Protein AF-0000000087153985 (afdb_homodimer)

Organism: NCBI:txid2511166

Structure (mmCIF, N/CA/C/O backbone):
data_AF-0000000087153985-model_v1
#
loop_
_entity.id
_entity.type
_entity.pdbx_description
1 polymer 'Dihydrodipicolinate synthase family protein'
#
loop_
_atom_site.group_PDB
_atom_site.id
_atom_site.type_symbol
_atom_site.label_atom_id
_atom_site.label_alt_id
_atom_site.label_comp_id
_atom_site.label_asym_id
_atom_site.label_entity_id
_atom_site.label_seq_id
_atom_site.pdbx_PDB_ins_code
_atom_site.Cartn_x
_atom_site.Cartn_y
_atom_site.Cartn_z
_atom_site.occupancy
_atom_site.B_iso_or_equiv
_atom_site.auth_seq_id
_atom_site.auth_comp_id
_atom_site.auth_asym_id
_atom_site.auth_atom_id
_atom_site.pdbx_PDB_model_num
ATOM 1 N N . MET A 1 1 ? -14.539 -29.312 -16.125 1 95.75 1 MET A N 1
ATOM 2 C CA . MET A 1 1 ? -14.141 -29.75 -14.789 1 95.75 1 MET A CA 1
ATOM 3 C C . MET A 1 1 ? -14.695 -28.797 -13.727 1 95.75 1 MET A C 1
ATOM 5 O O . MET A 1 1 ? -14.57 -27.578 -13.852 1 95.75 1 MET A O 1
ATOM 9 N N . HIS A 1 2 ? -15.383 -29.297 -12.797 1 97.12 2 HIS A N 1
ATOM 10 C CA . HIS A 1 2 ? -15.922 -28.562 -11.664 1 97.12 2 HIS A CA 1
ATOM 11 C C . HIS A 1 2 ? -15 -28.656 -10.453 1 97.12 2 HIS A C 1
ATOM 13 O O . HIS A 1 2 ? -14.234 -29.625 -10.328 1 97.12 2 HIS A O 1
ATOM 19 N N . HIS A 1 3 ? -15.062 -27.656 -9.602 1 96.94 3 HIS A N 1
ATOM 20 C CA . HIS A 1 3 ? -14.164 -27.672 -8.445 1 96.94 3 HIS A CA 1
ATOM 21 C C . HIS A 1 3 ? -14.406 -28.891 -7.566 1 96.94 3 HIS A C 1
ATOM 23 O O . HIS A 1 3 ? -13.5 -29.344 -6.871 1 96.94 3 HIS A O 1
ATOM 29 N N . SER A 1 4 ? -15.57 -29.453 -7.559 1 96.31 4 SER A N 1
ATOM 30 C CA . SER A 1 4 ? -15.883 -30.656 -6.797 1 96.31 4 SER A CA 1
ATOM 31 C C . SER A 1 4 ? -15.102 -31.859 -7.324 1 96.31 4 SER A C 1
ATOM 33 O O . SER A 1 4 ? -15.039 -32.906 -6.664 1 96.31 4 SER A O 1
ATOM 35 N N . ASP A 1 5 ? -14.531 -31.703 -8.516 1 96.75 5 ASP A N 1
ATOM 36 C CA . ASP A 1 5 ? -13.766 -32.781 -9.117 1 96.75 5 ASP A CA 1
ATOM 37 C C . ASP A 1 5 ? -12.328 -32.781 -8.617 1 96.75 5 ASP A C 1
ATOM 39 O O . ASP A 1 5 ? -11.594 -33.75 -8.805 1 96.75 5 ASP A O 1
ATOM 43 N N . ILE A 1 6 ? -11.883 -31.719 -8.016 1 97.38 6 ILE A N 1
ATOM 44 C CA . ILE A 1 6 ? -10.539 -31.641 -7.461 1 97.38 6 ILE A CA 1
ATOM 45 C C . ILE A 1 6 ? -10.406 -32.594 -6.285 1 97.38 6 ILE A C 1
ATOM 47 O O . ILE A 1 6 ? -11.297 -32.688 -5.434 1 97.38 6 ILE A O 1
ATOM 51 N N . LYS A 1 7 ? -9.281 -33.375 -6.273 1 97.25 7 LYS A N 1
ATOM 52 C CA . LYS A 1 7 ? -9.047 -34.219 -5.121 1 97.25 7 LYS A CA 1
ATOM 53 C C . LYS A 1 7 ? -9.141 -33.438 -3.814 1 97.25 7 LYS A C 1
ATOM 55 O O . LYS A 1 7 ? -8.633 -32.312 -3.719 1 97.25 7 LYS A O 1
ATOM 60 N N . PRO A 1 8 ? -9.812 -34 -2.809 1 97.19 8 PRO A N 1
ATOM 61 C CA . PRO A 1 8 ? -10.055 -33.281 -1.553 1 97.19 8 PRO A CA 1
ATOM 62 C C . PRO A 1 8 ? -8.773 -32.75 -0.92 1 97.19 8 PRO A C 1
ATOM 64 O O . PRO A 1 8 ? -8.773 -31.641 -0.373 1 97.19 8 PRO A O 1
ATOM 67 N N . GLU A 1 9 ? -7.711 -33.469 -0.989 1 97.5 9 GLU A N 1
ATOM 68 C CA . GLU A 1 9 ? -6.461 -33.062 -0.376 1 97.5 9 GLU A CA 1
ATOM 69 C C . GLU A 1 9 ? -5.902 -31.812 -1.07 1 97.5 9 GLU A C 1
ATOM 71 O O . GLU A 1 9 ? -5.32 -30.938 -0.422 1 97.5 9 GLU A O 1
ATOM 76 N N . VAL A 1 10 ? -6.07 -31.719 -2.365 1 98.19 10 VAL A N 1
ATOM 77 C CA . VAL A 1 10 ? -5.598 -30.578 -3.125 1 98.19 10 VAL A CA 1
ATOM 78 C C . VAL A 1 10 ? -6.52 -29.375 -2.881 1 98.19 10 VAL A C 1
ATOM 80 O O . VAL A 1 10 ? -6.051 -28.25 -2.715 1 98.19 10 VAL A O 1
ATOM 83 N N . ARG A 1 11 ? -7.801 -29.641 -2.875 1 97.19 11 ARG A N 1
ATOM 84 C CA . ARG A 1 11 ? -8.766 -28.578 -2.588 1 97.19 11 ARG A CA 1
ATOM 85 C C . ARG A 1 11 ? -8.516 -27.984 -1.21 1 97.19 11 ARG A C 1
ATOM 87 O O . ARG A 1 11 ? -8.578 -26.766 -1.04 1 97.19 11 ARG A O 1
ATOM 94 N N . LYS A 1 12 ? -8.219 -28.844 -0.282 1 97.31 12 LYS A N 1
ATOM 95 C CA . LYS A 1 12 ? -7.934 -28.391 1.078 1 97.31 12 LYS A CA 1
ATOM 96 C C . LYS A 1 12 ? -6.66 -27.547 1.125 1 97.31 12 LYS A C 1
ATOM 98 O O . LYS A 1 12 ? -6.594 -26.547 1.846 1 97.31 12 LYS A O 1
ATOM 103 N N . LEU A 1 13 ? -5.691 -27.953 0.377 1 97.69 13 LEU A N 1
ATOM 104 C CA . LEU A 1 13 ? -4.434 -27.219 0.294 1 97.69 13 LEU A CA 1
ATOM 105 C C . LEU A 1 13 ? -4.672 -25.797 -0.182 1 97.69 13 LEU A C 1
ATOM 107 O O . LEU A 1 13 ? -4.121 -24.844 0.384 1 97.69 13 LEU A O 1
ATOM 111 N N . ILE A 1 14 ? -5.504 -25.641 -1.175 1 98.31 14 ILE A N 1
ATOM 112 C CA . ILE A 1 14 ? -5.816 -24.344 -1.739 1 98.31 14 ILE A CA 1
ATOM 113 C C . ILE A 1 14 ? -6.66 -23.531 -0.75 1 98.31 14 ILE A C 1
ATOM 115 O O . ILE A 1 14 ? -6.367 -22.359 -0.481 1 98.31 14 ILE A O 1
ATOM 119 N N . ALA A 1 15 ? -7.633 -24.156 -0.139 1 98 15 ALA A N 1
ATOM 120 C CA . ALA A 1 15 ? -8.578 -23.5 0.758 1 98 15 ALA A CA 1
ATOM 121 C C . ALA A 1 15 ? -7.887 -23.031 2.039 1 98 15 ALA A C 1
ATOM 123 O O . ALA A 1 15 ? -8.188 -21.953 2.559 1 98 15 ALA A O 1
ATOM 124 N N . ASP A 1 16 ? -6.941 -23.828 2.51 1 97.19 16 ASP A N 1
ATOM 125 C CA . ASP A 1 16 ? -6.25 -23.516 3.758 1 97.19 16 ASP A CA 1
ATOM 126 C C . ASP A 1 16 ? -5.113 -22.531 3.523 1 97.19 16 ASP A C 1
ATOM 128 O O . ASP A 1 16 ? -4.605 -21.922 4.469 1 97.19 16 ASP A O 1
ATOM 132 N N . GLY A 1 17 ? -4.777 -22.375 2.266 1 98.12 17 GLY A N 1
ATOM 133 C CA . GLY A 1 17 ? -3.699 -21.453 1.929 1 98.12 17 GLY A CA 1
ATOM 134 C C . GLY A 1 17 ? -2.342 -22.141 1.858 1 98.12 17 GLY A C 1
ATOM 135 O O . GLY A 1 17 ? -2.016 -22.969 2.703 1 98.12 17 GLY A O 1
ATOM 136 N N . THR A 1 18 ? -1.587 -21.859 0.859 1 98.56 18 THR A N 1
ATOM 137 C CA . THR A 1 18 ? -0.254 -22.422 0.65 1 98.56 18 THR A CA 1
ATOM 138 C C . THR A 1 18 ? 0.613 -21.453 -0.156 1 98.56 18 THR A C 1
ATOM 140 O O . THR A 1 18 ? 0.177 -20.344 -0.492 1 98.56 18 THR A O 1
ATOM 143 N N . VAL A 1 19 ? 1.851 -21.828 -0.327 1 98.81 19 VAL A N 1
ATOM 144 C CA . VAL A 1 19 ? 2.824 -21.062 -1.102 1 98.81 19 VAL A CA 1
ATOM 145 C C . VAL A 1 19 ? 2.826 -21.547 -2.551 1 98.81 19 VAL A C 1
ATOM 147 O O . VAL A 1 19 ? 3.088 -22.719 -2.818 1 98.81 19 VAL A O 1
ATOM 150 N N . LEU A 1 20 ? 2.475 -20.672 -3.455 1 98.94 20 LEU A N 1
ATOM 151 C CA . LEU A 1 20 ? 2.508 -20.984 -4.879 1 98.94 20 LEU A CA 1
ATOM 152 C C . LEU A 1 20 ? 3.477 -20.062 -5.613 1 98.94 20 LEU A C 1
ATOM 154 O O . LEU A 1 20 ? 3.102 -18.953 -6.023 1 98.94 20 LEU A O 1
ATOM 158 N N . PRO A 1 21 ? 4.727 -20.516 -5.801 1 98.88 21 PRO A N 1
ATOM 159 C CA . PRO A 1 21 ? 5.625 -19.703 -6.625 1 98.88 21 PRO A CA 1
ATOM 160 C C . PRO A 1 21 ? 5.164 -19.594 -8.078 1 98.88 21 PRO A C 1
ATOM 162 O O . PRO A 1 21 ? 4.691 -20.594 -8.648 1 98.88 21 PRO A O 1
ATOM 165 N N . ALA A 1 22 ? 5.164 -18.406 -8.594 1 98.81 22 ALA A N 1
ATOM 166 C CA . ALA A 1 22 ? 5.02 -18.25 -10.039 1 98.81 22 ALA A CA 1
ATOM 167 C C . ALA A 1 22 ? 6.242 -18.797 -10.773 1 98.81 22 ALA A C 1
ATOM 169 O O . ALA A 1 22 ? 7.355 -18.297 -10.594 1 98.81 22 ALA A O 1
ATOM 170 N N . HIS A 1 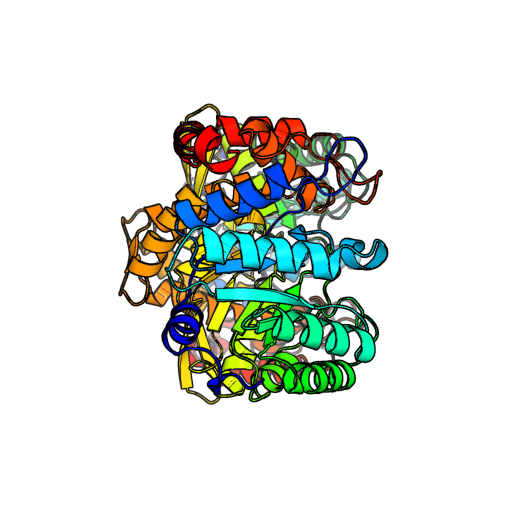23 ? 6.059 -19.734 -11.57 1 98.81 23 HIS A N 1
ATOM 171 C CA . HIS A 1 23 ? 7.113 -20.562 -12.156 1 98.81 23 HIS A CA 1
ATOM 172 C C . HIS A 1 23 ? 7.793 -19.844 -13.32 1 98.81 23 HIS A C 1
ATOM 174 O O . HIS A 1 23 ? 7.191 -19.656 -14.375 1 98.81 23 HIS A O 1
ATOM 180 N N . PRO A 1 24 ? 9.086 -19.453 -13.203 1 98.75 24 PRO A N 1
ATOM 181 C CA . PRO A 1 24 ? 9.758 -18.75 -14.289 1 98.75 24 PRO A CA 1
ATOM 182 C C . PRO A 1 24 ? 10.062 -19.641 -15.484 1 98.75 24 PRO A C 1
ATOM 184 O O . PRO A 1 24 ? 9.93 -20.875 -15.391 1 98.75 24 PRO A O 1
ATOM 187 N N . LEU A 1 25 ? 10.375 -19.047 -16.531 1 98.88 25 LEU A N 1
ATOM 188 C CA . LEU A 1 25 ? 10.773 -19.75 -17.75 1 98.88 25 LEU A CA 1
ATOM 189 C C . LEU A 1 25 ? 12.289 -19.766 -17.891 1 98.88 25 LEU A C 1
ATOM 191 O O . LEU A 1 25 ? 12.922 -18.703 -18 1 98.88 25 LEU A O 1
ATOM 195 N N . ALA A 1 26 ? 12.867 -20.922 -17.875 1 98.81 26 ALA A N 1
ATOM 196 C CA . ALA A 1 26 ? 14.297 -21.062 -18.094 1 98.81 26 ALA A CA 1
ATOM 197 C C . ALA A 1 26 ? 14.617 -21.234 -19.578 1 98.81 26 ALA A C 1
ATOM 199 O O . ALA A 1 26 ? 14.133 -22.156 -20.219 1 98.81 26 ALA A O 1
ATOM 200 N N . LEU A 1 27 ? 15.352 -20.344 -20.062 1 98.69 27 LEU A N 1
ATOM 201 C CA . LEU A 1 27 ? 15.781 -20.391 -21.453 1 98.69 27 LEU A CA 1
ATOM 202 C C . LEU A 1 27 ? 17.297 -20.547 -21.562 1 98.69 27 LEU A C 1
ATOM 204 O O . LEU A 1 27 ? 18.031 -20.156 -20.641 1 98.69 27 LEU A O 1
ATOM 208 N N . ASP A 1 28 ? 17.766 -21.156 -22.641 1 97.88 28 ASP A N 1
ATOM 209 C CA . ASP A 1 28 ? 19.188 -21.172 -22.922 1 97.88 28 ASP A CA 1
ATOM 210 C C . ASP A 1 28 ? 19.609 -19.938 -23.719 1 97.88 28 ASP A C 1
ATOM 212 O O . ASP A 1 28 ? 18.812 -19.016 -23.906 1 97.88 28 ASP A O 1
ATOM 216 N N . ALA A 1 29 ? 20.859 -19.859 -24.109 1 97 29 ALA A N 1
ATOM 217 C CA . ALA A 1 29 ? 21.422 -18.672 -24.734 1 97 29 ALA A CA 1
ATOM 218 C C . ALA A 1 29 ? 20.766 -18.406 -26.094 1 97 29 ALA A C 1
ATOM 220 O O . ALA A 1 29 ? 20.797 -17.281 -26.594 1 97 29 ALA A O 1
ATOM 221 N N . ASP A 1 30 ? 20.188 -19.453 -26.719 1 97.38 30 ASP A N 1
ATOM 222 C CA . ASP A 1 30 ? 19.484 -19.312 -28 1 97.38 30 ASP A CA 1
ATOM 223 C C . ASP A 1 30 ? 18 -19.031 -27.766 1 97.38 30 ASP A C 1
ATOM 225 O O . ASP A 1 30 ? 17.203 -19.062 -28.719 1 97.38 30 ASP A O 1
ATOM 229 N N . ARG A 1 31 ? 17.562 -18.812 -26.469 1 97.19 31 ARG A N 1
ATOM 230 C CA . ARG A 1 31 ? 16.203 -18.5 -26.062 1 97.19 31 ARG A CA 1
ATOM 231 C C . ARG A 1 31 ? 15.25 -19.641 -26.391 1 97.19 31 ARG A C 1
ATOM 233 O O . ARG A 1 31 ? 14.109 -19.406 -26.797 1 97.19 31 ARG A O 1
ATOM 240 N N . LYS A 1 32 ? 15.875 -20.797 -26.359 1 97.75 32 LYS A N 1
ATOM 241 C CA . LYS A 1 32 ? 15.07 -22.016 -26.375 1 97.75 32 LYS A CA 1
ATOM 242 C C . LYS A 1 32 ? 14.836 -22.547 -24.969 1 97.75 32 LYS A C 1
ATOM 244 O O . LYS A 1 32 ? 15.625 -22.266 -24.062 1 97.75 32 LYS A O 1
ATOM 249 N N . LEU A 1 33 ? 13.719 -23.266 -24.859 1 98.5 33 LEU A N 1
ATOM 250 C CA . LEU A 1 33 ? 13.391 -23.828 -23.547 1 98.5 33 LEU A CA 1
ATOM 251 C C . LEU A 1 33 ? 14.531 -24.688 -23.031 1 98.5 33 LEU A C 1
ATOM 253 O O . LEU A 1 33 ? 14.953 -25.641 -23.688 1 98.5 33 LEU A O 1
ATOM 257 N N . ASP A 1 34 ? 15.07 -24.328 -21.891 1 98.62 34 ASP A N 1
ATOM 258 C CA . ASP A 1 34 ? 16.094 -25.109 -21.203 1 98.62 34 ASP A CA 1
ATOM 259 C C . ASP A 1 34 ? 15.477 -26.188 -20.312 1 98.62 34 ASP A C 1
ATOM 261 O O . ASP A 1 34 ? 15.242 -25.953 -19.125 1 98.62 34 ASP A O 1
ATOM 265 N N . LEU A 1 35 ? 15.297 -27.375 -20.844 1 98.56 35 LEU A N 1
ATOM 266 C CA . LEU A 1 35 ? 14.562 -28.453 -20.188 1 98.56 35 LEU A CA 1
ATOM 267 C C . LEU A 1 35 ? 15.211 -28.812 -18.844 1 98.56 35 LEU A C 1
ATOM 269 O O . LEU A 1 35 ? 14.508 -29.031 -17.859 1 98.56 35 LEU A O 1
ATOM 273 N N . ARG A 1 36 ? 16.484 -28.875 -18.828 1 98.5 36 ARG A N 1
ATOM 274 C CA . ARG A 1 36 ? 17.219 -29.281 -17.641 1 98.5 36 ARG A CA 1
ATOM 275 C C . ARG A 1 36 ? 16.969 -28.312 -16.484 1 98.5 36 ARG A C 1
ATOM 277 O O . ARG A 1 36 ? 16.594 -28.734 -15.391 1 98.5 36 ARG A O 1
ATOM 284 N N . HIS A 1 37 ? 17.141 -27.078 -16.734 1 98.81 37 HIS A N 1
ATOM 285 C CA . HIS A 1 37 ? 16.984 -26.078 -15.68 1 98.81 37 HIS A CA 1
ATOM 286 C C . HIS A 1 37 ? 15.516 -25.828 -15.359 1 98.81 37 HIS A C 1
ATOM 288 O O . HIS A 1 37 ? 15.164 -25.531 -14.211 1 98.81 37 HIS A O 1
ATOM 294 N N . GLN A 1 38 ? 14.672 -25.953 -16.375 1 98.88 38 GLN A N 1
ATOM 295 C CA . GLN A 1 38 ? 13.242 -25.828 -16.109 1 98.88 38 GLN A CA 1
ATOM 296 C C . GLN A 1 38 ? 12.773 -26.891 -15.117 1 98.88 38 GLN A C 1
ATOM 298 O O . GLN A 1 38 ? 12.016 -26.594 -14.195 1 98.88 38 GLN A O 1
ATOM 303 N N . ARG A 1 39 ? 13.227 -28.125 -15.289 1 98.81 39 ARG A N 1
ATOM 304 C CA . ARG A 1 39 ? 12.914 -29.203 -14.359 1 98.81 39 ARG A CA 1
ATOM 305 C C . ARG A 1 39 ? 13.5 -28.938 -12.984 1 98.81 39 ARG A C 1
ATOM 307 O O . ARG A 1 39 ? 12.859 -29.188 -11.961 1 98.81 39 ARG A O 1
ATOM 314 N N . ALA A 1 40 ? 14.703 -28.406 -13 1 98.88 40 ALA A N 1
ATOM 315 C CA . ALA A 1 40 ? 15.375 -28.125 -11.734 1 98.88 40 ALA A CA 1
ATOM 316 C C . ALA A 1 40 ? 14.586 -27.094 -10.922 1 98.88 40 ALA A C 1
ATOM 318 O O . ALA A 1 40 ? 14.5 -27.219 -9.695 1 98.88 40 ALA A O 1
ATOM 319 N N . LEU A 1 41 ? 14.031 -26.062 -11.57 1 98.94 41 LEU A N 1
ATOM 320 C CA . LEU A 1 41 ? 13.211 -25.078 -10.883 1 98.94 41 LEU A CA 1
ATOM 321 C C . LEU A 1 41 ? 12 -25.734 -10.219 1 98.94 41 LEU A C 1
ATOM 323 O O . LEU A 1 41 ? 11.68 -25.453 -9.07 1 98.94 41 LEU A O 1
ATOM 327 N N . THR A 1 42 ? 11.344 -26.609 -10.93 1 98.94 42 THR A N 1
ATOM 328 C CA . THR A 1 42 ? 10.211 -27.344 -10.375 1 98.94 42 THR A CA 1
ATOM 329 C C . THR A 1 42 ? 10.625 -28.125 -9.133 1 98.94 42 THR A C 1
ATOM 331 O O . THR A 1 42 ? 9.969 -28.047 -8.094 1 98.94 42 THR A O 1
ATOM 334 N N . ARG A 1 43 ? 11.703 -28.891 -9.258 1 98.94 43 ARG A N 1
ATOM 335 C CA . ARG A 1 43 ? 12.195 -29.719 -8.156 1 98.94 43 ARG A CA 1
ATOM 336 C C . ARG A 1 43 ? 12.594 -28.859 -6.961 1 98.94 43 ARG A C 1
ATOM 338 O O . ARG A 1 43 ? 12.297 -29.203 -5.812 1 98.94 43 ARG A O 1
ATOM 345 N N . TYR A 1 44 ? 13.234 -27.719 -7.23 1 98.94 44 TYR A N 1
ATOM 346 C CA . TYR A 1 44 ? 13.617 -26.766 -6.203 1 98.94 44 TYR A CA 1
ATOM 347 C C . TYR A 1 44 ? 12.406 -26.312 -5.402 1 98.94 44 TYR A C 1
ATOM 349 O O . TYR A 1 44 ? 12.398 -26.391 -4.172 1 98.94 44 TYR A O 1
ATOM 357 N N . TYR A 1 45 ? 11.344 -25.859 -6.051 1 98.94 45 TYR A N 1
ATOM 358 C CA . TYR A 1 45 ? 10.172 -25.344 -5.367 1 98.94 45 TYR A CA 1
ATOM 359 C C . TYR A 1 45 ? 9.492 -26.438 -4.543 1 98.94 45 TYR A C 1
ATOM 361 O O . TYR A 1 45 ? 9.062 -26.188 -3.416 1 98.94 45 TYR A O 1
ATOM 369 N N . ILE A 1 46 ? 9.438 -27.625 -5.066 1 98.88 46 ILE A N 1
ATOM 370 C CA . ILE A 1 46 ? 8.82 -28.75 -4.371 1 98.88 46 ILE A CA 1
ATOM 371 C C . ILE A 1 46 ? 9.633 -29.094 -3.119 1 98.88 46 ILE A C 1
ATOM 373 O O . ILE A 1 46 ? 9.07 -29.219 -2.027 1 98.88 46 ILE A O 1
ATOM 377 N N . ASP A 1 47 ? 10.945 -29.188 -3.277 1 98.88 47 ASP A N 1
ATOM 378 C CA . ASP A 1 47 ? 11.797 -29.547 -2.148 1 98.88 47 ASP A CA 1
ATOM 379 C C . ASP A 1 47 ? 11.812 -28.438 -1.096 1 98.88 47 ASP A C 1
ATOM 381 O O . ASP A 1 47 ? 11.977 -28.719 0.096 1 98.88 47 ASP A O 1
ATOM 385 N N . ALA A 1 48 ? 11.672 -27.188 -1.542 1 98.88 48 ALA A N 1
ATOM 386 C CA . ALA A 1 48 ? 11.602 -26.078 -0.599 1 98.88 48 ALA A CA 1
ATOM 387 C C . ALA A 1 48 ? 10.336 -26.156 0.256 1 98.88 48 ALA A C 1
ATOM 389 O O . ALA A 1 48 ? 10.266 -25.562 1.331 1 98.88 48 ALA A O 1
ATOM 390 N N . GLY A 1 49 ? 9.312 -26.844 -0.264 1 98.69 49 GLY A N 1
ATOM 391 C CA . GLY A 1 49 ? 8.102 -27.062 0.52 1 98.69 49 GLY A CA 1
ATOM 392 C C . GLY A 1 49 ? 6.883 -26.375 -0.065 1 98.69 49 GLY A C 1
ATOM 393 O O . GLY A 1 49 ? 5.848 -26.266 0.597 1 98.69 49 GLY A O 1
ATOM 394 N N . ALA A 1 50 ? 6.98 -25.938 -1.297 1 98.81 50 ALA A N 1
ATOM 395 C CA . ALA A 1 50 ? 5.84 -25.266 -1.921 1 98.81 50 ALA A CA 1
ATOM 396 C C . ALA A 1 50 ? 4.637 -26.203 -2.002 1 98.81 50 ALA A C 1
ATOM 398 O O . ALA A 1 50 ? 4.789 -27.406 -2.252 1 98.81 50 ALA A O 1
ATOM 399 N N . GLY A 1 51 ? 3.451 -25.656 -1.775 1 98.75 51 GLY A N 1
ATOM 400 C CA . GLY A 1 51 ? 2.23 -26.453 -1.84 1 98.75 51 GLY A CA 1
ATOM 401 C C . GLY A 1 51 ? 1.742 -26.672 -3.258 1 98.75 51 GLY A C 1
ATOM 402 O O . GLY A 1 51 ? 0.8 -27.438 -3.48 1 98.75 51 GLY A O 1
ATOM 403 N N . GLY A 1 52 ? 2.387 -26.078 -4.18 1 98.69 52 GLY A N 1
ATOM 404 C CA . GLY A 1 52 ? 2.061 -26.188 -5.594 1 98.69 52 GLY A CA 1
ATOM 405 C C . GLY A 1 52 ? 2.854 -25.219 -6.457 1 98.69 52 GLY A C 1
ATOM 406 O O . GLY A 1 52 ? 3.898 -24.719 -6.039 1 98.69 52 GLY A O 1
ATOM 407 N N . LEU A 1 53 ? 2.4 -25.094 -7.707 1 98.81 53 LEU A N 1
ATOM 408 C CA . LEU A 1 53 ? 3.057 -24.219 -8.672 1 98.81 53 LEU A CA 1
ATOM 409 C C . LEU A 1 53 ? 2.027 -23.469 -9.523 1 98.81 53 LEU A C 1
ATOM 411 O O . LEU A 1 53 ? 0.964 -24.016 -9.828 1 98.81 53 LEU A O 1
ATOM 415 N N . ALA A 1 54 ? 2.297 -22.297 -9.828 1 98.94 54 ALA A N 1
ATOM 416 C CA . ALA A 1 54 ? 1.581 -21.578 -10.875 1 98.94 54 ALA A CA 1
ATOM 417 C C . ALA A 1 54 ? 2.422 -21.469 -12.141 1 98.94 54 ALA A C 1
ATOM 419 O O . ALA A 1 54 ? 3.484 -20.844 -12.141 1 98.94 54 ALA A O 1
ATOM 420 N N . VAL A 1 55 ? 1.966 -22.047 -13.203 1 98.94 55 VAL A N 1
ATOM 421 C CA . VAL A 1 55 ? 2.752 -22.188 -14.43 1 98.94 55 VAL A CA 1
ATOM 422 C C . VAL A 1 55 ? 2.029 -21.5 -15.586 1 98.94 55 VAL A C 1
ATOM 424 O O . VAL A 1 55 ? 0.798 -21.531 -15.664 1 98.94 55 VAL A O 1
ATOM 427 N N . GLY A 1 56 ? 2.805 -20.953 -16.438 1 98.5 56 GLY A N 1
ATOM 428 C CA . GLY A 1 56 ? 2.219 -20.234 -17.578 1 98.5 56 GLY A CA 1
ATOM 429 C C . GLY A 1 56 ? 1.638 -18.891 -17.203 1 98.5 56 GLY A C 1
ATOM 430 O O . GLY A 1 56 ? 0.673 -18.438 -17.812 1 98.5 56 GLY A O 1
ATOM 431 N N . VAL A 1 57 ? 2.152 -18.297 -16.188 1 97.88 57 VAL A N 1
ATOM 432 C CA . VAL A 1 57 ? 1.686 -17.031 -15.648 1 97.88 57 VAL A CA 1
ATOM 433 C C . VAL A 1 57 ? 2.641 -15.914 -16.062 1 97.88 57 VAL A C 1
ATOM 435 O O . VAL A 1 57 ? 3.471 -16.094 -16.953 1 97.88 57 VAL A O 1
ATOM 438 N N . HIS A 1 58 ? 2.471 -14.773 -15.5 1 95.06 58 HIS A N 1
ATOM 439 C CA . HIS A 1 58 ? 3.273 -13.617 -15.891 1 95.06 58 HIS A CA 1
ATOM 440 C C . HIS A 1 58 ? 4.762 -13.922 -15.773 1 95.06 58 HIS A C 1
ATOM 442 O O . HIS A 1 58 ? 5.527 -13.648 -16.703 1 95.06 58 HIS A O 1
ATOM 448 N N . THR A 1 59 ? 5.195 -14.484 -14.68 1 96.88 59 THR A N 1
ATOM 449 C CA . THR A 1 59 ? 6.598 -14.781 -14.406 1 96.88 59 THR A CA 1
ATOM 450 C C . THR A 1 59 ? 7.133 -15.812 -15.398 1 96.88 59 THR A C 1
ATOM 452 O O . THR A 1 59 ? 8.328 -15.844 -15.688 1 96.88 59 THR A O 1
ATOM 455 N N . THR A 1 60 ? 6.238 -16.641 -15.922 1 98.38 60 THR A N 1
ATOM 456 C CA . THR A 1 60 ? 6.602 -17.609 -16.953 1 98.38 60 THR A CA 1
ATOM 457 C C . THR A 1 60 ? 6.758 -16.906 -18.312 1 98.38 60 THR A C 1
ATOM 459 O O . THR A 1 60 ? 7.23 -17.516 -19.266 1 98.38 60 THR A O 1
ATOM 462 N N . GLN A 1 61 ? 6.355 -15.633 -18.359 1 96.44 61 GLN A N 1
ATOM 463 C CA . GLN A 1 61 ? 6.328 -14.836 -19.578 1 96.44 61 GLN A CA 1
ATOM 464 C C . GLN A 1 61 ? 5.145 -15.211 -20.453 1 96.44 61 GLN A C 1
ATOM 466 O O . GLN A 1 61 ? 5.164 -16.25 -21.125 1 96.44 61 GLN A O 1
ATOM 471 N N . PHE A 1 62 ? 4.195 -14.352 -20.594 1 92.31 62 PHE A N 1
ATOM 472 C CA . PHE A 1 62 ? 2.965 -14.609 -21.328 1 92.31 62 PHE A CA 1
ATOM 473 C C . PHE A 1 62 ? 3.268 -14.922 -22.781 1 92.31 62 PHE A C 1
ATOM 475 O O . PHE A 1 62 ? 2.512 -15.641 -23.438 1 92.31 62 PHE A O 1
ATOM 482 N N . ALA A 1 63 ? 4.41 -14.5 -23.234 1 95.25 63 ALA A N 1
ATOM 483 C CA . ALA A 1 63 ? 4.805 -14.625 -24.625 1 95.25 63 ALA A CA 1
ATOM 484 C C . ALA A 1 63 ? 5.035 -16.078 -25.016 1 95.25 63 ALA A C 1
ATOM 486 O O . ALA A 1 63 ? 5.137 -16.422 -26.188 1 95.25 63 ALA A O 1
ATOM 487 N N . ILE A 1 64 ? 5.023 -16.969 -24.031 1 97.75 64 ILE A N 1
ATOM 488 C CA . ILE A 1 64 ? 5.145 -18.391 -24.344 1 97.75 64 ILE A CA 1
ATOM 489 C C . ILE A 1 64 ? 4.027 -18.812 -25.297 1 97.75 64 ILE A C 1
ATOM 491 O O . ILE A 1 64 ? 4.195 -19.734 -26.109 1 97.75 64 ILE A O 1
ATOM 495 N N . ARG A 1 65 ? 2.924 -18.141 -25.203 1 97.06 65 ARG A N 1
ATOM 496 C CA . ARG A 1 65 ? 1.768 -18.438 -26.047 1 97.06 65 ARG A CA 1
ATOM 497 C C . ARG A 1 65 ? 2.057 -18.094 -27.516 1 97.06 65 ARG A C 1
ATOM 499 O O . ARG A 1 65 ? 1.508 -18.719 -28.422 1 97.06 65 ARG A O 1
ATOM 506 N N . ASP A 1 66 ? 2.936 -17.172 -27.766 1 95.69 66 ASP A N 1
ATOM 507 C CA . ASP A 1 66 ? 3.232 -16.672 -29.109 1 95.69 66 ASP A CA 1
ATOM 508 C C . ASP A 1 66 ? 4.273 -17.562 -29.797 1 95.69 66 ASP A C 1
ATOM 510 O O . ASP A 1 66 ? 4.438 -17.5 -31.016 1 95.69 66 ASP A O 1
ATOM 514 N N . VAL A 1 67 ? 4.945 -18.391 -29.031 1 97.12 67 VAL A N 1
ATOM 515 C CA . VAL A 1 67 ? 6.043 -19.156 -29.609 1 97.12 67 VAL A CA 1
ATOM 516 C C . VAL A 1 67 ? 5.785 -20.641 -29.438 1 97.12 67 VAL A C 1
ATOM 518 O O . VAL A 1 67 ? 6.719 -21.453 -29.469 1 97.12 67 VAL A O 1
ATOM 521 N N . GLY A 1 68 ? 4.527 -21.031 -29.078 1 97.31 68 GLY A N 1
ATOM 522 C CA . GLY A 1 68 ? 4.113 -22.422 -29.031 1 97.31 68 GLY A CA 1
ATOM 523 C C . GLY A 1 68 ? 4.605 -23.141 -27.797 1 97.31 68 GLY A C 1
ATOM 524 O O . GLY A 1 68 ? 4.715 -24.375 -27.797 1 97.31 68 GLY A O 1
ATOM 525 N N . LEU A 1 69 ? 4.922 -22.453 -26.75 1 98.5 69 LEU A N 1
ATOM 526 C CA . LEU A 1 69 ? 5.539 -23.062 -25.578 1 98.5 69 LEU A CA 1
ATOM 527 C C . LEU A 1 69 ? 4.52 -23.234 -24.453 1 98.5 69 LEU A C 1
ATOM 529 O O . LEU A 1 69 ? 4.832 -23.797 -23.406 1 98.5 69 LEU A O 1
ATOM 533 N N . TYR A 1 70 ? 3.305 -22.844 -24.672 1 98.69 70 TYR A N 1
ATOM 534 C CA . TYR A 1 70 ? 2.336 -22.906 -23.578 1 98.69 70 TYR A CA 1
ATOM 535 C C . TYR A 1 70 ? 2.152 -24.359 -23.109 1 98.69 70 TYR A C 1
ATOM 537 O O . TYR A 1 70 ? 2.439 -24.672 -21.953 1 98.69 70 TYR A O 1
ATOM 545 N N . ARG A 1 71 ? 1.725 -25.25 -24 1 98.69 71 ARG A N 1
ATOM 546 C CA . ARG A 1 71 ? 1.481 -26.641 -23.625 1 98.69 71 ARG A CA 1
ATOM 547 C C . ARG A 1 71 ? 2.768 -27.312 -23.156 1 98.69 71 ARG A C 1
ATOM 549 O O . ARG A 1 71 ? 2.797 -27.938 -22.094 1 98.69 71 ARG A O 1
ATOM 556 N N . PRO A 1 72 ? 3.938 -27.094 -23.859 1 98.75 72 PRO A N 1
ATOM 557 C CA . PRO A 1 72 ? 5.172 -27.781 -23.438 1 98.75 72 PRO A CA 1
ATOM 558 C C . PRO A 1 72 ? 5.613 -27.375 -22.031 1 98.75 72 PRO A C 1
ATOM 560 O O . PRO A 1 72 ? 6.066 -28.234 -21.266 1 98.75 72 PRO A O 1
ATOM 563 N N . VAL A 1 73 ? 5.484 -26.141 -21.719 1 98.88 73 VAL A N 1
ATOM 564 C CA . VAL A 1 73 ? 5.938 -25.656 -20.406 1 98.88 73 VAL A CA 1
ATOM 565 C C . VAL A 1 73 ? 5.031 -26.203 -19.312 1 98.88 73 VAL A C 1
ATOM 567 O O . VAL A 1 73 ? 5.512 -26.641 -18.266 1 98.88 73 VAL A O 1
ATOM 570 N N . LEU A 1 74 ? 3.719 -26.188 -19.531 1 98.94 74 LEU A N 1
ATOM 571 C CA . LEU A 1 74 ? 2.777 -26.75 -18.562 1 98.94 74 LEU A CA 1
ATOM 572 C C . LEU A 1 74 ? 3.02 -28.234 -18.359 1 98.94 74 LEU A C 1
ATOM 574 O O . LEU A 1 74 ? 3.043 -28.719 -17.219 1 98.94 74 LEU A O 1
ATOM 578 N N . GLU A 1 75 ? 3.191 -28.969 -19.422 1 98.88 75 GLU A N 1
ATOM 579 C CA . GLU A 1 75 ? 3.42 -30.406 -19.359 1 98.88 75 GLU A CA 1
ATOM 580 C C . GLU A 1 75 ? 4.707 -30.719 -18.594 1 98.88 75 GLU A C 1
ATOM 582 O O . GLU A 1 75 ? 4.73 -31.625 -17.766 1 98.88 75 GLU A O 1
ATOM 587 N N . LEU A 1 76 ? 5.711 -29.969 -18.938 1 98.81 76 LEU A N 1
ATOM 588 C CA . LEU A 1 76 ? 7.012 -30.219 -18.312 1 98.81 76 LEU A CA 1
ATOM 589 C C . LEU A 1 76 ? 6.934 -30.062 -16.797 1 98.81 76 LEU A C 1
ATOM 591 O O . LEU A 1 76 ? 7.477 -30.891 -16.062 1 98.81 76 LEU A O 1
ATOM 595 N N . ALA A 1 77 ? 6.305 -29.016 -16.328 1 98.88 77 ALA A N 1
ATOM 596 C CA . ALA A 1 77 ? 6.168 -28.797 -14.891 1 98.88 77 ALA A CA 1
ATOM 597 C C . ALA A 1 77 ? 5.352 -29.906 -14.234 1 98.88 77 ALA A C 1
ATOM 599 O O . ALA A 1 77 ? 5.738 -30.438 -13.188 1 98.88 77 ALA A O 1
ATOM 600 N N . ALA A 1 78 ? 4.238 -30.281 -14.859 1 98.81 78 ALA A N 1
ATOM 601 C CA . ALA A 1 78 ? 3.363 -31.312 -14.312 1 98.81 78 ALA A CA 1
ATOM 602 C C . ALA A 1 78 ? 4.078 -32.656 -14.258 1 98.81 78 ALA A C 1
ATOM 604 O O . ALA A 1 78 ? 4.008 -33.375 -13.25 1 98.81 78 ALA A O 1
ATOM 605 N N . GLU A 1 79 ? 4.742 -33 -15.312 1 98.62 79 GLU A N 1
ATOM 606 C CA . GLU A 1 79 ? 5.461 -34.281 -15.383 1 98.62 79 GLU A CA 1
ATOM 607 C C . GLU A 1 79 ? 6.59 -34.344 -14.359 1 98.62 79 GLU A C 1
ATOM 609 O O . GLU A 1 79 ? 6.777 -35.344 -13.688 1 98.62 79 GLU A O 1
ATOM 614 N N . THR A 1 80 ? 7.324 -33.25 -14.312 1 98.88 80 THR A N 1
ATOM 615 C CA . THR A 1 80 ? 8.438 -33.188 -13.367 1 98.88 80 THR A CA 1
ATOM 616 C C . THR A 1 80 ? 7.934 -33.312 -11.93 1 98.88 80 THR A C 1
ATOM 618 O O . THR A 1 80 ? 8.516 -34.031 -11.133 1 98.88 80 THR A O 1
ATOM 621 N N . ALA A 1 81 ? 6.879 -32.625 -11.617 1 98.81 81 ALA A N 1
ATOM 622 C CA . ALA A 1 81 ? 6.309 -32.688 -10.273 1 98.81 81 ALA A CA 1
ATOM 623 C C . ALA A 1 81 ? 5.852 -34.125 -9.938 1 98.81 81 ALA A C 1
ATOM 625 O O . ALA A 1 81 ? 6.16 -34.625 -8.867 1 98.81 81 ALA A O 1
ATOM 626 N N . ALA A 1 82 ? 5.156 -34.75 -10.883 1 98.25 82 ALA A N 1
ATOM 627 C CA . ALA A 1 82 ? 4.613 -36.094 -10.672 1 98.25 82 ALA A CA 1
ATOM 628 C C . ALA A 1 82 ? 5.734 -37.094 -10.461 1 98.25 82 ALA A C 1
ATOM 630 O O . ALA A 1 82 ? 5.582 -38.062 -9.695 1 98.25 82 ALA A O 1
ATOM 631 N N . ALA A 1 83 ? 6.805 -36.875 -11.117 1 98.44 83 ALA A N 1
ATOM 632 C CA . ALA A 1 83 ? 7.934 -37.812 -11.023 1 98.44 83 ALA A CA 1
ATOM 633 C C . ALA A 1 83 ? 8.742 -37.562 -9.758 1 98.44 83 ALA A C 1
ATOM 635 O O . ALA A 1 83 ? 9.453 -38.469 -9.289 1 98.44 83 ALA A O 1
ATOM 636 N N . TRP A 1 84 ? 8.641 -36.438 -9.148 1 98.62 84 TRP A N 1
ATOM 637 C CA . TRP A 1 84 ? 9.57 -36 -8.109 1 98.62 84 TRP A CA 1
ATOM 638 C C . TRP A 1 84 ? 8.977 -36.25 -6.723 1 98.62 84 TRP A C 1
ATOM 640 O O . TRP A 1 84 ? 9.711 -36.469 -5.758 1 98.62 84 TRP A O 1
ATOM 650 N N . THR A 1 85 ? 7.633 -36.219 -6.637 1 98.44 85 THR A N 1
ATOM 651 C CA . THR A 1 85 ? 7.031 -36.344 -5.312 1 98.44 85 THR A CA 1
ATOM 652 C C . THR A 1 85 ? 5.648 -36.969 -5.41 1 98.44 85 THR A C 1
ATOM 654 O O . THR A 1 85 ? 5.027 -36.969 -6.477 1 98.44 85 THR A O 1
ATOM 657 N N . THR A 1 86 ? 5.18 -37.5 -4.258 1 97.62 86 THR A N 1
ATOM 658 C CA . THR A 1 86 ? 3.822 -38.031 -4.16 1 97.62 86 THR A CA 1
ATOM 659 C C . THR A 1 86 ? 2.945 -37.094 -3.326 1 97.62 86 THR A C 1
ATOM 661 O O . THR A 1 86 ? 1.74 -37.344 -3.197 1 97.62 86 THR A O 1
ATOM 664 N N . ARG A 1 87 ? 3.584 -36.031 -2.805 1 97.5 87 ARG A N 1
ATOM 665 C CA . ARG A 1 87 ? 2.82 -35.031 -2.059 1 97.5 87 ARG A CA 1
ATOM 666 C C . ARG A 1 87 ? 1.789 -34.344 -2.951 1 97.5 87 ARG A C 1
ATOM 668 O O . ARG A 1 87 ? 2.076 -34.031 -4.105 1 97.5 87 ARG A O 1
ATOM 675 N N . PRO A 1 88 ? 0.565 -34.219 -2.402 1 97.81 88 PRO A N 1
ATOM 676 C CA . PRO A 1 88 ? -0.383 -33.406 -3.182 1 97.81 88 PRO A CA 1
ATOM 677 C C . PRO A 1 88 ? 0.124 -32 -3.457 1 97.81 88 PRO A C 1
ATOM 679 O O . PRO A 1 88 ? 0.677 -31.344 -2.564 1 97.81 88 PRO A O 1
ATOM 682 N N . LEU A 1 89 ? 0.014 -31.562 -4.668 1 98.75 89 LEU A N 1
ATOM 683 C CA . LEU A 1 89 ? 0.406 -30.219 -5.098 1 98.75 89 LEU A CA 1
ATOM 684 C C . LEU A 1 89 ? -0.751 -29.516 -5.789 1 98.75 89 LEU A C 1
ATOM 686 O O . LEU A 1 89 ? -1.491 -30.125 -6.562 1 98.75 89 LEU A O 1
ATOM 690 N N . ALA A 1 90 ? -1.002 -28.297 -5.453 1 98.81 90 ALA A N 1
ATOM 691 C CA . ALA A 1 90 ? -1.937 -27.469 -6.199 1 98.81 90 ALA A CA 1
ATOM 692 C C . ALA A 1 90 ? -1.293 -26.922 -7.477 1 98.81 90 ALA A C 1
ATOM 694 O O . ALA A 1 90 ? -0.502 -25.984 -7.43 1 98.81 90 ALA A O 1
ATOM 695 N N . MET A 1 91 ? -1.644 -27.531 -8.547 1 98.88 91 MET A N 1
ATOM 696 C CA . MET A 1 91 ? -1.116 -27.094 -9.836 1 98.88 91 MET A CA 1
ATOM 697 C C . MET A 1 91 ? -2.076 -26.109 -10.508 1 98.88 91 MET A C 1
ATOM 699 O O . MET A 1 91 ? -3.203 -26.484 -10.844 1 98.88 91 MET A O 1
ATOM 703 N N . VAL A 1 92 ? -1.638 -24.844 -10.727 1 98.94 92 VAL A N 1
ATOM 704 C CA . VAL A 1 92 ? -2.449 -23.781 -11.297 1 98.94 92 VAL A CA 1
ATOM 705 C C . VAL A 1 92 ? -1.851 -23.328 -12.625 1 98.94 92 VAL A C 1
ATOM 707 O O . VAL A 1 92 ? -0.662 -23 -12.703 1 98.94 92 VAL A O 1
ATOM 710 N N . ALA A 1 93 ? -2.637 -23.328 -13.664 1 98.94 93 ALA A N 1
ATOM 711 C CA . ALA A 1 93 ? -2.176 -22.906 -14.984 1 98.94 93 ALA A CA 1
ATOM 712 C C . ALA A 1 93 ? -2.607 -21.469 -15.281 1 98.94 93 ALA A C 1
ATOM 714 O O . ALA A 1 93 ? -3.75 -21.094 -15.016 1 98.94 93 ALA A O 1
ATOM 715 N N . GLY A 1 94 ? -1.672 -20.688 -15.82 1 98.81 94 GLY A N 1
ATOM 716 C CA . GLY A 1 94 ? -2.072 -19.375 -16.328 1 98.81 94 GLY A CA 1
ATOM 717 C C . GLY A 1 94 ? -2.92 -19.453 -17.578 1 98.81 94 GLY A C 1
ATOM 718 O O . GLY A 1 94 ? -2.66 -20.281 -18.469 1 98.81 94 GLY A O 1
ATOM 719 N N . LEU A 1 95 ? -3.971 -18.688 -17.578 1 98.81 95 LEU A N 1
ATOM 720 C CA . LEU A 1 95 ? -4.832 -18.547 -18.75 1 98.81 95 LEU A CA 1
ATOM 721 C C . LEU A 1 95 ? -4.875 -17.094 -19.203 1 98.81 95 LEU A C 1
ATOM 723 O O . LEU A 1 95 ? -4.836 -16.172 -18.391 1 98.81 95 LEU A O 1
ATOM 727 N N . ALA A 1 96 ? -4.957 -16.891 -20.531 1 97.56 96 ALA A N 1
ATOM 728 C CA . ALA A 1 96 ? -4.957 -15.531 -21.062 1 97.56 96 ALA A CA 1
ATOM 729 C C . ALA A 1 96 ? -5.645 -15.461 -22.422 1 97.56 96 ALA A C 1
ATOM 731 O O . ALA A 1 96 ? -6.008 -16.5 -22.984 1 97.56 96 ALA A O 1
ATOM 732 N N . GLY A 1 97 ? -5.895 -14.242 -22.844 1 96.62 97 GLY A N 1
ATOM 733 C CA . GLY A 1 97 ? -6.441 -14.016 -24.172 1 96.62 97 GLY A CA 1
ATOM 734 C C . GLY A 1 97 ? -7.949 -13.852 -24.172 1 96.62 97 GLY A C 1
ATOM 735 O O . GLY A 1 97 ? -8.578 -13.82 -23.109 1 96.62 97 GLY A O 1
ATOM 736 N N . ALA A 1 98 ? -8.461 -13.703 -25.391 1 96.94 98 ALA A N 1
ATOM 737 C CA . ALA A 1 98 ? -9.906 -13.625 -25.562 1 96.94 98 ALA A CA 1
ATOM 738 C C . ALA A 1 98 ? -10.578 -14.93 -25.156 1 96.94 98 ALA A C 1
ATOM 740 O O . ALA A 1 98 ? -9.906 -15.93 -24.891 1 96.94 98 ALA A O 1
ATOM 741 N N . THR A 1 99 ? -11.875 -14.891 -25.109 1 98.31 99 THR A N 1
ATOM 742 C CA . THR A 1 99 ? -12.641 -16 -24.547 1 98.31 99 THR A CA 1
ATOM 743 C C . THR A 1 99 ? -12.289 -17.312 -25.25 1 98.31 99 THR A C 1
ATOM 745 O O . THR A 1 99 ? -12.07 -18.328 -24.594 1 98.31 99 THR A O 1
ATOM 748 N N . SER A 1 100 ? -12.203 -17.281 -26.547 1 98.25 100 SER A N 1
ATOM 749 C CA . SER A 1 100 ? -11.914 -18.5 -27.297 1 98.25 100 SER A CA 1
ATOM 750 C C . SER A 1 100 ? -10.539 -19.062 -26.938 1 98.25 100 SER A C 1
ATOM 752 O O . SER A 1 100 ? -10.383 -20.266 -26.734 1 98.25 100 SER A O 1
ATOM 754 N N . GLN A 1 101 ? -9.594 -18.219 -26.859 1 98.06 101 GLN A N 1
ATOM 755 C CA . GLN A 1 101 ? -8.242 -18.656 -26.516 1 98.06 101 GLN A CA 1
ATOM 756 C C . GLN A 1 101 ? -8.172 -19.141 -25.078 1 98.06 101 GLN A C 1
ATOM 758 O O . GLN A 1 101 ? -7.574 -20.188 -24.797 1 98.06 101 GLN A O 1
ATOM 763 N N . ALA A 1 102 ? -8.703 -18.359 -24.188 1 98.62 102 ALA A N 1
ATOM 764 C CA . ALA A 1 102 ? -8.672 -18.719 -22.766 1 98.62 102 ALA A CA 1
ATOM 765 C C . ALA A 1 102 ? -9.352 -20.062 -22.531 1 98.62 102 ALA A C 1
ATOM 767 O O . ALA A 1 102 ? -8.867 -20.875 -21.75 1 98.62 102 ALA A O 1
ATOM 768 N N . THR A 1 103 ? -10.461 -20.297 -23.203 1 98.69 103 THR A N 1
ATOM 769 C CA . THR A 1 103 ? -11.156 -21.578 -23.062 1 98.69 103 THR A CA 1
ATOM 770 C C . THR A 1 103 ? -10.32 -22.719 -23.625 1 98.69 103 THR A C 1
ATOM 772 O O . THR A 1 103 ? -10.281 -23.797 -23.062 1 98.69 103 THR A O 1
ATOM 775 N N . ALA A 1 104 ? -9.688 -22.484 -24.734 1 98.62 104 ALA A N 1
ATOM 776 C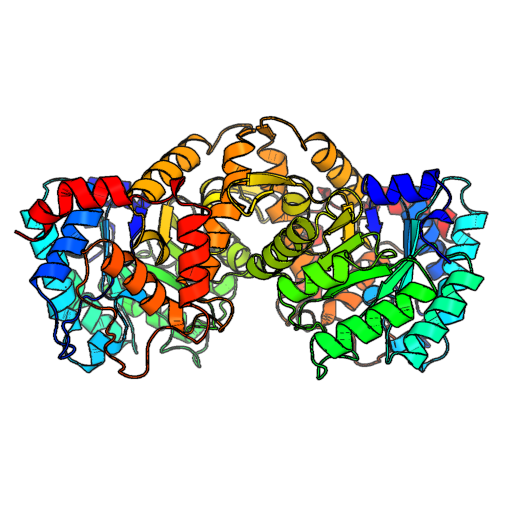 CA . ALA A 1 104 ? -8.812 -23.5 -25.312 1 98.62 104 ALA A CA 1
ATOM 777 C C . ALA A 1 104 ? -7.652 -23.828 -24.375 1 98.62 104 ALA A C 1
ATOM 779 O O . ALA A 1 104 ? -7.289 -24.984 -24.203 1 98.62 104 ALA A O 1
ATOM 780 N N . GLU A 1 105 ? -7.07 -22.781 -23.797 1 98.81 105 GLU A N 1
ATOM 781 C CA . GLU A 1 105 ? -5.98 -22.984 -22.859 1 98.81 105 GLU A CA 1
ATOM 782 C C . GLU A 1 105 ? -6.457 -23.75 -21.609 1 98.81 105 GLU A C 1
ATOM 784 O O . GLU A 1 105 ? -5.738 -24.594 -21.078 1 98.81 105 GLU A O 1
ATOM 789 N N . ALA A 1 106 ? -7.641 -23.422 -21.188 1 98.88 106 ALA A N 1
ATOM 790 C CA . ALA A 1 106 ? -8.219 -24.125 -20.047 1 98.88 106 ALA A CA 1
ATOM 791 C C . ALA A 1 106 ? -8.367 -25.625 -20.344 1 98.88 106 ALA A C 1
ATOM 793 O O . ALA A 1 106 ? -8.094 -26.453 -19.484 1 98.88 106 ALA A O 1
ATOM 794 N N . LYS A 1 107 ? -8.789 -25.938 -21.531 1 98.69 107 LYS A N 1
ATOM 795 C CA . LYS A 1 107 ? -8.93 -27.328 -21.922 1 98.69 107 LYS A CA 1
ATOM 796 C C . LYS A 1 107 ? -7.574 -28.031 -21.938 1 98.69 107 LYS A C 1
ATOM 798 O O . LYS A 1 107 ? -7.461 -29.188 -21.516 1 98.69 107 LYS A O 1
ATOM 803 N N . VAL A 1 108 ? -6.594 -27.344 -22.422 1 98.69 108 VAL A N 1
ATOM 804 C CA . VAL A 1 108 ? -5.238 -27.875 -22.438 1 98.69 108 VAL A CA 1
ATOM 805 C C . VAL A 1 108 ? -4.785 -28.156 -21 1 98.69 108 VAL A C 1
ATOM 807 O O . VAL A 1 108 ? -4.316 -29.25 -20.688 1 98.69 108 VAL A O 1
ATOM 810 N N . ALA A 1 109 ? -4.949 -27.172 -20.141 1 98.81 109 ALA A N 1
ATOM 811 C CA . ALA A 1 109 ? -4.523 -27.281 -18.75 1 98.81 109 ALA A CA 1
ATOM 812 C C . ALA A 1 109 ? -5.223 -28.453 -18.047 1 98.81 109 ALA A C 1
ATOM 814 O O . ALA A 1 109 ? -4.574 -29.25 -17.375 1 98.81 109 ALA A O 1
ATOM 815 N N . ARG A 1 110 ? -6.531 -28.516 -18.266 1 98.06 110 ARG A N 1
ATOM 816 C CA . ARG A 1 110 ? -7.309 -29.594 -17.672 1 98.06 110 ARG A CA 1
ATOM 817 C C . ARG A 1 110 ? -6.832 -30.953 -18.188 1 98.06 110 ARG A C 1
ATOM 819 O O . ARG A 1 110 ? -6.691 -31.906 -17.406 1 98.06 110 ARG A O 1
ATOM 826 N N . GLY A 1 111 ? -6.59 -31.031 -19.438 1 98.31 111 GLY A N 1
ATOM 827 C CA . GLY A 1 111 ? -6.125 -32.281 -20.031 1 98.31 111 GLY A CA 1
ATOM 828 C C . GLY A 1 111 ? -4.789 -32.75 -19.484 1 98.31 111 GLY A C 1
ATOM 829 O O . GLY A 1 111 ? -4.535 -33.938 -19.391 1 98.31 111 GLY A O 1
ATOM 830 N N . ILE A 1 112 ? -3.93 -31.797 -19.094 1 98.62 112 ILE A N 1
ATOM 831 C CA . ILE A 1 112 ? -2.607 -32.094 -18.562 1 98.62 112 ILE A CA 1
ATOM 832 C C . ILE A 1 112 ? -2.723 -32.531 -17.094 1 98.62 112 ILE A C 1
ATOM 834 O O . ILE A 1 112 ? -1.878 -33.25 -16.594 1 98.62 112 ILE A O 1
ATOM 838 N N . GLY A 1 113 ? -3.738 -32 -16.391 1 97.88 113 GLY A N 1
ATOM 839 C CA . GLY A 1 113 ? -3.941 -32.375 -15 1 97.88 113 GLY A CA 1
ATOM 840 C C . GLY A 1 113 ? -3.859 -31.203 -14.039 1 97.88 113 GLY A C 1
ATOM 841 O O . GLY A 1 113 ? -3.742 -31.406 -12.828 1 97.88 113 GLY A O 1
ATOM 842 N N . TYR A 1 114 ? -3.887 -30 -14.555 1 98.81 114 TYR A N 1
ATOM 843 C CA . TYR A 1 114 ? -3.916 -28.844 -13.672 1 98.81 114 TYR A CA 1
ATOM 844 C C . TYR A 1 114 ? -5.262 -28.734 -12.969 1 98.81 114 TYR A C 1
ATOM 846 O O . TYR A 1 114 ? -6.289 -29.156 -13.5 1 98.81 114 TYR A O 1
ATOM 854 N N . HIS A 1 115 ? -5.258 -28.188 -11.789 1 98.75 115 HIS A N 1
ATOM 855 C CA . HIS A 1 115 ? -6.43 -28.188 -10.922 1 98.75 115 HIS A CA 1
ATOM 856 C C . HIS A 1 115 ? -7.27 -26.938 -11.109 1 98.75 115 HIS A C 1
ATOM 858 O O . HIS A 1 115 ? -8.477 -26.953 -10.867 1 98.75 115 HIS A O 1
ATOM 864 N N . ALA A 1 116 ? -6.609 -25.828 -11.492 1 98.88 116 ALA A N 1
ATOM 865 C CA . ALA A 1 116 ? -7.289 -24.547 -11.648 1 98.88 116 ALA A CA 1
ATOM 866 C C . ALA A 1 116 ? -6.57 -23.672 -12.68 1 98.88 116 ALA A C 1
ATOM 868 O O . ALA A 1 116 ? -5.438 -23.969 -13.062 1 98.88 116 ALA A O 1
ATOM 869 N N . GLY A 1 117 ? -7.324 -22.719 -13.172 1 98.88 117 GLY A N 1
ATOM 870 C CA . GLY A 1 117 ? -6.766 -21.734 -14.078 1 98.88 117 GLY A CA 1
ATOM 871 C C . GLY A 1 117 ? -6.73 -20.328 -13.492 1 98.88 117 GLY A C 1
ATOM 872 O O . GLY A 1 117 ? -7.75 -19.828 -13.031 1 98.88 117 GLY A O 1
ATOM 873 N N . LEU A 1 118 ? -5.531 -19.766 -13.422 1 98.88 118 LEU A N 1
ATOM 874 C CA . LEU A 1 118 ? -5.371 -18.359 -13.102 1 98.88 118 LEU A CA 1
ATOM 875 C C . LEU A 1 118 ? -5.617 -17.484 -14.328 1 98.88 118 LEU A C 1
ATOM 877 O O . LEU A 1 118 ? -4.797 -17.453 -15.25 1 98.88 118 LEU A O 1
ATOM 881 N N . LEU A 1 119 ? -6.641 -16.656 -14.305 1 98.56 119 LEU A N 1
ATOM 882 C CA . LEU A 1 119 ? -7.125 -16.031 -15.531 1 98.56 119 LEU A CA 1
ATOM 883 C C . LEU A 1 119 ? -6.688 -14.562 -15.602 1 98.56 119 LEU A C 1
ATOM 885 O O . LEU A 1 119 ? -7.164 -13.734 -14.836 1 98.56 119 LEU A O 1
ATOM 889 N N . SER A 1 120 ? -5.793 -14.367 -16.531 1 97.31 120 SER A N 1
ATOM 890 C CA . SER A 1 120 ? -5.402 -12.992 -16.812 1 97.31 120 SER A CA 1
ATOM 891 C C . SER A 1 120 ? -6.492 -12.25 -17.578 1 97.31 120 SER A C 1
ATOM 893 O O . SER A 1 120 ? -7.098 -12.797 -18.5 1 97.31 120 SER A O 1
ATOM 895 N N . LEU A 1 121 ? -6.719 -10.992 -17.219 1 97 121 LEU A N 1
ATOM 896 C CA . LEU A 1 121 ? -7.75 -10.188 -17.859 1 97 121 LEU A CA 1
ATOM 897 C C . LEU A 1 121 ? -7.121 -9.117 -18.75 1 97 121 LEU A C 1
ATOM 899 O O . LEU A 1 121 ? -7.801 -8.18 -19.172 1 97 121 LEU A O 1
ATOM 903 N N . ALA A 1 122 ? -5.844 -9.289 -18.984 1 91.88 122 ALA A N 1
ATOM 904 C CA . ALA A 1 122 ? -5.105 -8.289 -19.75 1 91.88 122 ALA A CA 1
ATOM 905 C C . ALA A 1 122 ? -5.73 -8.086 -21.125 1 91.88 122 ALA A C 1
ATOM 907 O O . ALA A 1 122 ? -5.742 -6.965 -21.641 1 91.88 122 ALA A O 1
ATOM 908 N N . ALA A 1 123 ? -6.254 -9.109 -21.719 1 92.31 123 ALA A N 1
ATOM 909 C CA . ALA A 1 123 ? -6.832 -9.047 -23.062 1 92.31 123 ALA A CA 1
ATOM 910 C C . ALA A 1 123 ? -8.188 -8.344 -23.047 1 92.31 123 ALA A C 1
ATOM 912 O O . ALA A 1 123 ? -8.719 -7.984 -24.094 1 92.31 123 ALA A O 1
ATOM 913 N N . MET A 1 124 ? -8.688 -8.141 -21.828 1 93.56 124 MET A N 1
ATOM 914 C CA . MET A 1 124 ? -10.016 -7.559 -21.672 1 93.56 124 MET A CA 1
ATOM 915 C C . MET A 1 124 ? -9.922 -6.113 -21.203 1 93.56 124 MET A C 1
ATOM 917 O O . MET A 1 124 ? -10.859 -5.602 -20.578 1 93.56 124 MET A O 1
ATOM 921 N N . LYS A 1 125 ? -8.812 -5.453 -21.438 1 91.19 125 LYS A N 1
ATOM 922 C CA . LYS A 1 125 ? -8.516 -4.148 -20.859 1 91.19 125 LYS A CA 1
ATOM 923 C C . LYS A 1 125 ? -9.547 -3.105 -21.297 1 91.19 125 LYS A C 1
ATOM 925 O O . LYS A 1 125 ? -9.812 -2.148 -20.562 1 91.19 125 LYS A O 1
ATOM 930 N N . SER A 1 126 ? -10.172 -3.256 -22.438 1 93.69 126 SER A N 1
ATOM 931 C CA . SER A 1 126 ? -11.109 -2.266 -22.953 1 93.69 126 SER A CA 1
ATOM 932 C C . SER A 1 126 ? -12.555 -2.725 -22.766 1 93.69 126 SER A C 1
ATOM 934 O O . SER A 1 126 ? -13.492 -2.012 -23.125 1 93.69 126 SER A O 1
ATOM 936 N N . ALA A 1 127 ? -12.719 -3.859 -22.172 1 96.25 127 ALA A N 1
ATOM 937 C CA . ALA A 1 127 ? -14.055 -4.426 -22.031 1 96.25 127 ALA A CA 1
ATOM 938 C C . ALA A 1 127 ? -14.75 -3.883 -20.781 1 96.25 127 ALA A C 1
ATOM 940 O O . ALA A 1 127 ? -14.086 -3.428 -19.844 1 96.25 127 ALA A O 1
ATOM 941 N N . SER A 1 128 ? -16.062 -3.807 -20.797 1 97.06 128 SER A N 1
ATOM 942 C CA . SER A 1 128 ? -16.844 -3.492 -19.609 1 97.06 128 SER A CA 1
ATOM 943 C C . SER A 1 128 ? -16.766 -4.617 -18.578 1 97.06 128 SER A C 1
ATOM 945 O O . SER A 1 128 ? -16.422 -5.75 -18.922 1 97.06 128 SER A O 1
ATOM 947 N N . GLU A 1 129 ? -17.109 -4.348 -17.359 1 97.56 129 GLU A N 1
ATOM 948 C CA . GLU A 1 129 ? -17.109 -5.379 -16.328 1 97.56 129 GLU A CA 1
ATOM 949 C C . GLU A 1 129 ? -18.094 -6.496 -16.672 1 97.56 129 GLU A C 1
ATOM 951 O O . GLU A 1 129 ? -17.859 -7.66 -16.344 1 97.56 129 GLU A O 1
ATOM 956 N N . ASP A 1 130 ? -19.219 -6.117 -17.359 1 98.31 130 ASP A N 1
ATOM 957 C CA . ASP A 1 130 ? -20.172 -7.133 -17.797 1 98.31 130 ASP A CA 1
ATOM 958 C C . ASP A 1 130 ? -19.531 -8.109 -18.781 1 98.31 130 ASP A C 1
ATOM 960 O O . ASP A 1 130 ? -19.719 -9.32 -18.656 1 98.31 130 ASP A O 1
ATOM 964 N N . GLU A 1 131 ? -18.844 -7.566 -19.641 1 98.44 131 GLU A N 1
ATOM 965 C CA . GLU A 1 131 ? -18.172 -8.398 -20.641 1 98.44 131 GLU A CA 1
ATOM 966 C C . GLU A 1 131 ? -17.094 -9.266 -19.984 1 98.44 131 GLU A C 1
ATOM 968 O O . GLU A 1 131 ? -16.922 -10.43 -20.359 1 98.44 131 GLU A O 1
ATOM 973 N N . ILE A 1 132 ? -16.406 -8.758 -19.047 1 98.56 132 ILE A N 1
ATOM 974 C CA . ILE A 1 132 ? -15.359 -9.5 -18.359 1 98.56 132 ILE A CA 1
ATOM 975 C C . ILE A 1 132 ? -15.977 -10.648 -17.562 1 98.56 132 ILE A C 1
ATOM 977 O O . ILE A 1 132 ? -15.438 -11.758 -17.547 1 98.56 132 ILE A O 1
ATOM 981 N N . ILE A 1 133 ? -17.094 -10.352 -16.922 1 98.81 133 ILE A N 1
ATOM 982 C CA . ILE A 1 133 ? -17.766 -11.398 -16.156 1 98.81 133 ILE A CA 1
ATOM 983 C C . ILE A 1 133 ? -18.203 -12.523 -17.078 1 98.81 133 ILE A C 1
ATOM 985 O O . ILE A 1 133 ? -18.016 -13.703 -16.781 1 98.81 133 ILE A O 1
ATOM 989 N N . THR A 1 134 ? -18.75 -12.141 -18.234 1 98.75 134 THR A N 1
ATOM 990 C CA . THR A 1 134 ? -19.172 -13.141 -19.219 1 98.75 134 THR A CA 1
ATOM 991 C C . THR A 1 134 ? -17.969 -13.984 -19.656 1 98.75 134 THR A C 1
ATOM 993 O O . THR A 1 134 ? -18.078 -15.203 -19.797 1 98.75 134 THR A O 1
ATOM 996 N N . HIS A 1 135 ? -16.875 -13.336 -19.875 1 98.75 135 HIS A N 1
ATOM 997 C CA . HIS A 1 135 ? -15.617 -13.992 -20.219 1 98.75 135 HIS A CA 1
ATOM 998 C C . HIS A 1 135 ? -15.211 -14.984 -19.125 1 98.75 135 HIS A C 1
ATOM 1000 O O . HIS A 1 135 ? -14.922 -16.141 -19.422 1 98.75 135 HIS A O 1
ATOM 1006 N N . CYS A 1 136 ? -15.266 -14.602 -17.891 1 98.88 136 CYS A N 1
ATOM 1007 C CA . CYS A 1 136 ? -14.891 -15.445 -16.766 1 98.88 136 CYS A CA 1
ATOM 1008 C C . CYS A 1 136 ? -15.82 -16.641 -16.641 1 98.88 136 CYS A C 1
ATOM 1010 O O . CYS A 1 136 ? -15.367 -17.766 -16.391 1 98.88 136 CYS A O 1
ATOM 1012 N N . GLU A 1 137 ? -17.109 -16.391 -16.797 1 98.81 137 GLU A N 1
ATOM 1013 C CA . GLU A 1 137 ? -18.094 -17.469 -16.719 1 98.81 137 GLU A CA 1
ATOM 1014 C C . GLU A 1 137 ? -17.844 -18.531 -17.781 1 98.81 137 GLU A C 1
ATOM 1016 O O . GLU A 1 137 ? -17.969 -19.719 -17.516 1 98.81 137 GLU A O 1
ATOM 1021 N N . ALA A 1 138 ? -17.484 -18.062 -18.922 1 98.75 138 ALA A N 1
ATOM 1022 C CA . ALA A 1 138 ? -17.219 -18.984 -20.016 1 98.75 138 ALA A CA 1
ATOM 1023 C C . ALA A 1 138 ? -16.016 -19.875 -19.703 1 98.75 138 ALA A C 1
ATOM 1025 O O . ALA A 1 138 ? -16.047 -21.094 -19.906 1 98.75 138 ALA A O 1
ATOM 1026 N N . VAL A 1 139 ? -14.977 -19.297 -19.172 1 98.88 139 VAL A N 1
ATOM 1027 C CA . VAL A 1 139 ? -13.766 -20.047 -18.859 1 98.88 139 VAL A CA 1
ATOM 1028 C C . VAL A 1 139 ? -14.008 -20.969 -17.672 1 98.88 139 VAL A C 1
ATOM 1030 O O . VAL A 1 139 ? -13.492 -22.078 -17.625 1 98.88 139 VAL A O 1
ATOM 1033 N N . ALA A 1 140 ? -14.844 -20.531 -16.781 1 98.81 140 ALA A N 1
ATOM 1034 C CA . ALA A 1 140 ? -15.125 -21.266 -15.547 1 98.81 140 ALA A CA 1
ATOM 1035 C C . ALA A 1 140 ? -15.867 -22.562 -15.852 1 98.81 140 ALA A C 1
ATOM 1037 O O . ALA A 1 140 ? -15.883 -23.484 -15.031 1 98.81 140 ALA A O 1
ATOM 1038 N N . LYS A 1 141 ? -16.5 -22.656 -16.984 1 98.44 141 LYS A N 1
ATOM 1039 C CA . LYS A 1 141 ? -17.188 -23.891 -17.391 1 98.44 141 LYS A CA 1
ATOM 1040 C C . LYS A 1 141 ? -16.172 -24.984 -17.688 1 98.44 141 LYS A C 1
ATOM 1042 O O . LYS A 1 141 ? -16.5 -26.172 -17.609 1 98.44 141 LYS A O 1
ATOM 1047 N N . GLU A 1 142 ? -14.953 -24.594 -18 1 98.56 142 GLU A N 1
ATOM 1048 C CA . GLU A 1 142 ? -13.953 -25.562 -18.422 1 98.56 142 GLU A CA 1
ATOM 1049 C C . GLU A 1 142 ? -13.094 -26.031 -17.25 1 98.56 142 GLU A C 1
ATOM 1051 O O . GLU A 1 142 ? -12.695 -27.203 -17.203 1 98.56 142 GLU A O 1
ATOM 1056 N N . ILE A 1 143 ? -12.789 -25.172 -16.297 1 98.81 143 ILE A N 1
ATOM 1057 C CA . ILE A 1 143 ? -11.852 -25.453 -15.219 1 98.81 143 ILE A CA 1
ATOM 1058 C C . ILE A 1 143 ? -12.133 -24.516 -14.039 1 98.81 143 ILE A C 1
ATOM 1060 O O . ILE A 1 143 ? -12.602 -23.391 -14.227 1 98.81 143 ILE A O 1
ATOM 1064 N N . PRO A 1 144 ? -11.945 -25 -12.766 1 98.88 144 PRO A N 1
ATOM 1065 C CA . PRO A 1 144 ? -12.023 -24.047 -11.648 1 98.88 144 PRO A CA 1
ATOM 1066 C C . PRO A 1 144 ? -11.133 -22.828 -11.859 1 98.88 144 PRO A C 1
ATOM 1068 O O . PRO A 1 144 ? -10.031 -22.938 -12.398 1 98.88 144 PRO A O 1
ATOM 1071 N N . LEU A 1 145 ? -11.594 -21.656 -11.32 1 98.81 145 LEU A N 1
ATOM 1072 C CA . LEU A 1 145 ? -10.914 -20.422 -11.656 1 98.81 145 LEU A CA 1
ATOM 1073 C C . LEU A 1 145 ? -10.289 -19.781 -10.414 1 98.81 145 LEU A C 1
ATOM 1075 O O . LEU A 1 145 ? -10.891 -19.797 -9.336 1 98.81 145 LEU A O 1
ATOM 1079 N N . VAL A 1 146 ? -9.117 -19.344 -10.609 1 98.88 146 VAL A N 1
ATOM 1080 C CA . VAL A 1 146 ? -8.477 -18.375 -9.719 1 98.88 146 VAL A CA 1
ATOM 1081 C C . VAL A 1 146 ? -8.477 -17 -10.359 1 98.88 146 VAL A C 1
ATOM 1083 O O . VAL A 1 146 ? -7.934 -16.812 -11.453 1 98.88 146 VAL A O 1
ATOM 1086 N N . GLY A 1 147 ? -9.148 -16.062 -9.695 1 98.69 147 GLY A N 1
ATOM 1087 C CA . GLY A 1 147 ? -9.086 -14.695 -10.18 1 98.69 147 GLY A CA 1
ATOM 1088 C C . GLY A 1 147 ? -7.691 -14.102 -10.102 1 98.69 147 GLY A C 1
ATOM 1089 O O . GLY A 1 147 ? -6.879 -14.523 -9.273 1 98.69 147 GLY A O 1
ATOM 1090 N N . PHE A 1 148 ? -7.473 -13.148 -10.961 1 97.75 148 PHE A N 1
ATOM 1091 C CA . PHE A 1 148 ? -6.168 -12.5 -11.008 1 97.75 148 PHE A CA 1
ATOM 1092 C C . PHE A 1 148 ? -6.32 -10.984 -11.07 1 97.75 148 PHE A C 1
ATOM 1094 O O . PHE A 1 148 ? -6.66 -10.43 -12.117 1 97.75 148 PHE A O 1
ATOM 1101 N N . TYR A 1 149 ? -6.113 -10.328 -9.961 1 97.69 149 TYR A N 1
ATOM 1102 C CA . TYR A 1 149 ? -6.133 -8.875 -9.938 1 97.69 149 TYR A CA 1
ATOM 1103 C C . TYR A 1 149 ? -4.727 -8.305 -10.07 1 97.69 149 TYR A C 1
ATOM 1105 O O . TYR A 1 149 ? -4.102 -7.922 -9.078 1 97.69 149 TYR A O 1
ATOM 1113 N N . LEU A 1 150 ? -4.348 -8.125 -11.312 1 92.62 150 LEU A N 1
ATOM 1114 C CA . LEU A 1 150 ? -3.004 -7.68 -11.656 1 92.62 150 LEU A CA 1
ATOM 1115 C C . LEU A 1 150 ? -2.934 -6.156 -11.727 1 92.62 150 LEU A C 1
ATOM 1117 O O . LEU A 1 150 ? -3.855 -5.512 -12.234 1 92.62 150 LEU A O 1
ATOM 1121 N N . GLN A 1 151 ? -1.851 -5.594 -11.203 1 91.81 151 GLN A N 1
ATOM 1122 C CA . GLN A 1 151 ? -1.697 -4.145 -11.211 1 91.81 151 GLN A CA 1
ATOM 1123 C C . GLN A 1 151 ? -1.546 -3.619 -12.633 1 91.81 151 GLN A C 1
ATOM 1125 O O . GLN A 1 151 ? -0.95 -4.281 -13.484 1 91.81 151 GLN A O 1
ATOM 1130 N N . PRO A 1 152 ? -1.926 -2.383 -12.883 1 87.5 152 PRO A N 1
ATOM 1131 C CA . PRO A 1 152 ? -1.956 -1.842 -14.242 1 87.5 152 PRO A CA 1
ATOM 1132 C C . PRO A 1 152 ? -0.562 -1.685 -14.844 1 87.5 152 PRO A C 1
ATOM 1134 O O . PRO A 1 152 ? -0.389 -1.833 -16.062 1 87.5 152 PRO A O 1
ATOM 1137 N N . ALA A 1 153 ? 0.43 -1.389 -14.055 1 84.25 153 ALA A N 1
ATOM 1138 C CA . ALA A 1 153 ? 1.776 -1.126 -14.555 1 84.25 153 ALA A CA 1
ATOM 1139 C C . ALA A 1 153 ? 2.305 -2.316 -15.352 1 84.25 153 ALA A C 1
ATOM 1141 O O . ALA A 1 153 ? 3.188 -2.16 -16.203 1 84.25 153 ALA A O 1
ATOM 1142 N N . VAL A 1 154 ? 1.702 -3.494 -15.109 1 84.19 154 VAL A N 1
ATOM 1143 C CA . VAL A 1 154 ? 2.18 -4.684 -15.805 1 84.19 154 VAL A CA 1
ATOM 1144 C C . VAL A 1 154 ? 1.014 -5.367 -16.516 1 84.19 154 VAL A C 1
ATOM 1146 O O . VAL A 1 154 ? 0.987 -6.594 -16.641 1 84.19 154 VAL A O 1
ATOM 1149 N N . GLY A 1 155 ? -0.003 -4.633 -16.797 1 83.88 155 GLY A N 1
ATOM 1150 C CA . GLY A 1 155 ? -1.013 -5.129 -17.719 1 83.88 155 GLY A CA 1
ATOM 1151 C C . GLY A 1 155 ? -2.352 -5.387 -17.047 1 83.88 155 GLY A C 1
ATOM 1152 O O . GLY A 1 155 ? -3.287 -5.871 -17.703 1 83.88 155 GLY A O 1
ATOM 1153 N N . GLY A 1 156 ? -2.479 -5.016 -15.836 1 90.19 156 GLY A N 1
ATOM 1154 C CA . GLY A 1 156 ? -3.721 -5.258 -15.125 1 90.19 156 GLY A CA 1
ATOM 1155 C C . GLY A 1 156 ? -4.809 -4.254 -15.453 1 90.19 156 GLY A C 1
ATOM 1156 O O . GLY A 1 156 ? -4.543 -3.234 -16.094 1 90.19 156 GLY A O 1
ATOM 1157 N N . VAL A 1 157 ? -6 -4.637 -15.078 1 93.06 157 VAL A N 1
ATOM 1158 C CA . VAL A 1 157 ? -7.195 -3.814 -15.25 1 93.06 157 VAL A CA 1
ATOM 1159 C C . VAL A 1 157 ? -7.742 -3.414 -13.883 1 93.06 157 VAL A C 1
ATOM 1161 O O . VAL A 1 157 ? -7.719 -4.211 -12.938 1 93.06 157 VAL A O 1
ATOM 1164 N N . ILE A 1 158 ? -8.18 -2.168 -13.773 1 94.31 158 ILE A N 1
ATOM 1165 C CA . ILE A 1 158 ? -8.797 -1.745 -12.523 1 94.31 158 ILE A CA 1
ATOM 1166 C C . ILE A 1 158 ? -10.227 -2.275 -12.445 1 94.31 158 ILE A C 1
ATOM 1168 O O . ILE A 1 158 ? -11.031 -2.041 -13.352 1 94.31 158 ILE A O 1
ATOM 1172 N N . LEU A 1 159 ? -10.547 -2.994 -11.398 1 96.88 159 LEU A N 1
ATOM 1173 C CA . LEU A 1 159 ? -11.828 -3.654 -11.219 1 96.88 159 LEU A CA 1
ATOM 1174 C C . LEU A 1 159 ? -12.484 -3.215 -9.914 1 96.88 159 LEU A C 1
ATOM 1176 O O . LEU A 1 159 ? -11.812 -3.055 -8.898 1 96.88 159 LEU A O 1
ATOM 1180 N N . SER A 1 160 ? -13.797 -3.043 -9.93 1 95.81 160 SER A N 1
ATOM 1181 C CA . SER A 1 160 ? -14.547 -2.525 -8.781 1 95.81 160 SER A CA 1
ATOM 1182 C C . SER A 1 160 ? -14.867 -3.633 -7.785 1 95.81 160 SER A C 1
ATOM 1184 O O . SER A 1 160 ? -14.695 -4.816 -8.086 1 95.81 160 SER A O 1
ATOM 1186 N N . ALA A 1 161 ? -15.344 -3.217 -6.617 1 96.56 161 ALA A N 1
ATOM 1187 C CA . ALA A 1 161 ? -15.844 -4.172 -5.629 1 96.56 161 ALA A CA 1
ATOM 1188 C C . ALA A 1 161 ? -17.016 -4.969 -6.176 1 96.56 161 ALA A C 1
ATOM 1190 O O . ALA A 1 161 ? -17.172 -6.152 -5.871 1 96.56 161 ALA A O 1
ATOM 1191 N N . ASN A 1 162 ? -17.844 -4.285 -6.965 1 97.19 162 ASN A N 1
ATOM 1192 C CA . ASN A 1 162 ? -18.984 -4.965 -7.566 1 97.19 162 ASN A CA 1
ATOM 1193 C C . ASN A 1 162 ? -18.547 -6.055 -8.539 1 97.19 162 ASN A C 1
ATOM 1195 O O . ASN A 1 162 ? -19.156 -7.117 -8.609 1 97.19 162 ASN A O 1
ATOM 1199 N N . PHE A 1 163 ? -17.562 -5.801 -9.312 1 98.38 163 PHE A N 1
ATOM 1200 C CA . PHE A 1 163 ? -17 -6.84 -10.164 1 98.38 163 PHE A CA 1
ATOM 1201 C C . PHE A 1 163 ? -16.609 -8.062 -9.344 1 98.38 163 PHE A C 1
ATOM 1203 O O . PHE A 1 163 ? -16.969 -9.188 -9.695 1 98.38 163 PHE A O 1
ATOM 1210 N N . TRP A 1 164 ? -15.875 -7.844 -8.305 1 98.69 164 TRP A N 1
ATOM 12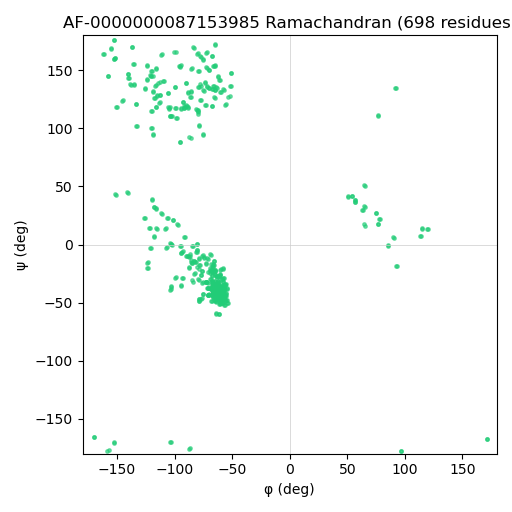11 C CA . TRP A 1 164 ? -15.352 -8.953 -7.512 1 98.69 164 TRP A CA 1
ATOM 1212 C C . TRP A 1 164 ? -16.484 -9.703 -6.812 1 98.69 164 TRP A C 1
ATOM 1214 O O . TRP A 1 164 ? -16.406 -10.922 -6.625 1 98.69 164 TRP A O 1
ATOM 1224 N N . ARG A 1 165 ? -17.531 -8.945 -6.363 1 98.5 165 ARG A N 1
ATOM 1225 C CA . ARG A 1 165 ? -18.719 -9.617 -5.836 1 98.5 165 ARG A CA 1
ATOM 1226 C C . ARG A 1 165 ? -19.297 -10.586 -6.863 1 98.5 165 ARG A C 1
ATOM 1228 O O . ARG A 1 165 ? -19.578 -11.75 -6.543 1 98.5 165 ARG A O 1
ATOM 1235 N N . ARG A 1 166 ? -19.453 -10.117 -8.094 1 98.81 166 ARG A N 1
ATOM 1236 C CA . ARG A 1 166 ? -20 -10.945 -9.164 1 98.81 166 ARG A CA 1
ATOM 1237 C C . ARG A 1 166 ? -19.062 -12.094 -9.508 1 98.81 166 ARG A C 1
ATOM 1239 O O . ARG A 1 166 ? -19.5 -13.227 -9.703 1 98.81 166 ARG A O 1
ATOM 1246 N N . PHE A 1 167 ? -17.781 -11.812 -9.609 1 98.88 167 PHE A N 1
ATOM 1247 C CA . PHE A 1 167 ? -16.781 -12.828 -9.914 1 98.88 167 PHE A CA 1
ATOM 1248 C C . PHE A 1 167 ? -16.797 -13.938 -8.867 1 98.88 167 PHE A C 1
ATOM 1250 O O . PHE A 1 167 ? -16.797 -15.117 -9.219 1 98.88 167 PHE A O 1
ATOM 1257 N N . ALA A 1 168 ? -16.812 -13.523 -7.59 1 98.81 168 ALA A N 1
ATOM 1258 C CA . ALA A 1 168 ? -16.812 -14.484 -6.496 1 98.81 168 ALA A CA 1
ATOM 1259 C C . ALA A 1 168 ? -18.125 -15.281 -6.465 1 98.81 168 ALA A C 1
ATOM 1261 O O . ALA A 1 168 ? -18.188 -16.344 -5.844 1 98.81 168 ALA A O 1
ATOM 1262 N N . GLY A 1 169 ? -19.109 -14.766 -7.141 1 98.62 169 GLY A N 1
ATOM 1263 C CA . GLY A 1 169 ? -20.391 -15.453 -7.227 1 98.62 169 GLY A CA 1
ATOM 1264 C C . GLY A 1 169 ? -20.391 -16.594 -8.219 1 98.62 169 GLY A C 1
ATOM 1265 O O . GLY A 1 169 ? -21.297 -17.422 -8.211 1 98.62 169 GLY A O 1
ATOM 1266 N N . ILE A 1 170 ? -19.438 -16.609 -9.094 1 98.75 170 ILE A N 1
ATOM 1267 C CA . ILE A 1 170 ? -19.312 -17.719 -10.047 1 98.75 170 ILE A CA 1
ATOM 1268 C C . ILE A 1 170 ? -18.984 -19 -9.297 1 98.75 170 ILE A C 1
ATOM 1270 O O . ILE A 1 170 ? -18 -19.078 -8.562 1 98.75 170 ILE A O 1
ATOM 1274 N N . ASP A 1 171 ? -19.703 -20 -9.492 1 97.81 171 ASP A N 1
ATOM 1275 C CA . ASP A 1 171 ? -19.688 -21.234 -8.719 1 97.81 171 ASP A CA 1
ATOM 1276 C C . ASP A 1 171 ? -18.297 -21.875 -8.758 1 97.81 171 ASP A C 1
ATOM 1278 O O . ASP A 1 171 ? -17.828 -22.391 -7.746 1 97.81 171 ASP A O 1
ATOM 1282 N N . ASN A 1 172 ? -17.641 -21.797 -9.867 1 98.69 172 ASN A N 1
ATOM 1283 C CA . ASN A 1 172 ? -16.406 -22.547 -10.078 1 98.69 172 ASN A CA 1
ATOM 1284 C C . ASN A 1 172 ? -15.18 -21.688 -9.828 1 98.69 172 ASN A C 1
ATOM 1286 O O . ASN A 1 172 ? -14.07 -22.047 -10.234 1 98.69 172 ASN A O 1
ATOM 1290 N N . VAL A 1 173 ? -15.344 -20.531 -9.117 1 98.88 173 VAL A N 1
ATOM 1291 C CA . VAL A 1 173 ? -14.227 -19.734 -8.617 1 98.88 173 VAL A CA 1
ATOM 1292 C C . VAL A 1 173 ? -13.781 -20.266 -7.258 1 98.88 173 VAL A C 1
ATOM 1294 O O . VAL A 1 173 ? -14.602 -20.422 -6.348 1 98.88 173 VAL A O 1
ATOM 1297 N N . ILE A 1 174 ? -12.438 -20.484 -7.082 1 98.81 174 ILE A N 1
ATOM 1298 C CA . ILE A 1 174 ? -12.023 -21.156 -5.855 1 98.81 174 ILE A CA 1
ATOM 1299 C C . ILE A 1 174 ? -11.016 -20.281 -5.105 1 98.81 174 ILE A C 1
ATOM 1301 O O . ILE A 1 174 ? -10.734 -20.516 -3.932 1 98.81 174 ILE A O 1
ATOM 1305 N N . ALA A 1 175 ? -10.469 -19.297 -5.766 1 98.94 175 ALA A N 1
ATOM 1306 C CA . ALA A 1 175 ? -9.492 -18.406 -5.141 1 98.94 175 ALA A CA 1
ATOM 1307 C C . ALA A 1 175 ? -9.336 -17.125 -5.945 1 98.94 175 ALA A C 1
ATOM 1309 O O . ALA A 1 175 ? -9.828 -17.031 -7.074 1 98.94 175 ALA A O 1
ATOM 1310 N N . ILE A 1 176 ? -8.773 -16.125 -5.395 1 98.94 176 ILE A N 1
ATOM 1311 C CA . ILE A 1 176 ? -8.398 -14.891 -6.066 1 98.94 176 ILE A CA 1
ATOM 1312 C C . ILE A 1 176 ? -6.977 -14.5 -5.68 1 98.94 176 ILE A C 1
ATOM 1314 O O . ILE A 1 176 ? -6.664 -14.375 -4.492 1 98.94 176 ILE A O 1
ATOM 1318 N N . LYS A 1 177 ? -6.109 -14.398 -6.668 1 98.81 177 LYS A N 1
ATOM 1319 C CA . LYS A 1 177 ? -4.809 -13.758 -6.484 1 98.81 177 LYS A CA 1
ATOM 1320 C C . LYS A 1 177 ? -4.934 -12.242 -6.535 1 98.81 177 LYS A C 1
ATOM 1322 O O . LYS A 1 177 ? -5.27 -11.672 -7.578 1 98.81 177 LYS A O 1
ATOM 1327 N N . ILE A 1 178 ? -4.641 -11.617 -5.453 1 98.75 178 ILE A N 1
ATOM 1328 C CA . ILE A 1 178 ? -4.801 -10.172 -5.32 1 98.75 178 ILE A CA 1
ATOM 1329 C C . ILE A 1 178 ? -3.438 -9.492 -5.426 1 98.75 178 ILE A C 1
ATOM 1331 O O . ILE A 1 178 ? -2.605 -9.602 -4.523 1 98.75 178 ILE A O 1
ATOM 1335 N N . ALA A 1 179 ? -3.25 -8.758 -6.547 1 98.06 179 ALA A N 1
ATOM 1336 C CA . ALA A 1 179 ? -1.933 -8.188 -6.809 1 98.06 179 ALA A CA 1
ATOM 1337 C C . ALA A 1 179 ? -2.049 -6.789 -7.402 1 98.06 179 ALA A C 1
ATOM 1339 O O . ALA A 1 179 ? -1.361 -6.457 -8.375 1 98.06 179 ALA A O 1
ATOM 1340 N N . PRO A 1 180 ? -2.9 -5.941 -6.863 1 97 180 PRO A N 1
ATOM 1341 C CA . PRO A 1 180 ? -2.998 -4.598 -7.438 1 97 180 PRO A CA 1
ATOM 1342 C C . PRO A 1 180 ? -1.903 -3.662 -6.93 1 97 180 PRO A C 1
ATOM 1344 O O . PRO A 1 180 ? -1.733 -2.561 -7.457 1 97 180 PRO A O 1
ATOM 1347 N N . PHE A 1 181 ? -1.173 -3.977 -5.848 1 96.38 181 PHE A N 1
ATOM 1348 C CA . PHE A 1 181 ? -0.203 -3.105 -5.195 1 96.38 181 PHE A CA 1
ATOM 1349 C C . PHE A 1 181 ? -0.854 -1.795 -4.766 1 96.38 181 PHE A C 1
ATOM 1351 O O . PHE A 1 181 ? -0.298 -0.718 -4.988 1 96.38 181 PHE A O 1
ATOM 1358 N N . ASN A 1 182 ? -2.031 -1.852 -4.324 1 96.25 182 ASN A N 1
ATOM 1359 C CA . ASN A 1 182 ? -2.922 -0.775 -3.908 1 96.25 182 ASN A CA 1
ATOM 1360 C C . ASN A 1 182 ? -3.885 -1.234 -2.816 1 96.25 182 ASN A C 1
ATOM 1362 O O . ASN A 1 182 ? -4.703 -2.129 -3.039 1 96.25 182 ASN A O 1
ATOM 1366 N N . ARG A 1 183 ? -3.77 -0.598 -1.714 1 97.44 183 ARG A N 1
ATOM 1367 C CA . ARG A 1 183 ? -4.504 -1.086 -0.552 1 97.44 183 ARG A CA 1
ATOM 1368 C C . ARG A 1 183 ? -6.008 -0.912 -0.741 1 97.44 183 ARG A C 1
ATOM 1370 O O . ARG A 1 183 ? -6.793 -1.771 -0.335 1 97.44 183 ARG A O 1
ATOM 1377 N N . TYR A 1 184 ? -6.453 0.199 -1.351 1 97.88 184 TYR A N 1
ATOM 1378 C CA . TYR A 1 184 ? -7.875 0.407 -1.602 1 97.88 184 TYR A CA 1
ATOM 1379 C C . TYR A 1 184 ? -8.438 -0.689 -2.498 1 97.88 184 TYR A C 1
ATOM 1381 O O . TYR A 1 184 ? -9.508 -1.238 -2.225 1 97.88 184 TYR A O 1
ATOM 1389 N N . ARG A 1 185 ? -7.691 -1.018 -3.492 1 97.88 185 ARG A N 1
ATOM 1390 C CA . ARG A 1 185 ? -8.133 -2.029 -4.445 1 97.88 185 ARG A CA 1
ATOM 1391 C C . ARG A 1 185 ? -8.117 -3.418 -3.816 1 97.88 185 ARG A C 1
ATOM 1393 O O . ARG A 1 185 ? -8.977 -4.25 -4.117 1 97.88 185 ARG A O 1
ATOM 1400 N N . THR A 1 186 ? -7.133 -3.662 -3.006 1 98.5 186 THR A N 1
ATOM 1401 C CA . THR A 1 186 ? -7.125 -4.906 -2.244 1 98.5 186 THR A CA 1
ATOM 1402 C C . THR A 1 186 ? -8.391 -5.031 -1.404 1 98.5 186 THR A C 1
ATOM 1404 O O . THR A 1 186 ? -9.047 -6.078 -1.407 1 98.5 186 THR A O 1
ATOM 1407 N N . LEU A 1 187 ? -8.758 -3.969 -0.748 1 98.19 187 LEU A N 1
ATOM 1408 C CA . LEU A 1 187 ? -9.945 -3.98 0.103 1 98.19 187 LEU A CA 1
ATOM 1409 C C . LEU A 1 187 ? -11.211 -4.156 -0.729 1 98.19 187 LEU A C 1
ATOM 1411 O O . LEU A 1 187 ? -12.172 -4.781 -0.276 1 98.19 187 LEU A O 1
ATOM 1415 N N . ASP A 1 188 ? -11.219 -3.617 -1.961 1 97.75 188 ASP A N 1
ATOM 1416 C CA . ASP A 1 188 ? -12.352 -3.809 -2.854 1 97.75 188 ASP A CA 1
ATOM 1417 C C . ASP A 1 188 ? -12.602 -5.293 -3.115 1 97.75 188 ASP A C 1
ATOM 1419 O O . ASP A 1 188 ? -13.75 -5.734 -3.158 1 97.75 188 ASP A O 1
ATOM 1423 N N . VAL A 1 189 ? -11.523 -6.035 -3.295 1 98.75 189 VAL A N 1
ATOM 1424 C CA . VAL A 1 189 ? -11.664 -7.469 -3.521 1 98.75 189 VAL A CA 1
ATOM 1425 C C . VAL A 1 189 ? -12.273 -8.133 -2.287 1 98.75 189 VAL A C 1
ATOM 1427 O O . VAL A 1 189 ? -13.242 -8.891 -2.393 1 98.75 189 VAL A O 1
ATOM 1430 N N . LEU A 1 190 ? -11.711 -7.824 -1.104 1 98.69 190 LEU A N 1
ATOM 1431 C CA . LEU A 1 190 ? -12.18 -8.445 0.132 1 98.69 190 LEU A CA 1
ATOM 1432 C C . LEU A 1 190 ? -13.656 -8.117 0.374 1 98.69 190 LEU A C 1
ATOM 1434 O O . LEU A 1 190 ? -14.445 -9.008 0.711 1 98.69 190 LEU A O 1
ATOM 1438 N N . ARG A 1 191 ? -13.984 -6.875 0.169 1 97.62 191 ARG A N 1
ATOM 1439 C CA . ARG A 1 191 ? -15.367 -6.449 0.363 1 97.62 191 ARG A CA 1
ATOM 1440 C C . ARG A 1 191 ? -16.297 -7.133 -0.637 1 97.62 191 ARG A C 1
ATOM 1442 O O . ARG A 1 191 ? -17.406 -7.543 -0.285 1 97.62 191 ARG A O 1
ATOM 1449 N N . GLY A 1 192 ? -15.836 -7.23 -1.917 1 97.88 192 GLY A N 1
ATOM 1450 C CA . GLY A 1 192 ? -16.625 -7.91 -2.93 1 97.88 192 GLY A CA 1
ATOM 1451 C C . GLY A 1 192 ? -16.891 -9.367 -2.607 1 97.88 192 GLY A C 1
ATOM 1452 O O . GLY A 1 192 ? -18.031 -9.836 -2.689 1 97.88 192 GLY A O 1
ATOM 1453 N N . VAL A 1 193 ? -15.859 -10.078 -2.219 1 98.56 193 VAL A N 1
ATOM 1454 C CA . VAL A 1 193 ? -15.977 -11.492 -1.901 1 98.56 193 VAL A CA 1
ATOM 1455 C C . VAL A 1 193 ? -16.906 -11.672 -0.697 1 98.56 193 VAL A C 1
ATOM 1457 O O . VAL A 1 193 ? -17.734 -12.586 -0.677 1 98.56 193 VAL A O 1
ATOM 1460 N N . ALA A 1 194 ? -16.719 -10.82 0.323 1 97.75 194 ALA A N 1
ATOM 1461 C CA . ALA A 1 194 ? -17.594 -10.859 1.495 1 97.75 194 ALA A CA 1
ATOM 1462 C C . ALA A 1 194 ? -19.047 -10.625 1.104 1 97.75 194 ALA A C 1
ATOM 1464 O O . ALA A 1 194 ? -19.938 -11.336 1.572 1 97.75 194 ALA A O 1
ATOM 1465 N N . ALA A 1 195 ? -19.297 -9.633 0.262 1 96.12 195 ALA A N 1
ATOM 1466 C CA . ALA A 1 195 ? -20.641 -9.281 -0.169 1 96.12 195 ALA A CA 1
ATOM 1467 C C . ALA A 1 195 ? -21.281 -10.422 -0.946 1 96.12 195 ALA A C 1
ATOM 1469 O O . ALA A 1 195 ? -22.516 -10.586 -0.929 1 96.12 195 ALA A O 1
ATOM 1470 N N . ALA A 1 196 ? -20.484 -11.242 -1.583 1 97.56 196 ALA A N 1
ATOM 1471 C CA . ALA A 1 196 ? -20.969 -12.391 -2.332 1 97.56 196 ALA A CA 1
ATOM 1472 C C . ALA A 1 196 ? -21.25 -13.57 -1.404 1 97.56 196 ALA A C 1
ATOM 1474 O O . ALA A 1 196 ? -21.797 -14.594 -1.835 1 97.56 196 ALA A O 1
ATOM 1475 N N . GLY A 1 197 ? -20.906 -13.453 -0.109 1 96.62 197 GLY A N 1
ATOM 1476 C CA . GLY A 1 197 ? -21 -14.578 0.812 1 96.62 197 GLY A CA 1
ATOM 1477 C C . GLY A 1 197 ? -20.062 -15.719 0.464 1 96.62 197 GLY A C 1
ATOM 1478 O O . GLY A 1 197 ? -20.406 -16.891 0.656 1 96.62 197 GLY A O 1
ATOM 1479 N N . ALA A 1 198 ? -18.875 -15.383 -0.104 1 97.94 198 ALA A N 1
ATOM 1480 C CA . ALA A 1 198 ? -18.047 -16.422 -0.694 1 97.94 198 ALA A CA 1
ATOM 1481 C C . ALA A 1 198 ? -16.719 -16.578 0.059 1 97.94 198 ALA A C 1
ATOM 1483 O O . ALA A 1 198 ? -15.805 -17.25 -0.411 1 97.94 198 ALA A O 1
ATOM 1484 N N . LEU A 1 199 ? -16.531 -16 1.281 1 97.12 199 LEU A N 1
ATOM 1485 C CA . LEU A 1 199 ? -15.273 -16.016 2.018 1 97.12 199 LEU A CA 1
ATOM 1486 C C . LEU A 1 199 ? -14.898 -17.438 2.43 1 97.12 199 LEU A C 1
ATOM 1488 O O . LEU A 1 199 ? -13.719 -17.734 2.625 1 97.12 199 LEU A O 1
ATOM 1492 N N . ASP A 1 200 ? -15.867 -18.344 2.504 1 96 200 ASP A N 1
ATOM 1493 C CA . ASP A 1 200 ? -15.594 -19.719 2.9 1 96 200 ASP A CA 1
ATOM 1494 C C . ASP A 1 200 ? -15.219 -20.578 1.693 1 96 200 ASP A C 1
ATOM 1496 O O . ASP A 1 200 ? -14.625 -21.641 1.845 1 96 200 ASP A O 1
ATOM 1500 N N . ARG A 1 201 ? -15.586 -20.094 0.557 1 96.44 201 ARG A N 1
ATOM 1501 C CA . ARG A 1 201 ? -15.367 -20.891 -0.647 1 96.44 201 ARG A CA 1
ATOM 1502 C C . ARG A 1 201 ? -14.18 -20.375 -1.445 1 96.44 201 ARG A C 1
ATOM 1504 O O . ARG A 1 201 ? -13.414 -21.156 -2.008 1 96.44 201 ARG A O 1
ATOM 1511 N N . VAL A 1 202 ? -14.047 -19.062 -1.508 1 98.69 202 VAL A N 1
ATOM 1512 C CA . VAL A 1 202 ? -13.016 -18.422 -2.326 1 98.69 202 VAL A CA 1
ATOM 1513 C C . VAL A 1 202 ? -11.82 -18.047 -1.454 1 98.69 202 VAL A C 1
ATOM 1515 O O . VAL A 1 202 ? -11.906 -17.125 -0.643 1 98.69 202 VAL A O 1
ATOM 1518 N N . ALA A 1 203 ? -10.703 -18.766 -1.63 1 98.81 203 ALA A N 1
ATOM 1519 C CA . ALA A 1 203 ? -9.5 -18.484 -0.865 1 98.81 203 ALA A CA 1
ATOM 1520 C C . ALA A 1 203 ? -8.812 -17.219 -1.384 1 98.81 203 ALA A C 1
ATOM 1522 O O . ALA A 1 203 ? -8.672 -17.031 -2.596 1 98.81 203 ALA A O 1
ATOM 1523 N N . LEU A 1 204 ? -8.445 -16.344 -0.49 1 98.88 204 LEU A N 1
ATOM 1524 C CA . LEU A 1 204 ? -7.746 -15.109 -0.846 1 98.88 204 LEU A CA 1
ATOM 1525 C C . LEU A 1 204 ? -6.234 -15.305 -0.792 1 98.88 204 LEU A C 1
ATOM 1527 O O . LEU A 1 204 ? -5.684 -15.633 0.261 1 98.88 204 LEU A O 1
ATOM 1531 N N . TYR A 1 205 ? -5.586 -15.125 -1.91 1 98.94 20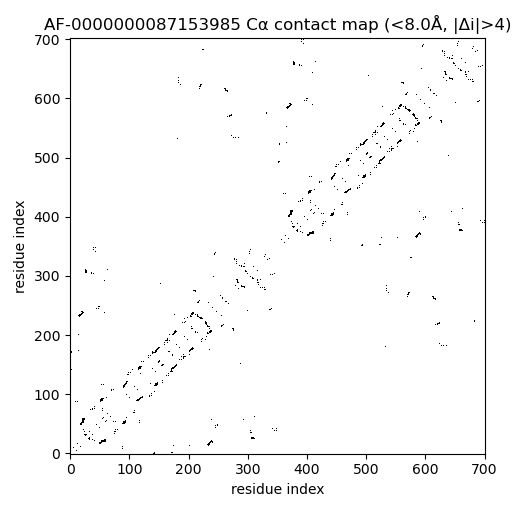5 TYR A N 1
ATOM 1532 C CA . TYR A 1 205 ? -4.141 -15.25 -2.043 1 98.94 205 TYR A CA 1
ATOM 1533 C C . TYR A 1 205 ? -3.502 -13.898 -2.342 1 98.94 205 TYR A C 1
ATOM 1535 O O . TYR A 1 205 ? -3.939 -13.188 -3.246 1 98.94 205 TYR A O 1
ATOM 1543 N N . THR A 1 206 ? -2.496 -13.57 -1.564 1 98.81 206 THR A N 1
ATOM 1544 C CA . THR A 1 206 ? -1.813 -12.32 -1.862 1 98.81 206 THR A CA 1
ATOM 1545 C C . THR A 1 206 ? -0.836 -12.5 -3.021 1 98.81 206 THR A C 1
ATOM 1547 O O . THR A 1 206 ? -0.178 -13.531 -3.131 1 98.81 206 THR A O 1
ATOM 1550 N N . GLY A 1 207 ? -0.843 -11.609 -3.885 1 98.38 207 GLY A N 1
ATOM 1551 C CA . GLY A 1 207 ? 0.176 -11.359 -4.891 1 98.38 207 GLY A CA 1
ATOM 1552 C C . GLY A 1 207 ? 0.828 -10 -4.754 1 98.38 207 GLY A C 1
ATOM 1553 O O . GLY A 1 207 ? 1.561 -9.562 -5.645 1 98.38 207 GLY A O 1
ATOM 1554 N N . ASN A 1 208 ? 0.483 -9.289 -3.637 1 98.12 208 ASN A N 1
ATOM 1555 C CA . ASN A 1 208 ? 1.045 -7.973 -3.354 1 98.12 208 ASN A CA 1
ATOM 1556 C C . ASN A 1 208 ? 2.48 -8.07 -2.846 1 98.12 208 ASN A C 1
ATOM 1558 O O . ASN A 1 208 ? 2.713 -8.125 -1.637 1 98.12 208 ASN A O 1
ATOM 1562 N N . ASP A 1 209 ? 3.408 -7.953 -3.758 1 97.25 209 ASP A N 1
ATOM 1563 C CA . ASP A 1 209 ? 4.812 -8.078 -3.385 1 97.25 209 ASP A CA 1
ATOM 1564 C C . ASP A 1 209 ? 5.242 -6.934 -2.471 1 97.25 209 ASP A C 1
ATOM 1566 O O . ASP A 1 209 ? 6.254 -7.039 -1.771 1 97.25 209 ASP A O 1
ATOM 1570 N N . ASP A 1 210 ? 4.449 -5.84 -2.443 1 96.88 210 ASP A N 1
ATOM 1571 C CA . ASP A 1 210 ? 4.781 -4.695 -1.603 1 96.88 210 ASP A CA 1
ATOM 1572 C C . ASP A 1 210 ? 4.27 -4.895 -0.177 1 96.88 210 ASP A C 1
ATOM 1574 O O . ASP A 1 210 ? 4.52 -4.062 0.699 1 96.88 210 ASP A O 1
ATOM 1578 N N . HIS A 1 211 ? 3.576 -6.055 0.098 1 97.38 211 HIS A N 1
ATOM 1579 C CA . HIS A 1 211 ? 2.982 -6.293 1.409 1 97.38 211 HIS A CA 1
ATOM 1580 C C . HIS A 1 211 ? 2.908 -7.785 1.717 1 97.38 211 HIS A C 1
ATOM 1582 O O . HIS A 1 211 ? 1.909 -8.258 2.264 1 97.38 211 HIS A O 1
ATOM 1588 N N . ILE A 1 212 ? 3.885 -8.508 1.454 1 98.62 212 ILE A N 1
ATOM 1589 C CA . ILE A 1 212 ? 3.766 -9.961 1.475 1 98.62 212 ILE A CA 1
ATOM 1590 C C . ILE A 1 212 ? 3.457 -10.43 2.893 1 98.62 212 ILE A C 1
ATOM 1592 O O . ILE A 1 212 ? 2.371 -10.953 3.158 1 98.62 212 ILE A O 1
ATOM 1596 N N . LEU A 1 213 ? 4.312 -10.141 3.842 1 98.62 213 LEU A N 1
ATOM 1597 C CA . LEU A 1 213 ? 4.137 -10.695 5.18 1 98.62 213 LEU A CA 1
ATOM 1598 C C . LEU A 1 213 ? 2.947 -10.055 5.883 1 98.62 213 LEU A C 1
ATOM 1600 O O . LEU A 1 213 ? 2.203 -10.742 6.594 1 98.62 213 LEU A O 1
ATOM 1604 N N . LEU A 1 214 ? 2.754 -8.789 5.676 1 98.25 214 LEU A N 1
ATOM 1605 C CA . LEU A 1 214 ? 1.613 -8.117 6.289 1 98.25 214 LEU A CA 1
ATOM 1606 C C . LEU A 1 214 ? 0.302 -8.734 5.812 1 98.25 214 LEU A C 1
ATOM 1608 O O . LEU A 1 214 ? -0.567 -9.062 6.625 1 98.25 214 LEU A O 1
ATOM 1612 N N . ASP A 1 215 ? 0.187 -8.938 4.508 1 98.5 215 ASP A N 1
ATOM 1613 C CA . ASP A 1 215 ? -1.029 -9.57 4.004 1 98.5 215 ASP A CA 1
ATOM 1614 C C . ASP A 1 215 ? -1.263 -10.922 4.676 1 98.5 215 ASP A C 1
ATOM 1616 O O . ASP A 1 215 ? -2.396 -11.266 5.012 1 98.5 215 ASP A O 1
ATOM 1620 N N . LEU A 1 216 ? -0.188 -11.617 4.887 1 98.5 216 LEU A N 1
ATOM 1621 C CA . LEU A 1 216 ? -0.307 -13.008 5.309 1 98.5 216 LEU A CA 1
ATOM 1622 C C . LEU A 1 216 ? -0.62 -13.102 6.797 1 98.5 216 LEU A C 1
ATOM 1624 O O . LEU A 1 216 ? -1.018 -14.164 7.289 1 98.5 216 LEU A O 1
ATOM 1628 N N . MET A 1 217 ? -0.493 -12 7.531 1 97.31 217 MET A N 1
ATOM 1629 C CA . MET A 1 217 ? -0.686 -12.164 8.969 1 97.31 217 MET A CA 1
ATOM 1630 C C . MET A 1 217 ? -1.798 -11.25 9.477 1 97.31 217 MET A C 1
ATOM 1632 O O . MET A 1 217 ? -2.377 -11.5 10.539 1 97.31 217 MET A O 1
ATOM 1636 N N . LEU A 1 218 ? -2.133 -10.219 8.773 1 97.25 218 LEU A N 1
ATOM 1637 C CA . LEU A 1 218 ? -3.055 -9.203 9.273 1 97.25 218 LEU A CA 1
ATOM 1638 C C . LEU A 1 218 ? -4.496 -9.688 9.18 1 97.25 218 LEU A C 1
ATOM 1640 O O . LEU A 1 218 ? -4.887 -10.312 8.188 1 97.25 218 LEU A O 1
ATOM 1644 N N . PRO A 1 219 ? -5.27 -9.422 10.211 1 98.44 219 PRO A N 1
ATOM 1645 C CA . PRO A 1 219 ? -6.723 -9.547 10.086 1 98.44 219 PRO A CA 1
ATOM 1646 C C . PRO A 1 219 ? -7.359 -8.336 9.391 1 98.44 219 PRO A C 1
ATOM 1648 O O . PRO A 1 219 ? -6.852 -7.219 9.508 1 98.44 219 PRO A O 1
ATOM 1651 N N . PHE A 1 220 ? -8.445 -8.547 8.68 1 98.69 220 PHE A N 1
ATOM 1652 C CA . PHE A 1 220 ? -9.227 -7.5 8.047 1 98.69 220 PHE A CA 1
ATOM 1653 C C . PHE A 1 220 ? -10.656 -7.5 8.57 1 98.69 220 PHE A C 1
ATOM 1655 O O . PHE A 1 220 ? -11.383 -8.484 8.406 1 98.69 220 PHE A O 1
ATOM 1662 N N . ASP A 1 221 ? -11.016 -6.469 9.227 1 98.56 221 ASP A N 1
ATOM 1663 C CA . ASP A 1 221 ? -12.414 -6.305 9.609 1 98.56 221 ASP A CA 1
ATOM 1664 C C . ASP A 1 221 ? -13.195 -5.59 8.516 1 98.56 221 ASP A C 1
ATOM 1666 O O . ASP A 1 221 ? -12.859 -4.465 8.133 1 98.56 221 ASP A O 1
ATOM 1670 N N . LEU A 1 222 ? -14.141 -6.25 8.008 1 98.06 222 LEU A N 1
ATOM 1671 C CA . LEU A 1 222 ? -15.023 -5.723 6.973 1 98.06 222 LEU A CA 1
ATOM 1672 C C . LEU A 1 222 ? -16.422 -5.488 7.527 1 98.06 222 LEU A C 1
ATOM 1674 O O . LEU A 1 222 ? -16.922 -6.27 8.352 1 98.06 222 LEU A O 1
ATOM 1678 N N . ARG A 1 223 ? -17.016 -4.387 7.09 1 95.94 223 ARG A N 1
ATOM 1679 C CA . ARG A 1 223 ? -18.375 -4.078 7.531 1 95.94 223 ARG A CA 1
ATOM 1680 C C . ARG A 1 223 ? -19.344 -4.113 6.363 1 95.94 223 ARG A C 1
ATOM 1682 O O . ARG A 1 223 ? -19.078 -3.535 5.309 1 95.94 223 ARG A O 1
ATOM 1689 N N . ASP A 1 224 ? -20.375 -4.832 6.551 1 90.25 224 ASP A N 1
ATOM 1690 C CA . ASP A 1 224 ? -21.484 -4.883 5.594 1 90.25 224 ASP A CA 1
ATOM 1691 C C . ASP A 1 224 ? -22.828 -5.055 6.309 1 90.25 224 ASP A C 1
ATOM 1693 O O . ASP A 1 224 ? -23.016 -6.004 7.07 1 90.25 224 ASP A O 1
ATOM 1697 N N . GLN A 1 225 ? -23.766 -4.133 6.07 1 87.94 225 GLN A N 1
ATOM 1698 C CA . GLN A 1 225 ? -25.109 -4.16 6.645 1 87.94 225 GLN A CA 1
ATOM 1699 C C . GLN A 1 225 ? -25.047 -4.359 8.156 1 87.94 225 GLN A C 1
ATOM 1701 O O . GLN A 1 225 ? -25.75 -5.227 8.695 1 87.94 225 GLN A O 1
ATOM 1706 N N . GLY A 1 226 ? -24.141 -3.709 8.789 1 85.94 226 GLY A N 1
ATOM 1707 C CA . GLY A 1 226 ? -24.062 -3.684 10.234 1 85.94 226 GLY A CA 1
ATOM 1708 C C . GLY A 1 226 ? -23.297 -4.863 10.812 1 85.94 226 GLY A C 1
ATOM 1709 O O . GLY A 1 226 ? -23.125 -4.965 12.031 1 85.94 226 GLY A O 1
ATOM 1710 N N . VAL A 1 227 ? -22.844 -5.73 9.977 1 92 227 VAL A N 1
ATOM 1711 C CA . VAL A 1 227 ? -22.141 -6.93 10.43 1 92 227 VAL A CA 1
ATOM 1712 C C . VAL A 1 227 ? -20.641 -6.785 10.172 1 92 227 VAL A C 1
ATOM 1714 O O . VAL A 1 227 ? -20.234 -6.336 9.094 1 92 227 VAL A O 1
ATOM 1717 N N . THR A 1 228 ? -19.859 -7.074 11.227 1 95.38 228 THR A N 1
ATOM 1718 C CA . THR A 1 228 ? -18.422 -7.125 11.062 1 95.38 228 THR A CA 1
ATOM 1719 C C . THR A 1 228 ? -17.953 -8.547 10.758 1 95.38 228 THR A C 1
ATOM 1721 O O . THR A 1 228 ? -18.297 -9.484 11.477 1 95.38 228 THR A O 1
ATOM 1724 N N . THR A 1 229 ? -17.297 -8.688 9.68 1 97.12 229 THR A N 1
ATOM 1725 C CA . THR A 1 229 ? -16.688 -9.961 9.32 1 97.12 229 THR A CA 1
ATOM 1726 C C . THR A 1 229 ? -15.164 -9.828 9.258 1 97.12 229 THR A C 1
ATOM 1728 O O . THR A 1 229 ? -14.633 -8.969 8.555 1 97.12 229 THR A O 1
ATOM 1731 N N . ARG A 1 230 ? -14.523 -10.641 10.18 1 98.31 230 ARG A N 1
ATOM 1732 C CA . ARG A 1 230 ? -13.062 -10.68 10.133 1 98.31 230 ARG A CA 1
ATOM 1733 C C . ARG A 1 230 ? -12.578 -11.75 9.164 1 98.31 230 ARG A C 1
ATOM 1735 O O . ARG A 1 230 ? -13.086 -12.875 9.172 1 98.31 230 ARG A O 1
ATOM 1742 N N . THR A 1 231 ? -11.648 -11.398 8.258 1 98.31 231 THR A N 1
ATOM 1743 C CA . THR A 1 231 ? -11.117 -12.359 7.305 1 98.31 231 THR A CA 1
ATOM 1744 C C . THR A 1 231 ? -9.602 -12.219 7.18 1 98.31 231 THR A C 1
ATOM 1746 O O . THR A 1 231 ? -9 -11.344 7.801 1 98.31 231 THR A O 1
ATOM 1749 N N . TYR A 1 232 ? -8.938 -13.164 6.5 1 98.5 232 TYR A N 1
ATOM 1750 C CA . TYR A 1 232 ? -7.492 -13.266 6.332 1 98.5 232 TYR A CA 1
ATOM 1751 C C . TYR A 1 232 ? -7.137 -13.703 4.914 1 98.5 232 TYR A C 1
ATOM 1753 O O . TYR A 1 232 ? -7.906 -14.422 4.27 1 98.5 232 TYR A O 1
ATOM 1761 N N . PHE A 1 233 ? -6.051 -13.227 4.426 1 98.75 233 PHE A N 1
ATOM 1762 C CA . PHE A 1 233 ? -5.406 -13.961 3.346 1 98.75 233 PHE A CA 1
ATOM 1763 C C . PHE A 1 233 ? -4.98 -15.352 3.809 1 98.75 233 PHE A C 1
ATOM 1765 O O . PHE A 1 233 ? -4.527 -15.523 4.941 1 98.75 233 PHE A O 1
ATOM 1772 N N . LYS A 1 234 ? -5.082 -16.328 2.869 1 98.31 234 LYS A N 1
ATOM 1773 C CA . LYS A 1 234 ? -4.793 -17.703 3.256 1 98.31 234 LYS A CA 1
ATOM 1774 C C . LYS A 1 234 ? -3.416 -18.125 2.764 1 98.31 234 LYS A C 1
ATOM 1776 O O . LYS A 1 234 ? -2.727 -18.906 3.43 1 98.31 234 LYS A O 1
ATOM 1781 N N . GLY A 1 235 ? -3.055 -17.688 1.66 1 98.69 235 GLY A N 1
ATOM 1782 C CA . GLY A 1 235 ? -1.806 -18.062 1.021 1 98.69 235 GLY A CA 1
ATOM 1783 C C . GLY A 1 235 ? -1.259 -17 0.089 1 98.69 235 GLY A C 1
ATOM 1784 O O . GLY A 1 235 ? -1.676 -15.844 0.15 1 98.69 235 GLY A O 1
ATOM 1785 N N . GLY A 1 236 ? -0.246 -17.375 -0.66 1 98.81 236 GLY A N 1
ATOM 1786 C CA . GLY A 1 236 ? 0.354 -16.438 -1.602 1 98.81 236 GLY A CA 1
ATOM 1787 C C . GLY A 1 236 ? 0.694 -17.078 -2.936 1 98.81 236 GLY A C 1
ATOM 1788 O O . GLY A 1 236 ? 1.069 -18.25 -2.992 1 98.81 236 GLY A O 1
ATOM 1789 N N . LEU A 1 237 ? 0.441 -16.422 -3.967 1 98.81 237 LEU A N 1
ATOM 1790 C CA . LEU A 1 237 ? 0.907 -16.703 -5.32 1 98.81 237 LEU A CA 1
ATOM 1791 C C . LEU A 1 237 ? 1.719 -15.523 -5.863 1 98.81 237 LEU A C 1
ATOM 1793 O O . LEU A 1 237 ? 1.156 -14.492 -6.23 1 98.81 237 LEU A O 1
ATOM 1797 N N . LEU A 1 238 ? 3.018 -15.695 -5.805 1 98.5 238 LEU A N 1
ATOM 1798 C CA . LEU A 1 238 ? 3.883 -14.531 -5.965 1 98.5 238 LEU A CA 1
ATOM 1799 C C . LEU A 1 238 ? 5.043 -14.844 -6.906 1 98.5 238 LEU A C 1
ATOM 1801 O O . LEU A 1 238 ? 5.617 -15.93 -6.852 1 98.5 238 LEU A O 1
ATOM 1805 N N . GLY A 1 239 ? 5.332 -13.867 -7.789 1 97.88 239 GLY A N 1
ATOM 1806 C CA . GLY A 1 239 ? 6.586 -13.922 -8.523 1 97.88 239 GLY A CA 1
ATOM 1807 C C . GLY A 1 239 ? 7.805 -13.844 -7.625 1 97.88 239 GLY A C 1
ATOM 1808 O O . GLY A 1 239 ? 8.797 -14.531 -7.855 1 97.88 239 GLY A O 1
ATOM 1809 N N . HIS A 1 240 ? 7.703 -13.055 -6.578 1 98 240 HIS A N 1
ATOM 1810 C CA . HIS A 1 240 ? 8.773 -12.922 -5.594 1 98 240 HIS A CA 1
ATOM 1811 C C . HIS A 1 240 ? 9.172 -14.273 -5.02 1 98 240 HIS A C 1
ATOM 1813 O O . HIS A 1 240 ? 10.344 -14.508 -4.723 1 98 240 HIS A O 1
ATOM 1819 N N . TRP A 1 241 ? 8.258 -15.164 -4.871 1 98.75 241 TRP A N 1
ATOM 1820 C CA . TRP A 1 241 ? 8.516 -16.438 -4.223 1 98.75 241 TRP A CA 1
ATOM 1821 C C . TRP A 1 241 ? 9.18 -17.422 -5.184 1 98.75 241 TRP A C 1
ATOM 1823 O O . TRP A 1 241 ? 9.492 -18.547 -4.812 1 98.75 241 TRP A O 1
ATOM 1833 N N . SER A 1 242 ? 9.422 -16.969 -6.422 1 98.69 242 SER A N 1
ATOM 1834 C CA . SER A 1 242 ? 10.242 -17.797 -7.305 1 98.69 242 SER A CA 1
ATOM 1835 C C . SER A 1 242 ? 11.703 -17.766 -6.883 1 98.69 242 SER A C 1
ATOM 1837 O O . SER A 1 242 ? 12.5 -18.594 -7.34 1 98.69 242 SER A O 1
ATOM 1839 N N . VAL A 1 243 ? 12.062 -16.844 -6.082 1 98.75 243 VAL A N 1
ATOM 1840 C CA . VAL A 1 243 ? 13.414 -16.781 -5.527 1 98.75 243 VAL A CA 1
ATOM 1841 C C . VAL A 1 243 ? 13.352 -16.875 -4.004 1 98.75 243 VAL A C 1
ATOM 1843 O O . VAL A 1 243 ? 12.352 -16.5 -3.393 1 98.75 243 VAL A O 1
ATOM 1846 N N . TRP A 1 244 ? 14.375 -17.438 -3.418 1 98.81 244 TRP A N 1
ATOM 1847 C CA . TRP A 1 244 ? 14.484 -17.594 -1.972 1 98.81 244 TRP A CA 1
ATOM 1848 C C . TRP A 1 244 ? 13.25 -18.297 -1.41 1 98.81 244 TRP A C 1
ATOM 1850 O O . TRP A 1 244 ? 12.75 -17.922 -0.346 1 98.81 244 TRP A O 1
ATOM 1860 N N . THR A 1 245 ? 12.789 -19.328 -2.115 1 98.88 245 THR A N 1
ATOM 1861 C CA . THR A 1 245 ? 11.516 -20 -1.855 1 98.88 245 THR A CA 1
ATOM 1862 C C . THR A 1 245 ? 11.523 -20.672 -0.487 1 98.88 245 THR A C 1
ATOM 1864 O O . THR A 1 245 ? 10.539 -20.594 0.251 1 98.88 245 THR A O 1
ATOM 1867 N N . ALA A 1 246 ? 12.609 -21.297 -0.13 1 98.88 246 ALA A N 1
ATOM 1868 C CA . ALA A 1 246 ? 12.672 -21.984 1.158 1 98.88 246 ALA A CA 1
ATOM 1869 C C . ALA A 1 246 ? 12.508 -21 2.311 1 98.88 246 ALA A C 1
ATOM 1871 O O . ALA A 1 246 ? 11.805 -21.281 3.285 1 98.88 246 ALA A O 1
ATOM 1872 N N . SER A 1 247 ? 13.156 -19.906 2.195 1 98.69 247 SER A N 1
ATOM 1873 C CA . SER A 1 247 ? 13.016 -18.859 3.209 1 98.69 247 SER A CA 1
ATOM 1874 C C . SER A 1 247 ? 11.602 -18.297 3.23 1 98.69 247 SER A C 1
ATOM 1876 O O . SER A 1 247 ? 11.055 -18.016 4.301 1 98.69 247 SER A O 1
ATOM 1878 N N . ALA A 1 248 ? 11.039 -18.094 2.061 1 98.56 248 ALA A N 1
ATOM 1879 C CA . ALA A 1 248 ? 9.672 -17.609 1.954 1 98.56 248 ALA A CA 1
ATOM 1880 C C . ALA A 1 248 ? 8.695 -18.547 2.65 1 98.56 248 ALA A C 1
ATOM 1882 O O . ALA A 1 248 ? 7.75 -18.109 3.305 1 98.56 248 ALA A O 1
ATOM 1883 N N . ILE A 1 249 ? 8.93 -19.859 2.52 1 98.69 249 ILE A N 1
ATOM 1884 C CA . ILE A 1 249 ? 8.055 -20.844 3.127 1 98.69 249 ILE A CA 1
ATOM 1885 C C . ILE A 1 249 ? 8.156 -20.766 4.648 1 98.69 249 ILE A C 1
ATOM 1887 O O . ILE A 1 249 ? 7.145 -20.844 5.352 1 98.69 249 ILE A O 1
ATOM 1891 N N . LYS A 1 250 ? 9.344 -20.609 5.145 1 98.62 250 LYS A N 1
ATOM 1892 C CA . LYS A 1 250 ? 9.523 -20.422 6.582 1 98.62 250 LYS A CA 1
ATOM 1893 C C . LYS A 1 250 ? 8.766 -19.203 7.082 1 98.62 250 LYS A C 1
ATOM 1895 O O . LYS A 1 250 ? 8.086 -19.266 8.109 1 98.62 250 LYS A O 1
ATOM 1900 N N . GLN A 1 251 ? 8.898 -18.141 6.383 1 98.69 251 GLN A N 1
ATOM 1901 C CA . GLN A 1 251 ? 8.188 -16.922 6.734 1 98.69 251 GLN A CA 1
ATOM 1902 C C . GLN A 1 251 ? 6.676 -17.125 6.672 1 98.69 251 GLN A C 1
ATOM 1904 O O . GLN A 1 251 ? 5.945 -16.672 7.559 1 98.69 251 GLN A O 1
ATOM 1909 N N . PHE A 1 252 ? 6.238 -17.812 5.645 1 98.81 252 PHE A N 1
ATOM 1910 C CA . PHE A 1 252 ? 4.816 -18.109 5.488 1 98.81 252 PHE A CA 1
ATOM 1911 C C . PHE A 1 252 ? 4.285 -18.875 6.695 1 98.81 252 PHE A C 1
ATOM 1913 O O . PHE A 1 252 ? 3.229 -18.531 7.23 1 98.81 252 PHE A O 1
ATOM 1920 N N . GLU A 1 253 ? 5.016 -19.859 7.105 1 98.62 253 GLU A N 1
ATOM 1921 C CA . GLU A 1 253 ? 4.578 -20.672 8.234 1 98.62 253 GLU A CA 1
ATOM 1922 C C . GLU A 1 253 ? 4.516 -19.844 9.516 1 98.62 253 GLU A C 1
ATOM 1924 O O . GLU A 1 253 ? 3.619 -20.031 10.344 1 98.62 253 GLU A O 1
ATOM 1929 N N . MET A 1 254 ? 5.445 -18.953 9.664 1 98.5 254 MET A N 1
ATOM 1930 C CA . MET A 1 254 ? 5.418 -18.062 10.82 1 98.5 254 MET A CA 1
ATOM 1931 C C . MET A 1 254 ? 4.191 -17.156 10.781 1 98.5 254 MET A C 1
ATOM 1933 O O . MET A 1 254 ? 3.533 -16.953 11.805 1 98.5 254 MET A O 1
ATOM 1937 N N . CYS A 1 255 ? 3.916 -16.625 9.633 1 98.5 255 CYS A N 1
ATOM 1938 C CA . CYS A 1 255 ? 2.752 -15.75 9.484 1 98.5 255 CYS A CA 1
ATOM 1939 C C . CYS A 1 255 ? 1.462 -16.516 9.734 1 98.5 255 CYS A C 1
ATOM 1941 O O . CYS A 1 255 ? 0.567 -16.031 10.422 1 98.5 255 CYS A O 1
ATOM 1943 N N . LYS A 1 256 ? 1.391 -17.672 9.133 1 98.06 256 LYS A N 1
ATOM 1944 C CA . LYS A 1 256 ? 0.219 -18.531 9.32 1 98.06 256 LYS A CA 1
ATOM 1945 C C . LYS A 1 256 ? -0.019 -18.812 10.797 1 98.06 256 LYS A C 1
ATOM 1947 O O . LYS A 1 256 ? -1.157 -18.781 11.266 1 98.06 256 LYS A O 1
ATOM 1952 N N . ALA A 1 257 ? 1.021 -19.094 11.555 1 98.06 257 ALA A N 1
ATOM 1953 C CA . ALA A 1 257 ? 0.928 -19.391 12.984 1 98.06 257 ALA A CA 1
ATOM 1954 C C . ALA A 1 257 ? 0.452 -18.172 13.773 1 98.06 257 ALA A C 1
ATOM 1956 O O . ALA A 1 257 ? -0.13 -18.312 14.852 1 98.06 257 ALA A O 1
ATOM 1957 N N . ALA A 1 258 ? 0.662 -16.984 13.203 1 97.88 258 ALA A N 1
ATOM 1958 C CA . ALA A 1 258 ? 0.321 -15.742 13.898 1 97.88 258 ALA A CA 1
ATOM 1959 C C . ALA A 1 258 ? -1.133 -15.352 13.648 1 97.88 258 ALA A C 1
ATOM 1961 O O . ALA A 1 258 ? -1.688 -14.508 14.359 1 97.88 258 ALA A O 1
ATOM 1962 N N . ARG A 1 259 ? -1.757 -16.016 12.719 1 97.31 259 ARG A N 1
ATOM 1963 C CA . ARG A 1 259 ? -3.141 -15.695 12.391 1 97.31 259 ARG A CA 1
ATOM 1964 C C . ARG A 1 259 ? -4.09 -16.156 13.492 1 97.31 259 ARG A C 1
ATOM 1966 O O . ARG A 1 259 ? -3.783 -17.094 14.227 1 97.31 259 ARG A O 1
ATOM 1973 N N . HIS A 1 260 ? -5.168 -15.5 13.617 1 97.19 260 HIS A N 1
ATOM 1974 C CA . HIS A 1 260 ? -6.277 -15.852 14.492 1 97.19 260 HIS A CA 1
ATOM 1975 C C . HIS A 1 260 ? -5.863 -15.773 15.961 1 97.19 260 HIS A C 1
ATOM 1977 O O . HIS A 1 260 ? -6.5 -16.375 16.828 1 97.19 260 HIS A O 1
ATOM 1983 N N . LYS A 1 261 ? -4.746 -15.109 16.25 1 98 261 LYS A N 1
ATOM 1984 C CA . LYS A 1 261 ? -4.352 -14.836 17.625 1 98 261 LYS A CA 1
ATOM 1985 C C . LYS A 1 261 ? -4.746 -13.422 18.031 1 98 261 LYS A C 1
ATOM 1987 O O . LYS A 1 261 ? -5.109 -12.602 17.188 1 98 261 LYS A O 1
ATOM 1992 N N . GLU A 1 262 ? -4.695 -13.188 19.344 1 98.19 262 GLU A N 1
ATOM 1993 C CA . GLU A 1 262 ? -5.09 -11.891 19.875 1 98.19 262 GLU A CA 1
ATOM 1994 C C . GLU A 1 262 ? -4.008 -10.844 19.625 1 98.19 262 GLU A C 1
ATOM 1996 O O . GLU A 1 262 ? -4.266 -9.641 19.719 1 98.19 262 GLU A O 1
ATOM 2001 N N . THR A 1 263 ? -2.836 -11.336 19.453 1 98.38 263 THR A N 1
ATOM 2002 C CA . THR A 1 263 ? -1.694 -10.469 19.203 1 98.38 263 THR A CA 1
ATOM 2003 C C . THR A 1 263 ? -0.835 -11.023 18.062 1 98.38 263 THR A C 1
ATOM 2005 O O . THR A 1 263 ? -0.895 -12.219 17.766 1 98.38 263 THR A O 1
ATOM 2008 N N . VAL A 1 264 ? -0.132 -10.18 17.438 1 98.5 264 VAL A N 1
ATOM 2009 C CA . VAL A 1 264 ? 0.809 -10.523 16.375 1 98.5 264 VAL A CA 1
ATOM 2010 C C . VAL A 1 264 ? 2.221 -10.109 16.781 1 98.5 264 VAL A C 1
ATOM 2012 O O . VAL A 1 264 ? 2.434 -8.992 17.266 1 98.5 264 VAL A O 1
ATOM 2015 N N . PRO A 1 265 ? 3.246 -10.977 16.641 1 98.44 265 PRO A N 1
ATOM 2016 C CA . PRO A 1 265 ? 4.617 -10.641 17.031 1 98.44 265 PRO A CA 1
ATOM 2017 C C . PRO A 1 265 ? 5.172 -9.438 16.266 1 98.44 265 PRO A C 1
ATOM 2019 O O . PRO A 1 265 ? 5.117 -9.398 15.039 1 98.44 265 PRO A O 1
ATOM 2022 N N . ALA A 1 266 ? 5.762 -8.453 16.969 1 98.31 266 ALA A N 1
ATOM 2023 C CA . ALA A 1 266 ? 6.293 -7.227 16.375 1 98.31 266 ALA A CA 1
ATOM 2024 C C . ALA A 1 266 ? 7.449 -7.531 15.438 1 98.31 266 ALA A C 1
ATOM 2026 O O . ALA A 1 266 ? 7.613 -6.859 14.414 1 98.31 266 ALA A O 1
ATOM 2027 N N . ASP A 1 267 ? 8.219 -8.539 15.742 1 98.12 267 ASP A N 1
ATOM 2028 C CA . ASP A 1 267 ? 9.367 -8.883 14.914 1 98.12 267 ASP A CA 1
ATOM 2029 C C . ASP A 1 267 ? 8.93 -9.352 13.523 1 98.12 267 ASP A C 1
ATOM 2031 O O . ASP A 1 267 ? 9.594 -9.07 12.531 1 98.12 267 ASP A O 1
ATOM 2035 N N . LEU A 1 268 ? 7.867 -10.102 13.5 1 98.06 268 LEU A N 1
ATOM 2036 C CA . LEU A 1 268 ? 7.332 -10.555 12.219 1 98.06 268 LEU A CA 1
ATOM 2037 C C . LEU A 1 268 ? 6.801 -9.383 11.406 1 98.06 268 LEU A C 1
ATOM 2039 O O . LEU A 1 268 ? 7.023 -9.305 10.195 1 98.06 268 LEU A O 1
ATOM 2043 N N . LEU A 1 269 ? 6.156 -8.445 12.094 1 98.44 269 LEU A N 1
ATOM 2044 C CA . LEU A 1 269 ? 5.668 -7.227 11.445 1 98.44 269 LEU A CA 1
ATOM 2045 C C . LEU A 1 269 ? 6.824 -6.395 10.914 1 98.44 269 LEU A C 1
ATOM 2047 O O . LEU A 1 269 ? 6.766 -5.891 9.789 1 98.44 269 LEU A O 1
ATOM 2051 N N . ALA A 1 270 ? 7.898 -6.332 11.656 1 98.5 270 ALA A N 1
ATOM 2052 C CA . ALA A 1 270 ? 9.062 -5.523 11.305 1 98.5 270 ALA A CA 1
ATOM 2053 C C . ALA A 1 270 ? 9.773 -6.102 10.086 1 98.5 270 ALA A C 1
ATOM 2055 O O . ALA A 1 270 ? 10.344 -5.355 9.281 1 98.5 270 ALA A O 1
ATOM 2056 N N . LEU A 1 271 ? 9.68 -7.398 9.938 1 98.56 271 LEU A N 1
ATOM 2057 C CA . LEU A 1 271 ? 10.383 -8.125 8.883 1 98.56 271 LEU A CA 1
ATOM 2058 C C . LEU A 1 271 ? 9.82 -7.766 7.512 1 98.56 271 LEU A C 1
ATOM 2060 O O . LEU A 1 271 ? 10.531 -7.844 6.508 1 98.56 271 LEU A O 1
ATOM 2064 N N . ASP A 1 272 ? 8.594 -7.312 7.465 1 98.44 272 ASP A N 1
ATOM 2065 C CA . ASP A 1 272 ? 7.941 -6.996 6.195 1 98.44 272 ASP A CA 1
ATOM 2066 C C . ASP A 1 272 ? 8.727 -5.938 5.426 1 98.44 272 ASP A C 1
ATOM 2068 O O . ASP A 1 272 ? 8.844 -6.016 4.199 1 98.44 272 ASP A O 1
ATOM 2072 N N . ALA A 1 273 ? 9.273 -4.957 6.152 1 98.5 273 ALA A N 1
ATOM 2073 C CA . ALA A 1 273 ? 10.023 -3.885 5.504 1 98.5 273 ALA A CA 1
ATOM 2074 C C . ALA A 1 273 ? 11.266 -4.434 4.797 1 98.5 273 ALA A C 1
ATOM 2076 O O . ALA A 1 273 ? 11.625 -3.973 3.711 1 98.5 273 ALA A O 1
ATOM 2077 N N . ARG A 1 274 ? 11.883 -5.402 5.371 1 98.5 274 ARG A N 1
ATOM 2078 C CA . ARG A 1 274 ? 13.078 -6 4.789 1 98.5 274 ARG A CA 1
ATOM 2079 C C . ARG A 1 274 ? 12.734 -6.809 3.541 1 98.5 274 ARG A C 1
ATOM 2081 O O . ARG A 1 274 ? 13.422 -6.711 2.521 1 98.5 274 ARG A O 1
ATOM 2088 N N . VAL A 1 275 ? 11.664 -7.578 3.639 1 98.69 275 VAL A N 1
ATOM 2089 C CA . VAL A 1 275 ? 11.219 -8.375 2.502 1 98.69 275 VAL A CA 1
ATOM 2090 C C . VAL A 1 275 ? 10.82 -7.461 1.349 1 98.69 275 VAL A C 1
ATOM 2092 O O . VAL A 1 275 ? 11.156 -7.723 0.192 1 98.69 275 VAL A O 1
ATOM 2095 N N . THR A 1 276 ? 10.141 -6.383 1.67 1 98.62 276 THR A N 1
ATOM 2096 C CA . THR A 1 276 ? 9.695 -5.43 0.662 1 98.62 276 THR A CA 1
ATOM 2097 C C . THR A 1 276 ? 10.891 -4.719 0.021 1 98.62 276 THR A C 1
ATOM 2099 O O . THR A 1 276 ? 10.867 -4.422 -1.175 1 98.62 276 THR A O 1
ATOM 2102 N N . ASP A 1 277 ? 11.898 -4.434 0.818 1 98.44 277 ASP A N 1
ATOM 2103 C CA . ASP A 1 277 ? 13.125 -3.861 0.273 1 98.44 277 ASP A CA 1
ATOM 2104 C C . ASP A 1 277 ? 13.766 -4.801 -0.747 1 98.44 277 ASP A C 1
ATOM 2106 O O . ASP A 1 277 ? 14.188 -4.367 -1.82 1 98.44 277 ASP A O 1
ATOM 2110 N N . CYS A 1 278 ? 13.797 -6.066 -0.472 1 98.69 278 CYS A N 1
ATOM 2111 C CA . CYS A 1 278 ? 14.32 -7.043 -1.418 1 98.69 278 CYS A CA 1
ATOM 2112 C C . CYS A 1 278 ? 13.508 -7.047 -2.707 1 98.69 278 CYS A C 1
ATOM 2114 O O . CYS A 1 278 ? 14.078 -7.027 -3.803 1 98.69 278 CYS A O 1
ATOM 2116 N N . ASN A 1 279 ? 12.219 -7.035 -2.529 1 98.69 279 ASN A N 1
ATOM 2117 C CA . ASN A 1 279 ? 11.359 -7.043 -3.709 1 98.69 279 ASN A CA 1
ATOM 2118 C C . ASN A 1 279 ? 11.586 -5.809 -4.578 1 98.69 279 ASN A C 1
ATOM 2120 O O . ASN A 1 279 ? 11.5 -5.887 -5.805 1 98.69 279 ASN A O 1
ATOM 2124 N N . SER A 1 280 ? 11.836 -4.676 -3.918 1 98.44 280 SER A N 1
ATOM 2125 C CA . SER A 1 280 ? 12.047 -3.447 -4.68 1 98.44 280 SER A CA 1
ATOM 2126 C C . SER A 1 280 ? 13.188 -3.611 -5.684 1 98.44 280 SER A C 1
ATOM 2128 O O . SER A 1 280 ? 13.133 -3.066 -6.789 1 98.44 280 SER A O 1
ATOM 2130 N N . ALA A 1 281 ? 14.203 -4.367 -5.324 1 98.5 281 ALA A N 1
ATOM 2131 C CA . ALA A 1 281 ? 15.344 -4.617 -6.203 1 98.5 281 ALA A CA 1
ATOM 2132 C C . ALA A 1 281 ? 15.008 -5.68 -7.246 1 98.5 281 ALA A C 1
ATOM 2134 O O . ALA A 1 281 ? 15.227 -5.477 -8.445 1 98.5 281 ALA A O 1
ATOM 2135 N N . PHE A 1 282 ? 14.391 -6.797 -6.793 1 98.69 282 PHE A N 1
ATOM 2136 C CA . PHE A 1 282 ? 14.078 -7.91 -7.684 1 98.69 282 PHE A CA 1
ATOM 2137 C C . PHE A 1 282 ? 13.125 -7.465 -8.789 1 98.69 282 PHE A C 1
ATOM 2139 O O . PHE A 1 282 ? 13.336 -7.785 -9.961 1 98.69 282 PHE A O 1
ATOM 2146 N N . PHE A 1 283 ? 12.156 -6.703 -8.391 1 98.06 283 PHE A N 1
ATOM 2147 C CA . PHE A 1 283 ? 11.07 -6.379 -9.305 1 98.06 283 PHE A CA 1
ATOM 2148 C C . PHE A 1 283 ? 11.32 -5.047 -10 1 98.06 283 PHE A C 1
ATOM 2150 O O . PHE A 1 283 ? 10.508 -4.598 -10.805 1 98.06 283 PHE A O 1
ATOM 2157 N N . ASP A 1 284 ? 12.453 -4.383 -9.656 1 97.81 284 ASP A N 1
ATOM 2158 C CA . ASP A 1 284 ? 12.891 -3.203 -10.391 1 97.81 284 ASP A CA 1
ATOM 2159 C C . ASP A 1 284 ? 11.891 -2.057 -10.234 1 97.81 284 ASP A C 1
ATOM 2161 O O . ASP A 1 284 ? 11.453 -1.469 -11.227 1 97.81 284 ASP A O 1
ATOM 2165 N N . VAL A 1 285 ? 11.523 -1.735 -9.031 1 96.94 285 VAL A N 1
ATOM 2166 C CA . VAL A 1 285 ? 10.555 -0.688 -8.719 1 96.94 285 VAL A CA 1
ATOM 2167 C C . VAL A 1 285 ? 11.055 0.652 -9.258 1 96.94 285 VAL A C 1
ATOM 2169 O O . VAL A 1 285 ? 10.273 1.448 -9.781 1 96.94 285 VAL A O 1
ATOM 2172 N N . ALA A 1 286 ? 12.344 0.919 -9.234 1 94.94 286 ALA A N 1
ATOM 2173 C CA . ALA A 1 286 ? 12.93 2.178 -9.688 1 94.94 286 ALA A CA 1
ATOM 2174 C C . ALA A 1 286 ? 12.633 2.42 -11.164 1 94.94 286 ALA A C 1
ATOM 2176 O O . ALA A 1 286 ? 12.602 3.566 -11.617 1 94.94 286 ALA A O 1
ATOM 2177 N N . ASN A 1 287 ? 12.422 1.36 -11.883 1 96 287 ASN A N 1
ATOM 2178 C CA . ASN A 1 287 ? 12.156 1.47 -13.32 1 96 287 ASN A CA 1
ATOM 2179 C C . ASN A 1 287 ? 10.773 0.939 -13.672 1 96 287 ASN A C 1
ATOM 2181 O O . ASN A 1 287 ? 10.586 0.341 -14.734 1 96 287 ASN A O 1
ATOM 2185 N N . ASN A 1 288 ? 9.852 1.121 -12.719 1 94.44 288 ASN A N 1
ATOM 2186 C CA . ASN A 1 288 ? 8.438 0.819 -12.898 1 94.44 288 ASN A CA 1
ATOM 2187 C C . ASN A 1 288 ? 8.219 -0.639 -13.297 1 94.44 288 ASN A C 1
ATOM 2189 O O . ASN A 1 288 ? 7.438 -0.932 -14.203 1 94.44 288 ASN A O 1
ATOM 2193 N N . PHE A 1 289 ? 9.031 -1.602 -12.75 1 96 289 PHE A N 1
ATOM 2194 C CA . PHE A 1 289 ? 8.859 -3.049 -12.805 1 96 289 PHE A CA 1
ATOM 2195 C C . PHE A 1 289 ? 9.266 -3.586 -14.172 1 96 289 PHE A C 1
ATOM 2197 O O . PHE A 1 289 ? 8.859 -4.684 -14.562 1 96 289 PHE A O 1
ATOM 2204 N N . HIS A 1 290 ? 10.023 -2.783 -14.922 1 95.56 290 HIS A N 1
ATOM 2205 C CA . HIS A 1 290 ? 10.477 -3.234 -16.234 1 95.56 290 HIS A CA 1
ATOM 2206 C C . HIS A 1 290 ? 11.273 -4.531 -16.125 1 95.56 290 HIS A C 1
ATOM 2208 O O . HIS A 1 290 ? 11.125 -5.426 -16.969 1 95.56 290 HIS A O 1
ATOM 2214 N N . GLY A 1 291 ? 12.07 -4.648 -15.102 1 96.94 291 GLY A N 1
ATOM 2215 C CA . GLY A 1 291 ? 12.984 -5.773 -14.961 1 96.94 291 GLY A CA 1
ATOM 2216 C C . GLY A 1 291 ? 12.492 -6.828 -13.992 1 96.94 291 GLY A C 1
ATOM 2217 O O . GLY A 1 291 ? 13.289 -7.59 -13.438 1 96.94 291 GLY A O 1
ATOM 2218 N N . CYS A 1 292 ? 11.188 -6.898 -13.688 1 96.81 292 CYS A N 1
ATOM 2219 C CA . CYS A 1 292 ? 10.695 -7.734 -12.602 1 96.81 292 CYS A CA 1
ATOM 2220 C C . CYS A 1 292 ? 10.977 -9.211 -12.875 1 96.81 292 CYS A C 1
ATOM 2222 O O . CYS A 1 292 ? 11.352 -9.953 -11.961 1 96.81 292 CYS A O 1
ATOM 2224 N N . ILE A 1 293 ? 10.875 -9.641 -14.172 1 97.75 293 ILE A N 1
ATOM 2225 C CA . ILE A 1 293 ? 11.141 -11.031 -14.508 1 97.75 293 ILE A CA 1
ATOM 2226 C C . ILE A 1 293 ? 12.648 -11.273 -14.516 1 97.75 293 ILE A C 1
ATOM 2228 O O . ILE A 1 293 ? 13.141 -12.203 -13.859 1 97.75 293 ILE A O 1
ATOM 2232 N N . ALA A 1 294 ? 13.375 -10.375 -15.172 1 98.44 294 ALA A N 1
ATOM 2233 C CA . ALA A 1 294 ? 14.828 -10.492 -15.273 1 98.44 294 ALA A CA 1
ATOM 2234 C C . ALA A 1 294 ? 15.484 -10.438 -13.891 1 98.44 294 ALA A C 1
ATOM 2236 O O . ALA A 1 294 ? 16.5 -11.102 -13.656 1 98.44 294 ALA A O 1
ATOM 2237 N N . GLY A 1 295 ? 14.875 -9.633 -13.039 1 98.75 295 GLY A N 1
ATOM 2238 C CA . GLY A 1 295 ? 15.414 -9.562 -11.688 1 98.75 295 GLY A CA 1
ATOM 2239 C C . GLY A 1 295 ? 15.336 -10.883 -10.945 1 98.75 295 GLY A C 1
ATOM 2240 O O . GLY A 1 295 ? 16.297 -11.281 -10.281 1 98.75 295 GLY A O 1
ATOM 2241 N N . CYS A 1 296 ? 14.242 -11.578 -11.031 1 98.75 296 CYS A N 1
ATOM 2242 C CA . CYS A 1 296 ? 14.117 -12.898 -10.438 1 98.75 296 CYS A CA 1
ATOM 2243 C C . CYS A 1 296 ? 15.086 -13.883 -11.094 1 98.75 296 CYS A C 1
ATOM 2245 O O . CYS A 1 296 ? 15.727 -14.68 -10.406 1 98.75 296 CYS A O 1
ATOM 2247 N N . HIS A 1 297 ? 15.18 -13.75 -12.461 1 98.81 297 HIS A N 1
ATOM 2248 C CA . HIS A 1 297 ? 16.125 -14.602 -13.18 1 98.81 297 HIS A CA 1
ATOM 2249 C C . HIS A 1 297 ? 17.547 -14.422 -12.656 1 98.81 297 HIS A C 1
ATOM 2251 O O . HIS A 1 297 ? 18.297 -15.391 -12.531 1 98.81 297 HIS A O 1
ATOM 2257 N N . GLU A 1 298 ? 17.922 -13.227 -12.352 1 98.88 298 GLU A N 1
ATOM 2258 C CA . GLU A 1 298 ? 19.281 -12.938 -11.906 1 98.88 298 GLU A CA 1
ATOM 2259 C C . GLU A 1 298 ? 19.594 -13.648 -10.586 1 98.88 298 GLU A C 1
ATOM 2261 O O . GLU A 1 298 ? 20.688 -14.18 -10.406 1 98.88 298 GLU A O 1
ATOM 2266 N N . ILE A 1 299 ? 18.641 -13.664 -9.68 1 98.88 299 ILE A N 1
ATOM 2267 C CA . ILE A 1 299 ? 18.844 -14.375 -8.422 1 98.88 299 ILE A CA 1
ATOM 2268 C C . ILE A 1 299 ? 19.016 -15.867 -8.688 1 98.88 299 ILE A C 1
ATOM 2270 O O . ILE A 1 299 ? 19.922 -16.5 -8.148 1 98.88 299 ILE A O 1
ATOM 2274 N N . LEU A 1 300 ? 18.156 -16.422 -9.523 1 98.94 300 LEU A N 1
ATOM 2275 C CA . LEU A 1 300 ? 18.188 -17.844 -9.836 1 98.94 300 LEU A CA 1
ATOM 2276 C C . LEU A 1 300 ? 19.469 -18.203 -10.578 1 98.94 300 LEU A C 1
ATOM 2278 O O . LEU A 1 300 ? 20.031 -19.281 -10.375 1 98.94 300 LEU A O 1
ATOM 2282 N N . ARG A 1 301 ? 19.938 -17.312 -11.469 1 98.81 301 ARG A N 1
ATOM 2283 C CA . ARG A 1 301 ? 21.188 -17.531 -12.164 1 98.81 301 ARG A CA 1
ATOM 2284 C C . ARG A 1 301 ? 22.359 -17.578 -11.188 1 98.81 301 ARG A C 1
ATOM 2286 O O . ARG A 1 301 ? 23.219 -18.469 -11.273 1 98.81 301 ARG A O 1
ATOM 2293 N N . ARG A 1 302 ? 22.391 -16.625 -10.258 1 98.69 302 ARG A N 1
ATOM 2294 C CA . ARG A 1 302 ? 23.438 -16.578 -9.242 1 98.69 302 ARG A CA 1
ATOM 2295 C C . ARG A 1 302 ? 23.469 -17.875 -8.438 1 98.69 302 ARG A C 1
ATOM 2297 O O . ARG A 1 302 ? 24.547 -18.312 -8.008 1 98.69 302 ARG A O 1
ATOM 2304 N N . GLN A 1 303 ? 22.328 -18.469 -8.273 1 98.81 303 GLN A N 1
ATOM 2305 C CA . GLN A 1 303 ? 22.219 -19.672 -7.461 1 98.81 303 GLN A CA 1
ATOM 2306 C C . GLN A 1 303 ? 22.516 -20.922 -8.289 1 98.81 303 GLN A C 1
ATOM 2308 O O . GLN A 1 303 ? 22.562 -22.031 -7.75 1 98.81 303 GLN A O 1
ATOM 2313 N N . GLY A 1 304 ? 22.625 -20.797 -9.594 1 98.75 304 GLY A N 1
ATOM 2314 C CA . GLY A 1 304 ? 22.938 -21.906 -10.477 1 98.75 304 GLY A CA 1
ATOM 2315 C C . GLY A 1 304 ? 21.703 -22.625 -11 1 98.75 304 GLY A C 1
ATOM 2316 O O . GLY A 1 304 ? 21.812 -23.609 -11.734 1 98.75 304 GLY A O 1
ATOM 2317 N N . LEU A 1 305 ? 20.562 -22.141 -10.719 1 98.88 305 LEU A N 1
ATOM 2318 C CA . LEU A 1 305 ? 19.312 -22.766 -11.125 1 98.88 305 LEU A CA 1
ATOM 2319 C C . LEU A 1 305 ? 18.953 -22.391 -12.562 1 98.88 305 LEU A C 1
ATOM 2321 O O . LEU A 1 305 ? 18.156 -23.078 -13.203 1 98.88 305 LEU A O 1
ATOM 2325 N N . MET A 1 306 ? 19.469 -21.25 -13.008 1 98.69 306 MET A N 1
ATOM 2326 C CA . MET A 1 306 ? 19.375 -20.844 -14.406 1 98.69 306 MET A CA 1
ATOM 2327 C C . MET A 1 306 ? 20.766 -20.578 -14.984 1 98.69 306 MET A C 1
ATOM 2329 O O . MET A 1 306 ? 21.688 -20.203 -14.25 1 98.69 306 MET A O 1
ATOM 2333 N N . GLN A 1 307 ? 20.891 -20.719 -16.297 1 98.06 307 GLN A N 1
ATOM 2334 C CA . GLN A 1 307 ? 22.172 -20.469 -16.953 1 98.06 307 GLN A CA 1
ATOM 2335 C C . GLN A 1 307 ? 22.359 -18.984 -17.266 1 98.06 307 GLN A C 1
ATOM 2337 O O . GLN A 1 307 ? 23.484 -18.5 -17.328 1 98.06 307 GLN A O 1
ATOM 2342 N N . GLY A 1 308 ? 21.344 -18.359 -17.484 1 98 308 GLY A N 1
ATOM 2343 C CA . GLY A 1 308 ? 21.297 -16.938 -17.844 1 98 308 GLY A CA 1
ATOM 2344 C C . GLY A 1 308 ? 19.953 -16.297 -17.562 1 98 308 GLY A C 1
ATOM 2345 O O . GLY A 1 308 ? 19.062 -16.938 -17 1 98 308 GLY A O 1
ATOM 2346 N N . ILE A 1 309 ? 19.844 -15.062 -17.906 1 98.44 309 ILE A N 1
ATOM 2347 C CA . ILE A 1 309 ? 18.641 -14.336 -17.531 1 98.44 309 ILE A CA 1
ATOM 2348 C C . ILE A 1 309 ? 17.812 -14.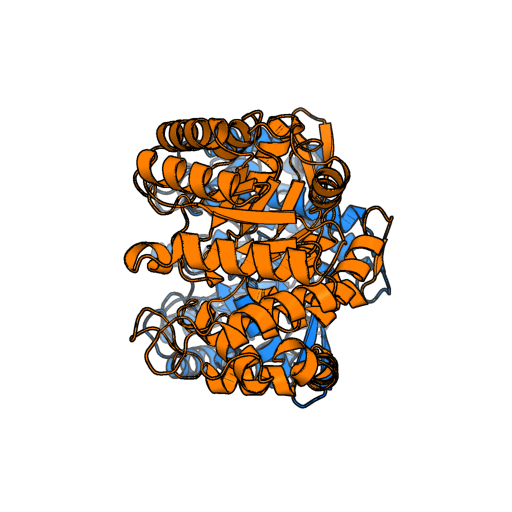031 -18.781 1 98.44 309 ILE A C 1
ATOM 2350 O O . ILE A 1 309 ? 17.031 -13.07 -18.797 1 98.44 309 ILE A O 1
ATOM 2354 N N . TRP A 1 310 ? 17.938 -14.797 -19.781 1 97.81 310 TRP A N 1
ATOM 2355 C CA . TRP A 1 310 ? 17.312 -14.555 -21.078 1 97.81 310 TRP A CA 1
ATOM 2356 C C . TRP A 1 310 ? 15.797 -14.641 -20.984 1 97.81 310 TRP A C 1
ATOM 2358 O O . TRP A 1 310 ? 15.258 -15.523 -20.312 1 97.81 310 TRP A O 1
ATOM 2368 N N . CYS A 1 311 ? 15.125 -13.719 -21.609 1 97.94 311 CYS A N 1
ATOM 2369 C CA . CYS A 1 311 ? 13.68 -13.719 -21.797 1 97.94 311 CYS A CA 1
ATOM 2370 C C . CYS A 1 311 ? 13.312 -13.93 -23.266 1 97.94 311 CYS A C 1
ATOM 2372 O O . CYS A 1 311 ? 14.172 -13.828 -24.141 1 97.94 311 CYS A O 1
ATOM 2374 N N . LEU A 1 312 ? 12.109 -14.281 -23.469 1 98.06 312 LEU A N 1
ATOM 2375 C CA . LEU A 1 312 ? 11.664 -14.477 -24.844 1 98.06 312 LEU A CA 1
ATOM 2376 C C . LEU A 1 312 ? 11.797 -13.188 -25.641 1 98.06 312 LEU A C 1
ATOM 2378 O O . LEU A 1 312 ? 12.195 -13.219 -26.812 1 98.06 312 LEU A O 1
ATOM 2382 N N . ASP A 1 313 ? 11.344 -12.102 -25.016 1 96.06 313 ASP A N 1
ATOM 2383 C CA . ASP A 1 313 ? 11.602 -10.789 -25.609 1 96.06 313 ASP A CA 1
ATOM 2384 C C . ASP A 1 313 ? 13.062 -10.391 -25.438 1 96.06 313 ASP A C 1
ATOM 2386 O O . ASP A 1 313 ? 13.531 -10.172 -24.328 1 96.06 313 ASP A O 1
ATOM 2390 N N . LYS A 1 314 ? 13.766 -10.172 -26.5 1 94.5 314 LYS A N 1
ATOM 2391 C CA . LYS A 1 314 ? 15.203 -9.906 -26.484 1 94.5 314 LYS A CA 1
ATOM 2392 C C . LYS A 1 314 ? 15.508 -8.57 -25.812 1 94.5 314 LYS A C 1
ATOM 2394 O O . LYS A 1 314 ? 16.625 -8.352 -25.344 1 94.5 314 LYS A O 1
ATOM 2399 N N . ASP A 1 315 ? 14.508 -7.738 -25.734 1 93.75 315 ASP A N 1
ATOM 2400 C CA . ASP A 1 315 ? 14.727 -6.406 -25.172 1 93.75 315 ASP A CA 1
ATOM 2401 C C . ASP A 1 315 ? 14.422 -6.383 -23.672 1 93.75 315 ASP A C 1
ATOM 2403 O O . ASP A 1 315 ? 14.648 -5.371 -23 1 93.75 315 ASP A O 1
ATOM 2407 N N . GLU A 1 316 ? 13.922 -7.5 -23.219 1 94.62 316 GLU A N 1
ATOM 2408 C CA . GLU A 1 316 ? 13.656 -7.582 -21.781 1 94.62 316 GLU A CA 1
ATOM 2409 C C . GLU A 1 316 ? 14.891 -8.023 -21.016 1 94.62 316 GLU A C 1
ATOM 2411 O O . GLU A 1 316 ? 15.57 -8.977 -21.406 1 94.62 316 GLU A O 1
ATOM 2416 N N . GLY A 1 317 ? 15.281 -7.301 -20.031 1 96.75 317 GLY A N 1
ATOM 2417 C CA . GLY A 1 317 ? 16.438 -7.551 -19.172 1 96.75 317 GLY A CA 1
ATOM 2418 C C . GLY A 1 317 ? 16.484 -6.648 -17.953 1 96.75 317 GLY A C 1
ATOM 2419 O O . GLY A 1 317 ? 15.453 -6.109 -17.547 1 96.75 317 GLY A O 1
ATOM 2420 N N . LEU A 1 318 ? 17.609 -6.648 -17.359 1 98.38 318 LEU A N 1
ATOM 2421 C CA . LEU A 1 318 ? 17.781 -5.77 -16.219 1 98.38 318 LEU A CA 1
ATOM 2422 C C . LEU A 1 318 ? 17.859 -4.309 -16.656 1 98.38 318 LEU A C 1
ATOM 2424 O O . LEU A 1 318 ? 18.5 -4 -17.656 1 98.38 318 LEU A O 1
ATOM 2428 N N . SER A 1 319 ? 17.188 -3.428 -15.969 1 97.94 319 SER A N 1
ATOM 2429 C CA . SER A 1 319 ? 17.297 -1.994 -16.219 1 97.94 319 SER A CA 1
ATOM 2430 C C . SER A 1 319 ? 18.609 -1.446 -15.664 1 97.94 319 SER A C 1
ATOM 2432 O O . SER A 1 319 ? 19.266 -2.09 -14.836 1 97.94 319 SER A O 1
ATOM 2434 N N . PRO A 1 320 ? 19.016 -0.269 -16.219 1 96.94 320 PRO A N 1
ATOM 2435 C CA . PRO A 1 320 ? 20.156 0.394 -15.602 1 96.94 320 PRO A CA 1
ATOM 2436 C C . PRO A 1 320 ? 19.984 0.585 -14.094 1 96.94 320 PRO A C 1
ATOM 2438 O O . PRO A 1 320 ? 18.938 1.046 -13.641 1 96.94 320 PRO A O 1
ATOM 2441 N N . GLY A 1 321 ? 20.984 0.133 -13.352 1 97.5 321 GLY A N 1
ATOM 2442 C CA . GLY A 1 321 ? 20.984 0.33 -11.914 1 97.5 321 GLY A CA 1
ATOM 2443 C C . GLY A 1 321 ? 20.359 -0.834 -11.156 1 97.5 321 GLY A C 1
ATOM 2444 O O . GLY A 1 321 ? 20.578 -0.972 -9.945 1 97.5 321 GLY A O 1
ATOM 2445 N N . GLN A 1 322 ? 19.609 -1.641 -11.812 1 98.38 322 GLN A N 1
ATOM 2446 C CA . GLN A 1 322 ? 18.922 -2.721 -11.109 1 98.38 322 GLN A CA 1
ATOM 2447 C C . GLN A 1 322 ? 19.906 -3.729 -10.539 1 98.38 322 GLN A C 1
ATOM 2449 O O . GLN A 1 322 ? 19.734 -4.223 -9.422 1 98.38 322 GLN A O 1
ATOM 2454 N N . MET A 1 323 ? 20.969 -4.059 -11.32 1 98.5 323 MET A N 1
ATOM 2455 C CA . MET A 1 323 ? 21.969 -5.008 -10.852 1 98.5 323 MET A CA 1
ATOM 2456 C C . MET A 1 323 ? 22.578 -4.539 -9.539 1 98.5 323 MET A C 1
ATOM 2458 O O . MET A 1 323 ? 22.797 -5.34 -8.625 1 98.5 323 MET A O 1
ATOM 2462 N N . ALA A 1 324 ? 22.875 -3.287 -9.438 1 98.19 324 ALA A N 1
ATOM 2463 C CA . ALA A 1 324 ? 23.469 -2.721 -8.227 1 98.19 324 ALA A CA 1
ATOM 2464 C C . ALA A 1 324 ? 22.5 -2.846 -7.043 1 98.19 324 ALA A C 1
ATOM 2466 O O . ALA A 1 324 ? 22.922 -3.096 -5.914 1 98.19 324 ALA A O 1
ATOM 2467 N N . GLU A 1 325 ? 21.234 -2.65 -7.289 1 98 325 GLU A N 1
ATOM 2468 C CA . GLU A 1 325 ? 20.25 -2.795 -6.23 1 98 325 GLU A CA 1
ATOM 2469 C C . GLU A 1 325 ? 20.109 -4.25 -5.797 1 98 325 GLU A C 1
ATOM 2471 O O . GLU A 1 325 ? 19.938 -4.535 -4.609 1 98 325 GLU A O 1
ATOM 2476 N N . ILE A 1 326 ? 20.172 -5.156 -6.734 1 98.75 326 ILE A N 1
ATOM 2477 C CA . ILE A 1 326 ? 20.125 -6.574 -6.406 1 98.75 326 ILE A CA 1
ATOM 2478 C C . ILE A 1 326 ? 21.344 -6.941 -5.559 1 98.75 326 ILE A C 1
ATOM 2480 O O . ILE A 1 326 ? 21.219 -7.629 -4.543 1 98.75 326 ILE A O 1
ATOM 2484 N N . ASP A 1 327 ? 22.516 -6.41 -5.949 1 98.5 327 ASP A N 1
ATOM 2485 C CA . ASP A 1 327 ? 23.719 -6.621 -5.148 1 98.5 327 ASP A CA 1
ATOM 2486 C C . ASP A 1 327 ? 23.531 -6.113 -3.723 1 98.5 327 ASP A C 1
ATOM 2488 O O . ASP A 1 327 ? 23.906 -6.789 -2.76 1 98.5 327 ASP A O 1
ATOM 2492 N N . ARG A 1 328 ? 22.984 -4.961 -3.625 1 97.31 328 ARG A N 1
ATOM 2493 C CA . ARG A 1 328 ? 22.781 -4.328 -2.324 1 97.31 328 ARG A CA 1
ATOM 2494 C C . ARG A 1 328 ? 21.906 -5.188 -1.426 1 97.31 328 ARG A C 1
ATOM 2496 O O . ARG A 1 328 ? 22.281 -5.496 -0.292 1 97.31 328 ARG A O 1
ATOM 2503 N N . VAL A 1 329 ? 20.766 -5.629 -1.923 1 98 329 VAL A N 1
ATOM 2504 C CA . VAL A 1 329 ? 19.828 -6.336 -1.057 1 98 329 VAL A CA 1
ATOM 2505 C C . VAL A 1 329 ? 20.375 -7.73 -0.742 1 98 329 VAL A C 1
ATOM 2507 O O . VAL A 1 329 ? 20.141 -8.258 0.35 1 98 329 VAL A O 1
ATOM 2510 N N . CYS A 1 330 ? 21.109 -8.344 -1.683 1 98.06 330 CYS A N 1
ATOM 2511 C CA . CYS A 1 330 ? 21.703 -9.648 -1.416 1 98.06 330 CYS A CA 1
ATOM 2512 C C . CYS A 1 330 ? 22.75 -9.555 -0.316 1 98.06 330 CYS A C 1
ATOM 2514 O O . CYS A 1 330 ? 22.938 -10.5 0.458 1 98.06 330 CYS A O 1
ATOM 2516 N N . ARG A 1 331 ? 23.391 -8.391 -0.273 1 97.31 331 ARG A N 1
ATOM 2517 C CA . ARG A 1 331 ? 24.359 -8.164 0.787 1 97.31 331 ARG A CA 1
ATOM 2518 C C . ARG A 1 331 ? 23.672 -7.812 2.102 1 97.31 331 ARG A C 1
ATOM 2520 O O . ARG A 1 331 ? 23.953 -8.422 3.135 1 97.31 331 ARG A O 1
ATOM 2527 N N . GLU A 1 332 ? 22.766 -6.918 2.074 1 96.62 332 GLU A N 1
ATOM 2528 C CA . GLU A 1 332 ? 22.141 -6.359 3.275 1 96.62 332 GLU A CA 1
ATOM 2529 C C . GLU A 1 332 ? 21.203 -7.363 3.926 1 96.62 332 GLU A C 1
ATOM 2531 O O . GLU A 1 332 ? 21.031 -7.367 5.148 1 96.62 332 GLU A O 1
ATOM 2536 N N . HIS A 1 333 ? 20.578 -8.195 3.104 1 97.81 333 HIS A N 1
ATOM 2537 C CA . HIS A 1 333 ? 19.578 -9.133 3.604 1 97.81 333 HIS A CA 1
ATOM 2538 C C . HIS A 1 333 ? 20 -10.578 3.322 1 97.81 333 HIS A C 1
ATOM 2540 O O . HIS A 1 333 ? 19.156 -11.414 2.992 1 97.81 333 HIS A O 1
ATOM 2546 N N . ALA A 1 334 ? 21.266 -10.875 3.457 1 96.56 334 ALA A N 1
ATOM 2547 C CA . ALA A 1 334 ? 21.797 -12.188 3.139 1 96.56 334 ALA A CA 1
ATOM 2548 C C . ALA A 1 334 ? 21.125 -13.281 3.967 1 96.56 334 ALA A C 1
ATOM 2550 O O . ALA A 1 334 ? 20.953 -14.406 3.494 1 96.56 334 ALA A O 1
ATOM 2551 N N . ASP A 1 335 ? 20.703 -12.883 5.152 1 96.81 335 ASP A N 1
ATOM 2552 C CA . ASP A 1 335 ? 20.094 -13.852 6.062 1 96.81 335 ASP A CA 1
ATOM 2553 C C . ASP A 1 335 ? 18.719 -14.281 5.562 1 96.81 335 ASP A C 1
ATOM 2555 O O . ASP A 1 335 ? 18.172 -15.281 6.031 1 96.81 335 ASP A O 1
ATOM 2559 N N . LEU A 1 336 ? 18.156 -13.602 4.586 1 98.06 336 LEU A N 1
ATOM 2560 C CA . LEU A 1 336 ? 16.844 -13.945 4.047 1 98.06 336 LEU A CA 1
ATOM 2561 C C . LEU A 1 336 ? 16.969 -14.844 2.824 1 98.06 336 LEU A C 1
ATOM 2563 O O . LEU A 1 336 ? 15.977 -15.367 2.324 1 98.06 336 LEU A O 1
ATOM 2567 N N . SER A 1 337 ? 18.172 -15.055 2.352 1 98.38 337 SER A N 1
ATOM 2568 C CA . SER A 1 337 ? 18.391 -15.898 1.178 1 98.38 337 SER A CA 1
ATOM 2569 C C . SER A 1 337 ? 18.297 -17.375 1.537 1 98.38 337 SER A C 1
ATOM 2571 O O . SER A 1 337 ? 18.312 -17.734 2.715 1 98.38 337 SER A O 1
ATOM 2573 N N . ASP A 1 338 ? 18.109 -18.172 0.568 1 98.81 338 ASP A N 1
ATOM 2574 C CA . ASP A 1 338 ? 18.188 -19.609 0.769 1 98.81 338 ASP A CA 1
ATOM 2575 C C . ASP A 1 338 ? 19.328 -20.219 -0.035 1 98.81 338 ASP A C 1
ATOM 2577 O O . ASP A 1 338 ? 19.234 -21.359 -0.496 1 98.81 338 ASP A O 1
ATOM 2581 N N . ASP A 1 339 ? 20.375 -19.438 -0.22 1 98.62 339 ASP A N 1
ATOM 2582 C CA . ASP A 1 339 ? 21.531 -19.828 -1.034 1 98.62 339 ASP A CA 1
ATOM 2583 C C . ASP A 1 339 ? 22.141 -21.141 -0.533 1 98.62 339 ASP A C 1
ATOM 2585 O O . ASP A 1 339 ? 22.547 -21.984 -1.331 1 98.62 339 ASP A O 1
ATOM 2589 N N . ALA A 1 340 ? 22.281 -21.281 0.779 1 98.56 340 ALA A N 1
ATOM 2590 C CA . ALA A 1 340 ? 22.875 -22.484 1.331 1 98.56 340 ALA A CA 1
ATOM 2591 C C . ALA A 1 340 ? 22.031 -23.719 0.99 1 98.56 340 ALA A C 1
ATOM 2593 O O . ALA A 1 340 ? 22.562 -24.766 0.64 1 98.56 340 ALA A O 1
ATOM 2594 N N . PHE A 1 341 ? 20.734 -23.562 1.12 1 98.81 341 PHE A N 1
ATOM 2595 C CA . PHE A 1 341 ? 19.797 -24.641 0.779 1 98.81 341 PHE A CA 1
ATOM 2596 C C . PHE A 1 341 ? 19.938 -25.031 -0.687 1 98.81 341 PHE A C 1
ATOM 2598 O O . PHE A 1 341 ? 19.984 -26.219 -1.017 1 98.81 341 PHE A O 1
ATOM 2605 N N . VAL A 1 342 ? 20.031 -24.047 -1.587 1 98.88 342 VAL A N 1
ATOM 2606 C CA . VAL A 1 342 ? 20.141 -24.297 -3.02 1 98.88 342 VAL A CA 1
ATOM 2607 C C . VAL A 1 342 ? 21.484 -24.969 -3.328 1 98.88 342 VAL A C 1
ATOM 2609 O O . VAL A 1 342 ? 21.531 -25.969 -4.062 1 98.88 342 VAL A O 1
ATOM 2612 N N . ALA A 1 343 ? 22.531 -24.453 -2.75 1 98.62 343 ALA A N 1
ATOM 2613 C CA . ALA A 1 343 ? 23.859 -25 -3 1 98.62 343 ALA A CA 1
ATOM 2614 C C . ALA A 1 343 ? 23.938 -26.469 -2.617 1 98.62 343 ALA A C 1
ATOM 2616 O O . ALA A 1 343 ? 24.562 -27.281 -3.314 1 98.62 343 ALA A O 1
ATOM 2617 N N . GLU A 1 344 ? 23.281 -26.812 -1.58 1 98.69 344 GLU A N 1
ATOM 2618 C CA . GLU A 1 344 ? 23.328 -28.172 -1.057 1 98.69 344 GLU A CA 1
ATOM 2619 C C . GLU A 1 344 ? 22.578 -29.141 -1.97 1 98.69 344 GLU A C 1
ATOM 2621 O O . GLU A 1 344 ? 22.859 -30.344 -1.975 1 98.69 344 GLU A O 1
ATOM 2626 N N . ASN A 1 345 ? 21.625 -28.656 -2.777 1 98.81 345 ASN A N 1
ATOM 2627 C CA . ASN A 1 345 ? 20.719 -29.562 -3.471 1 98.81 345 ASN A CA 1
ATOM 2628 C C . ASN A 1 345 ? 20.797 -29.391 -4.984 1 98.81 345 ASN A C 1
ATOM 2630 O O . ASN A 1 345 ? 20.203 -30.156 -5.734 1 98.81 345 ASN A O 1
ATOM 2634 N N . LEU A 1 346 ? 21.578 -28.469 -5.457 1 98.75 346 LEU A N 1
ATOM 2635 C CA . LEU A 1 346 ? 21.562 -28.031 -6.848 1 98.75 346 LEU A CA 1
ATOM 2636 C C . LEU A 1 346 ? 21.859 -29.203 -7.781 1 98.75 346 LEU A C 1
ATOM 2638 O O . LEU A 1 346 ? 21.172 -29.391 -8.781 1 98.75 346 LEU A O 1
ATOM 2642 N N . GLN A 1 347 ? 22.844 -29.953 -7.488 1 98.44 347 GLN A N 1
ATOM 2643 C CA . GLN A 1 347 ? 23.25 -31.062 -8.359 1 98.44 347 GLN A CA 1
ATOM 2644 C C . GLN A 1 347 ? 22.141 -32.094 -8.469 1 98.44 347 GLN A C 1
ATOM 2646 O O . GLN A 1 347 ? 21.922 -32.688 -9.539 1 98.44 347 GLN A O 1
ATOM 2651 N N . LYS A 1 348 ? 21.469 -32.312 -7.348 1 98.5 348 LYS A N 1
ATOM 2652 C CA . LYS A 1 348 ? 20.328 -33.219 -7.324 1 98.5 348 LYS A CA 1
ATOM 2653 C C . LYS A 1 348 ? 19.234 -32.781 -8.273 1 98.5 348 LYS A C 1
ATOM 2655 O O . LYS A 1 348 ? 18.641 -33.594 -8.984 1 98.5 348 LYS A O 1
ATOM 2660 N N . TRP A 1 349 ? 18.953 -31.484 -8.328 1 98.75 349 TRP A N 1
ATOM 2661 C CA . TRP A 1 349 ? 17.859 -30.953 -9.133 1 98.75 349 TRP A CA 1
ATOM 2662 C C . TRP A 1 349 ? 18.234 -30.906 -10.609 1 98.75 349 TRP A C 1
ATOM 2664 O O . TRP A 1 349 ? 17.359 -30.984 -11.477 1 98.75 349 TRP A O 1
ATOM 2674 N N . LEU A 1 350 ? 19.547 -30.797 -10.852 1 98.25 350 LEU A N 1
ATOM 2675 C CA . LEU A 1 350 ? 20.031 -30.656 -12.227 1 98.25 350 LEU A CA 1
ATOM 2676 C C . LEU A 1 350 ? 20.297 -32 -12.852 1 98.25 350 LEU A C 1
ATOM 2678 O O . LEU A 1 350 ? 20.625 -32.094 -14.039 1 98.25 350 LEU A O 1
ATOM 2682 N N . ALA A 1 351 ? 20.281 -33.125 -12.109 1 95.12 351 ALA A N 1
ATOM 2683 C CA . ALA A 1 351 ? 20.547 -34.469 -12.609 1 95.12 351 ALA A CA 1
ATOM 2684 C C . ALA A 1 351 ? 19.438 -34.938 -13.539 1 95.12 351 ALA A C 1
ATOM 2686 O O . ALA A 1 351 ? 18.281 -34.531 -13.398 1 95.12 351 ALA A O 1
ATOM 2687 N N . MET B 1 1 ? 14.68 31.578 11.211 1 95.88 1 MET B N 1
ATOM 2688 C CA . MET B 1 1 ? 14.375 30.828 12.422 1 95.88 1 MET B CA 1
ATOM 2689 C C . MET B 1 1 ? 14.969 29.422 12.359 1 95.88 1 MET B C 1
ATOM 2691 O O . MET B 1 1 ? 14.805 28.734 11.359 1 95.88 1 MET B O 1
ATOM 2695 N N . HIS B 1 2 ? 15.719 29.062 13.289 1 97.25 2 HIS B N 1
ATOM 2696 C CA . HIS B 1 2 ? 16.312 27.734 13.422 1 97.25 2 HIS B CA 1
ATOM 2697 C C . HIS B 1 2 ? 15.453 26.844 14.32 1 97.25 2 HIS B C 1
ATOM 2699 O O . HIS B 1 2 ? 14.727 27.344 15.18 1 97.25 2 HIS B O 1
ATOM 2705 N N . HIS B 1 3 ? 15.555 25.547 14.109 1 97.06 3 HIS B N 1
ATOM 2706 C CA . HIS B 1 3 ? 14.727 24.641 14.898 1 97.06 3 HIS B CA 1
ATOM 2707 C C . HIS B 1 3 ? 15.039 24.766 16.391 1 97.06 3 HIS B C 1
ATOM 2709 O O . HIS B 1 3 ? 14.18 24.5 17.234 1 97.06 3 HIS B O 1
ATOM 2715 N N . SER B 1 4 ? 16.219 25.156 16.75 1 96.38 4 SER B N 1
ATOM 2716 C CA . SER B 1 4 ? 16.594 25.359 18.156 1 96.38 4 SER B CA 1
ATOM 2717 C C . SER B 1 4 ? 15.812 26.516 18.766 1 96.38 4 SER B C 1
ATOM 2719 O O . SER B 1 4 ? 15.805 26.672 20 1 96.38 4 SER B O 1
ATOM 2721 N N . ASP B 1 5 ? 15.172 27.312 17.922 1 96.81 5 ASP B N 1
ATOM 2722 C CA . ASP B 1 5 ? 14.398 28.438 18.406 1 96.81 5 ASP B CA 1
ATOM 2723 C C . ASP B 1 5 ? 12.984 28.016 18.812 1 96.81 5 ASP B C 1
ATOM 2725 O O . ASP B 1 5 ? 12.273 28.781 19.469 1 96.81 5 ASP B O 1
ATOM 2729 N N . ILE B 1 6 ? 12.555 26.859 18.391 1 97.44 6 ILE B N 1
ATOM 2730 C CA . ILE B 1 6 ? 11.242 26.359 18.766 1 97.44 6 ILE B CA 1
ATOM 2731 C C . ILE B 1 6 ? 11.195 26.062 20.266 1 97.44 6 ILE B C 1
ATOM 2733 O O . ILE B 1 6 ? 12.133 25.484 20.812 1 97.44 6 ILE B O 1
ATOM 2737 N N . LYS B 1 7 ? 10.094 26.531 20.906 1 97.19 7 LYS B N 1
ATOM 2738 C CA . LYS B 1 7 ? 9.945 26.203 22.328 1 97.19 7 LYS B CA 1
ATOM 2739 C C . LYS B 1 7 ? 10.094 24.703 22.562 1 97.19 7 LYS B C 1
ATOM 2741 O O . LYS B 1 7 ? 9.562 23.891 21.797 1 97.19 7 LYS B O 1
ATOM 2746 N N . PRO B 1 8 ? 10.828 24.297 23.594 1 97.19 8 PRO B N 1
ATOM 2747 C CA . PRO B 1 8 ? 11.125 22.891 23.844 1 97.19 8 PRO B CA 1
ATOM 2748 C C . PRO B 1 8 ? 9.867 22.016 23.922 1 97.19 8 PRO B C 1
ATOM 2750 O O . PRO B 1 8 ? 9.867 20.891 23.422 1 97.19 8 PRO B O 1
ATOM 2753 N N . GLU B 1 9 ? 8.812 22.516 24.5 1 97.5 9 GLU B N 1
ATOM 2754 C CA . GLU B 1 9 ? 7.59 21.75 24.625 1 97.5 9 GLU B CA 1
ATOM 2755 C C . GLU B 1 9 ? 6.961 21.469 23.266 1 97.5 9 GLU B C 1
ATOM 2757 O O . GLU B 1 9 ? 6.395 20.391 23.047 1 97.5 9 GLU B O 1
ATOM 2762 N N . VAL B 1 10 ? 7.066 22.391 22.359 1 98.19 10 VAL B N 1
ATOM 2763 C CA . VAL B 1 10 ? 6.523 22.219 21.016 1 98.19 10 VAL B CA 1
ATOM 2764 C C . VAL B 1 10 ? 7.422 21.281 20.203 1 98.19 10 VAL B C 1
ATOM 2766 O O . VAL B 1 10 ? 6.934 20.422 19.484 1 98.19 10 VAL B O 1
ATOM 2769 N N . ARG B 1 11 ? 8.711 21.5 20.344 1 97.25 11 ARG B N 1
ATOM 2770 C CA . ARG B 1 11 ? 9.656 20.609 19.672 1 97.25 11 ARG B CA 1
ATOM 2771 C C . ARG B 1 11 ? 9.469 19.172 20.109 1 97.25 11 ARG B C 1
ATOM 2773 O O . ARG B 1 11 ? 9.508 18.25 19.297 1 97.25 11 ARG B O 1
ATOM 2780 N N . LYS B 1 12 ? 9.242 19 21.375 1 97.31 12 LYS B N 1
ATOM 2781 C CA . LYS B 1 12 ? 9.016 17.672 21.938 1 97.31 12 LYS B CA 1
ATOM 2782 C C . LYS B 1 12 ? 7.73 17.062 21.391 1 97.31 12 LYS B C 1
ATOM 2784 O O . LYS B 1 12 ? 7.676 15.859 21.094 1 97.31 12 LYS B O 1
ATOM 2789 N N . LEU B 1 13 ? 6.73 17.875 21.266 1 97.62 13 LEU B N 1
ATOM 2790 C CA . LEU B 1 13 ? 5.453 17.422 20.703 1 97.62 13 LEU B CA 1
ATOM 2791 C C . LEU B 1 13 ? 5.629 16.875 19.297 1 97.62 13 LEU B C 1
ATOM 2793 O O . LEU B 1 13 ? 5.09 15.812 18.969 1 97.62 13 LEU B O 1
ATOM 2797 N N . ILE B 1 14 ? 6.402 17.547 18.5 1 98.31 14 ILE B N 1
ATOM 2798 C CA . ILE B 1 14 ? 6.648 17.141 17.125 1 98.31 14 ILE B CA 1
ATOM 2799 C C . ILE B 1 14 ? 7.523 15.883 17.109 1 98.31 14 ILE B C 1
ATOM 2801 O O . ILE B 1 14 ? 7.223 14.922 16.406 1 98.31 14 ILE B O 1
ATOM 2805 N N . ALA B 1 15 ? 8.539 15.852 17.922 1 98 15 ALA B N 1
ATOM 2806 C CA . ALA B 1 15 ? 9.516 14.766 17.953 1 98 15 ALA B CA 1
ATOM 2807 C C . ALA B 1 15 ? 8.891 13.477 18.453 1 98 15 ALA B C 1
ATOM 2809 O O . ALA B 1 15 ? 9.195 12.391 17.953 1 98 15 ALA B O 1
ATOM 2810 N N . ASP B 1 16 ? 7.996 13.602 19.422 1 97.12 16 ASP B N 1
ATOM 2811 C CA . ASP B 1 16 ? 7.371 12.43 20.031 1 97.12 16 ASP B CA 1
ATOM 2812 C C . ASP B 1 16 ? 6.199 11.938 19.188 1 97.12 16 ASP B C 1
ATOM 2814 O O . ASP B 1 16 ? 5.73 10.812 19.359 1 97.12 16 ASP B O 1
ATOM 2818 N N . GLY B 1 17 ? 5.789 12.789 18.266 1 98.12 17 GLY B N 1
ATOM 2819 C CA . GLY B 1 17 ? 4.672 12.43 17.406 1 98.12 17 GLY B CA 1
ATOM 2820 C C . GLY B 1 17 ? 3.33 12.883 17.953 1 98.12 17 GLY B C 1
ATOM 2821 O O . GLY B 1 17 ? 3.068 12.773 19.156 1 98.12 17 GLY B O 1
ATOM 2822 N N . THR B 1 18 ? 2.516 13.453 17.141 1 98.56 18 THR B N 1
ATOM 2823 C CA . THR B 1 18 ? 1.189 13.938 17.516 1 98.56 18 THR B CA 1
ATOM 2824 C C . THR B 1 18 ? 0.256 13.914 16.297 1 98.56 18 THR B C 1
ATOM 2826 O O . THR B 1 18 ? 0.646 13.469 15.219 1 98.56 18 THR B O 1
ATOM 2829 N N . VAL B 1 19 ? -0.979 14.25 16.547 1 98.81 19 VAL B N 1
ATOM 2830 C CA . VAL B 1 19 ? -2.014 14.328 15.516 1 98.81 19 VAL B CA 1
ATOM 2831 C C . VAL B 1 19 ? -2.08 15.742 14.953 1 98.81 19 VAL B C 1
ATOM 2833 O O . VAL B 1 19 ? -2.328 16.703 15.688 1 98.81 19 VAL B O 1
ATOM 2836 N N . LEU B 1 20 ? -1.797 15.883 13.688 1 98.94 20 LEU B N 1
ATOM 2837 C CA . LEU B 1 20 ? -1.896 17.172 13.008 1 98.94 20 LEU B CA 1
ATOM 2838 C C . LEU B 1 20 ? -2.924 17.109 11.883 1 98.94 20 LEU B C 1
ATOM 2840 O O . LEU B 1 20 ? -2.598 16.719 10.758 1 98.94 20 LEU B O 1
ATOM 2844 N N . PRO B 1 21 ? -4.176 17.516 12.18 1 98.88 21 PRO B N 1
ATOM 2845 C CA . PRO B 1 21 ? -5.137 17.594 11.078 1 98.88 21 PRO B CA 1
ATOM 2846 C C . PRO B 1 21 ? -4.762 18.656 10.039 1 98.88 21 PRO B C 1
ATOM 2848 O O . PRO B 1 21 ? -4.305 19.734 10.398 1 98.88 21 PRO B O 1
ATOM 2851 N N . ALA B 1 22 ? -4.82 18.281 8.805 1 98.81 22 ALA B N 1
ATOM 2852 C CA . ALA B 1 22 ? -4.762 19.281 7.75 1 98.81 22 ALA B CA 1
ATOM 2853 C C . ALA B 1 22 ? -6.012 20.156 7.754 1 98.81 22 ALA B C 1
ATOM 2855 O O . ALA B 1 22 ? -7.121 19.656 7.555 1 98.81 22 ALA B O 1
ATOM 2856 N N . HIS B 1 23 ? -5.848 21.391 7.945 1 98.81 23 HIS B N 1
ATOM 2857 C CA . HIS B 1 23 ? -6.91 22.328 8.258 1 98.81 23 HIS B CA 1
ATOM 2858 C C . HIS B 1 23 ? -7.672 22.734 6.996 1 98.81 23 HIS B C 1
ATOM 2860 O O . HIS B 1 23 ? -7.133 23.438 6.137 1 98.81 23 HIS B O 1
ATOM 2866 N N . PRO B 1 24 ? -8.969 22.375 6.855 1 98.75 24 PRO B N 1
ATOM 2867 C CA . PRO B 1 24 ? -9.727 22.719 5.652 1 98.75 24 PRO B CA 1
ATOM 2868 C C . PRO B 1 24 ? -10.07 24.219 5.59 1 98.75 24 PRO B C 1
ATOM 2870 O O . PRO B 1 24 ? -9.898 24.938 6.578 1 98.75 24 PRO B O 1
ATOM 2873 N N . LEU B 1 25 ? -10.453 24.625 4.465 1 98.88 25 LEU B N 1
ATOM 2874 C CA . LEU B 1 25 ? -10.898 25.984 4.238 1 98.88 25 LEU B CA 1
ATOM 2875 C C . LEU B 1 25 ? -12.422 26.062 4.25 1 98.88 25 LEU B C 1
ATOM 2877 O O . LEU B 1 25 ? -13.086 25.453 3.408 1 98.88 25 LEU B O 1
ATOM 2881 N N . ALA B 1 26 ? -12.961 26.797 5.176 1 98.81 26 ALA B N 1
ATOM 2882 C CA . ALA B 1 26 ? -14.398 27.016 5.223 1 98.81 26 ALA B CA 1
ATOM 2883 C C . ALA B 1 26 ? -14.797 28.25 4.406 1 98.81 26 ALA B C 1
ATOM 2885 O O . ALA B 1 26 ? -14.32 29.344 4.672 1 98.81 26 ALA B O 1
ATOM 2886 N N . LEU B 1 27 ? -15.586 28.031 3.457 1 98.69 27 LEU B N 1
ATOM 2887 C CA . LEU B 1 27 ? -16.094 29.109 2.619 1 98.69 27 LEU B CA 1
ATOM 2888 C C . LEU B 1 27 ? -17.594 29.25 2.758 1 98.69 27 LEU B C 1
ATOM 2890 O O . LEU B 1 27 ? -18.281 28.281 3.096 1 98.69 27 LEU B O 1
ATOM 2894 N N . ASP B 1 28 ? -18.109 30.469 2.561 1 97.88 28 ASP B N 1
ATOM 2895 C CA . ASP B 1 28 ? -19.547 30.641 2.467 1 97.88 28 ASP B CA 1
ATOM 2896 C C . ASP B 1 28 ? -20.047 30.438 1.035 1 97.88 28 ASP B C 1
ATOM 2898 O O . ASP B 1 28 ? -19.281 30 0.17 1 97.88 28 ASP B O 1
ATOM 2902 N N . ALA B 1 29 ? -21.312 30.656 0.798 1 97 29 ALA B N 1
ATOM 2903 C CA . ALA B 1 29 ? -21.938 30.359 -0.487 1 97 29 ALA B CA 1
ATOM 2904 C C . ALA B 1 29 ? -21.375 31.234 -1.596 1 97 29 ALA B C 1
ATOM 2906 O O . ALA B 1 29 ? -21.453 30.891 -2.777 1 97 29 ALA B O 1
ATOM 2907 N N . ASP B 1 30 ? -20.781 32.406 -1.229 1 97.38 30 ASP B N 1
ATOM 2908 C CA . ASP B 1 30 ? -20.156 33.312 -2.197 1 97.38 30 ASP B CA 1
ATOM 2909 C C . ASP B 1 30 ? -18.672 33 -2.355 1 97.38 30 ASP B C 1
ATOM 2911 O O . ASP B 1 30 ? -17.922 33.75 -2.969 1 97.38 30 ASP B O 1
ATOM 2915 N N . ARG B 1 31 ? -18.188 31.875 -1.708 1 97.12 31 ARG B N 1
ATOM 2916 C CA . ARG B 1 31 ? -16.812 31.391 -1.755 1 97.12 31 ARG B CA 1
ATOM 2917 C C . ARG B 1 31 ? -15.844 32.406 -1.155 1 97.12 31 ARG B C 1
ATOM 2919 O O . ARG B 1 31 ? -14.734 32.594 -1.66 1 97.12 31 ARG B O 1
ATOM 2926 N N . LYS B 1 32 ? -16.422 33.125 -0.208 1 97.75 32 LYS B N 1
ATOM 2927 C CA . LYS B 1 32 ? -15.594 33.938 0.67 1 97.75 32 LYS B CA 1
ATOM 2928 C C . LYS B 1 32 ? -15.273 33.188 1.968 1 97.75 32 LYS B C 1
ATOM 2930 O O . LYS B 1 32 ? -16.016 32.312 2.379 1 97.75 32 LYS B O 1
ATOM 2935 N N . LEU B 1 33 ? -14.133 33.594 2.527 1 98.5 33 LEU B N 1
ATOM 2936 C CA . LEU B 1 33 ? -13.727 32.969 3.779 1 98.5 33 LEU B CA 1
ATOM 2937 C C . LEU B 1 33 ? -14.82 33.094 4.836 1 98.5 33 LEU B C 1
ATOM 2939 O O . LEU B 1 33 ? -15.258 34.219 5.148 1 98.5 33 LEU B O 1
ATOM 2943 N N . ASP B 1 34 ? -15.289 32 5.332 1 98.62 34 ASP B N 1
ATOM 2944 C CA . ASP B 1 34 ? -16.266 31.953 6.418 1 98.62 34 ASP B CA 1
ATOM 2945 C C . ASP B 1 34 ? -15.562 31.984 7.777 1 98.62 34 ASP B C 1
ATOM 2947 O O . ASP B 1 34 ? -15.273 30.938 8.359 1 98.62 34 ASP B O 1
ATOM 2951 N N . LEU B 1 35 ? -15.391 33.156 8.336 1 98.56 35 LEU B N 1
ATOM 2952 C CA . LEU B 1 35 ? -14.594 33.375 9.539 1 98.56 35 LEU B CA 1
ATOM 2953 C C . LEU B 1 35 ? -15.156 32.562 10.703 1 98.56 35 LEU B C 1
ATOM 2955 O O . LEU B 1 35 ? -14.398 31.953 11.469 1 98.56 35 LEU B O 1
ATOM 2959 N N . ARG B 1 36 ? -16.438 32.562 10.844 1 98.5 36 ARG B N 1
ATOM 2960 C CA . ARG B 1 36 ? -17.094 31.875 11.953 1 98.5 36 ARG B CA 1
ATOM 2961 C C . ARG B 1 36 ? -16.797 30.391 11.938 1 98.5 36 ARG B C 1
ATOM 2963 O O . ARG B 1 36 ? -16.344 29.828 12.938 1 98.5 36 ARG B O 1
ATOM 2970 N N . HIS B 1 37 ? -17 29.766 10.844 1 98.81 37 HIS B N 1
ATOM 2971 C CA . HIS B 1 37 ? -16.812 28.328 10.742 1 98.81 37 HIS B CA 1
ATOM 2972 C C . HIS B 1 37 ? -15.328 27.969 10.68 1 98.81 37 HIS B C 1
ATOM 2974 O O . HIS B 1 37 ? -14.93 26.906 11.172 1 98.81 37 HIS B O 1
ATOM 2980 N N . GLN B 1 38 ? -14.555 28.844 10.078 1 98.88 38 GLN B N 1
ATOM 2981 C CA . GLN B 1 38 ? -13.117 28.594 10.078 1 98.88 38 GLN B CA 1
ATOM 2982 C C . GLN B 1 38 ? -12.57 28.547 11.508 1 98.88 38 GLN B C 1
ATOM 2984 O O . GLN B 1 38 ? -11.766 27.672 11.828 1 98.88 38 GLN B O 1
ATOM 2989 N N . ARG B 1 39 ? -12.992 29.453 12.367 1 98.81 39 ARG B N 1
ATOM 2990 C CA . ARG B 1 39 ?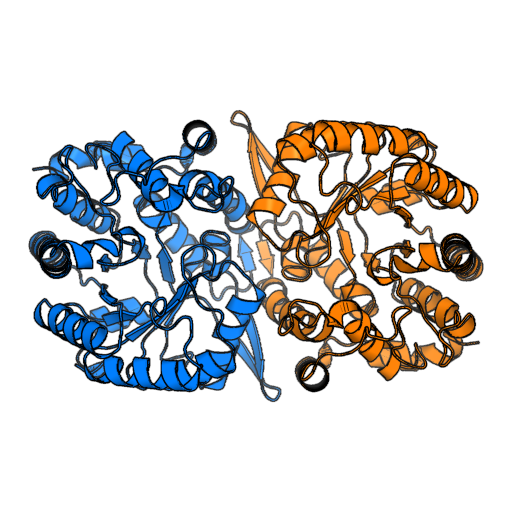 -12.602 29.453 13.773 1 98.81 39 ARG B CA 1
ATOM 2991 C C . ARG B 1 39 ? -13.125 28.203 14.477 1 98.81 39 ARG B C 1
ATOM 2993 O O . ARG B 1 39 ? -12.422 27.609 15.297 1 98.81 39 ARG B O 1
ATOM 3000 N N . ALA B 1 40 ? -14.344 27.844 14.125 1 98.88 40 ALA B N 1
ATOM 3001 C CA . ALA B 1 40 ? -14.945 26.672 14.742 1 98.88 40 ALA B CA 1
ATOM 3002 C C . ALA B 1 40 ? -14.141 25.406 14.445 1 98.88 40 ALA B C 1
ATOM 3004 O O . ALA B 1 40 ? -13.977 24.547 15.312 1 98.88 40 ALA B O 1
ATOM 3005 N N . LEU B 1 41 ? -13.648 25.25 13.211 1 98.94 41 LEU B N 1
ATOM 3006 C CA . LEU B 1 41 ? -12.812 24.109 12.852 1 98.94 41 LEU B CA 1
ATOM 3007 C C . LEU B 1 41 ? -11.555 24.062 13.719 1 98.94 41 LEU B C 1
ATOM 3009 O O . LEU B 1 41 ? -11.18 23 14.219 1 98.94 41 LEU B O 1
ATOM 3013 N N . THR B 1 42 ? -10.922 25.188 13.898 1 98.94 42 THR B N 1
ATOM 3014 C CA . THR B 1 42 ? -9.734 25.266 14.75 1 98.94 42 THR B CA 1
ATOM 3015 C C . THR B 1 42 ? -10.055 24.812 16.172 1 98.94 42 THR B C 1
ATOM 3017 O O . THR B 1 42 ? -9.344 23.984 16.75 1 98.94 42 THR B O 1
ATOM 3020 N N . ARG B 1 43 ? -11.125 25.375 16.734 1 98.94 43 ARG B N 1
ATOM 3021 C CA . ARG B 1 43 ? -11.531 25.047 18.094 1 98.94 43 ARG B CA 1
ATOM 3022 C C . ARG B 1 43 ? -11.883 23.562 18.234 1 98.94 43 ARG B C 1
ATOM 3024 O O . ARG B 1 43 ? -11.523 22.922 19.219 1 98.94 43 ARG B O 1
ATOM 3031 N N . TYR B 1 44 ? -12.562 23.031 17.234 1 98.94 44 TYR B N 1
ATOM 3032 C CA . TYR B 1 44 ? -12.914 21.609 17.172 1 98.94 44 TYR B CA 1
ATOM 3033 C C . TYR B 1 44 ? -11.672 20.734 17.266 1 98.94 44 TYR B C 1
ATOM 3035 O O . TYR B 1 44 ? -11.602 19.844 18.125 1 98.94 44 TYR B O 1
ATOM 3043 N N . TYR B 1 45 ? -10.664 20.969 16.453 1 98.94 45 TYR B N 1
ATOM 3044 C CA . TYR B 1 45 ? -9.469 20.141 16.438 1 98.94 45 TYR B CA 1
ATOM 3045 C C . TYR B 1 45 ? -8.719 20.234 17.766 1 98.94 45 TYR B C 1
ATOM 3047 O O . TYR B 1 45 ? -8.227 19.234 18.266 1 98.94 45 TYR B O 1
ATOM 3055 N N . ILE B 1 46 ? -8.664 21.406 18.328 1 98.88 46 ILE B N 1
ATOM 3056 C CA . ILE B 1 46 ? -7.984 21.625 19.609 1 98.88 46 ILE B CA 1
ATOM 3057 C C . ILE B 1 46 ? -8.711 20.859 20.703 1 98.88 46 ILE B C 1
ATOM 3059 O O . ILE B 1 46 ? -8.094 20.125 21.484 1 98.88 46 ILE B O 1
ATOM 3063 N N . ASP B 1 47 ? -10.031 21 20.75 1 98.88 47 ASP B N 1
ATOM 3064 C CA . ASP B 1 47 ? -10.812 20.359 21.797 1 98.88 47 ASP B CA 1
ATOM 3065 C C . ASP B 1 47 ? -10.797 18.844 21.641 1 98.88 47 ASP B C 1
ATOM 3067 O O . ASP B 1 47 ? -10.883 18.109 22.625 1 98.88 47 ASP B O 1
ATOM 3071 N N . ALA B 1 48 ? -10.711 18.375 20.391 1 98.88 48 ALA B N 1
ATOM 3072 C CA . ALA B 1 48 ? -10.609 16.938 20.141 1 98.88 48 ALA B CA 1
ATOM 3073 C C . ALA B 1 48 ? -9.305 16.375 20.703 1 98.88 48 ALA B C 1
ATOM 3075 O O . ALA B 1 48 ? -9.188 15.172 20.922 1 98.88 48 ALA B O 1
ATOM 3076 N N . GLY B 1 49 ? -8.289 17.25 20.828 1 98.69 49 GLY B N 1
ATOM 3077 C CA . GLY B 1 49 ? -7.039 16.812 21.422 1 98.69 49 GLY B CA 1
ATOM 3078 C C . GLY B 1 49 ? -5.871 16.844 20.453 1 98.69 49 GLY B C 1
ATOM 3079 O O . GLY B 1 49 ? -4.805 16.297 20.75 1 98.69 49 GLY B O 1
ATOM 3080 N N . ALA B 1 50 ? -6.055 17.5 19.328 1 98.81 50 ALA B N 1
ATOM 3081 C CA . ALA B 1 50 ? -4.965 17.578 18.359 1 98.81 50 ALA B CA 1
ATOM 3082 C C . ALA B 1 50 ? -3.746 18.266 18.953 1 98.81 50 ALA B C 1
ATOM 3084 O O . ALA B 1 50 ? -3.883 19.234 19.719 1 98.81 50 ALA B O 1
ATOM 3085 N N . GLY B 1 51 ? -2.559 17.797 18.625 1 98.75 51 GLY B N 1
ATOM 3086 C CA . GLY B 1 51 ? -1.323 18.375 19.125 1 98.75 51 GLY B CA 1
ATOM 3087 C C . GLY B 1 51 ? -0.905 19.625 18.359 1 98.75 51 GLY B C 1
ATOM 3088 O O . GLY B 1 51 ? 0.044 20.297 18.75 1 98.75 51 GLY B O 1
ATOM 3089 N N . GLY B 1 52 ? -1.614 19.938 17.344 1 98.69 52 GLY B N 1
ATOM 3090 C CA . GLY B 1 52 ? -1.363 21.078 16.484 1 98.69 52 GLY B CA 1
ATOM 3091 C C . GLY B 1 52 ? -2.227 21.109 15.242 1 98.69 52 GLY B C 1
ATOM 3092 O O . GLY B 1 52 ? -3.258 20.438 15.188 1 98.69 52 GLY B O 1
ATOM 3093 N N . LEU B 1 53 ? -1.85 21.984 14.32 1 98.81 53 LEU B N 1
ATOM 3094 C CA . LEU B 1 53 ? -2.58 22.125 13.062 1 98.81 53 LEU B CA 1
ATOM 3095 C C . LEU B 1 53 ? -1.62 22.328 11.898 1 98.81 53 LEU B C 1
ATOM 3097 O O . LEU B 1 53 ? -0.563 22.953 12.055 1 98.81 53 LEU B O 1
ATOM 3101 N N . ALA B 1 54 ? -1.934 21.797 10.82 1 98.94 54 ALA B N 1
ATOM 3102 C CA . ALA B 1 54 ? -1.296 22.141 9.555 1 98.94 54 ALA B CA 1
ATOM 3103 C C . ALA B 1 54 ? -2.209 23.016 8.703 1 98.94 54 ALA B C 1
ATOM 3105 O O . ALA B 1 54 ? -3.285 22.578 8.281 1 98.94 54 ALA B O 1
ATOM 3106 N N . VAL B 1 55 ? -1.793 24.219 8.43 1 98.94 55 VAL B N 1
ATOM 3107 C CA . VAL B 1 55 ? -2.643 25.219 7.797 1 98.94 55 VAL B CA 1
ATOM 3108 C C . VAL B 1 55 ? -2.004 25.688 6.492 1 98.94 55 VAL B C 1
ATOM 3110 O O . VAL B 1 55 ? -0.779 25.812 6.398 1 98.94 55 VAL B O 1
ATOM 3113 N N . GLY B 1 56 ? -2.838 25.969 5.559 1 98.5 56 GLY B N 1
ATOM 3114 C CA . GLY B 1 56 ? -2.334 26.391 4.262 1 98.5 56 GLY B CA 1
ATOM 3115 C C . GLY B 1 56 ? -1.767 25.25 3.439 1 98.5 56 GLY B C 1
ATOM 3116 O O . GLY B 1 56 ? -0.851 25.453 2.639 1 98.5 56 GLY B O 1
ATOM 3117 N N . VAL B 1 57 ? -2.244 24.078 3.668 1 97.88 57 VAL B N 1
ATOM 3118 C CA . VAL B 1 57 ? -1.782 22.859 3.012 1 97.88 57 VAL B CA 1
ATOM 3119 C C . VAL B 1 57 ? -2.789 22.438 1.944 1 97.88 57 VAL B C 1
ATOM 3121 O O . VAL B 1 57 ? -3.666 23.219 1.564 1 97.88 57 VAL B O 1
ATOM 3124 N N . HIS B 1 58 ? -2.611 21.281 1.423 1 95.06 58 HIS B N 1
ATOM 3125 C CA . HIS B 1 58 ? -3.465 20.812 0.336 1 95.06 58 HIS B CA 1
ATOM 3126 C C . HIS B 1 58 ? -4.938 20.875 0.725 1 95.06 58 HIS B C 1
ATOM 3128 O O . HIS B 1 58 ? -5.762 21.391 -0.034 1 95.06 58 HIS B O 1
ATOM 3134 N N . THR B 1 59 ? -5.293 20.391 1.884 1 96.88 59 THR B N 1
ATOM 3135 C CA . THR B 1 59 ? -6.668 20.344 2.371 1 96.88 59 THR B CA 1
ATOM 3136 C C . THR B 1 59 ? -7.234 21.75 2.551 1 96.88 59 THR B C 1
ATOM 3138 O O . THR B 1 59 ? -8.445 21.953 2.457 1 96.88 59 THR B O 1
ATOM 3141 N N . THR B 1 60 ? -6.348 22.703 2.807 1 98.38 60 THR B N 1
ATOM 3142 C CA . THR B 1 60 ? -6.746 24.109 2.891 1 98.38 60 THR B CA 1
ATOM 3143 C C . THR B 1 60 ? -6.996 24.688 1.499 1 98.38 60 THR B C 1
ATOM 3145 O O . THR B 1 60 ? -7.512 25.797 1.364 1 98.38 60 THR B O 1
ATOM 3148 N N . GLN B 1 61 ? -6.629 23.906 0.474 1 96.44 61 GLN B N 1
ATOM 3149 C CA . GLN B 1 61 ? -6.691 24.328 -0.923 1 96.44 61 GLN B CA 1
ATOM 3150 C C . GLN B 1 61 ? -5.547 25.266 -1.268 1 96.44 61 GLN B C 1
ATOM 3152 O O . GLN B 1 61 ? -5.574 26.453 -0.899 1 96.44 61 GLN B O 1
ATOM 3157 N N . PHE B 1 62 ? -4.625 24.828 -2.062 1 92.31 62 PHE B N 1
ATOM 3158 C CA . PHE B 1 62 ? -3.432 25.594 -2.412 1 92.31 62 PHE B CA 1
ATOM 3159 C C . PHE B 1 62 ? -3.803 26.906 -3.098 1 92.31 62 PHE B C 1
ATOM 3161 O O . PHE B 1 62 ? -3.064 27.875 -3.016 1 92.31 62 PHE B O 1
ATOM 3168 N N . ALA B 1 63 ? -4.98 26.938 -3.633 1 95.19 63 ALA B N 1
ATOM 3169 C CA . ALA B 1 63 ? -5.445 28.078 -4.418 1 95.19 63 ALA B CA 1
ATOM 3170 C C . ALA B 1 63 ? -5.66 29.312 -3.537 1 95.19 63 ALA B C 1
ATOM 3172 O O . ALA B 1 63 ? -5.816 30.422 -4.039 1 95.19 63 ALA B O 1
ATOM 3173 N N . ILE B 1 64 ? -5.566 29.141 -2.234 1 97.69 64 ILE B N 1
ATOM 3174 C CA . ILE B 1 64 ? -5.672 30.281 -1.347 1 97.69 64 ILE B CA 1
ATOM 3175 C C . ILE B 1 64 ? -4.594 31.312 -1.7 1 97.69 64 ILE B C 1
ATOM 3177 O O . ILE B 1 64 ? -4.781 32.5 -1.506 1 97.69 64 ILE B O 1
ATOM 3181 N N . ARG B 1 65 ? -3.508 30.844 -2.219 1 97 65 ARG B N 1
ATOM 3182 C CA . ARG B 1 65 ? -2.393 31.703 -2.605 1 97 65 ARG B CA 1
ATOM 3183 C C . ARG B 1 65 ? -2.768 32.594 -3.787 1 97 65 ARG B C 1
ATOM 3185 O O . ARG B 1 65 ? -2.254 33.688 -3.922 1 97 65 ARG B O 1
ATOM 3192 N N . ASP B 1 66 ? -3.678 32.156 -4.602 1 95.62 66 ASP B N 1
ATOM 3193 C CA . ASP B 1 66 ? -4.059 32.875 -5.824 1 95.62 66 ASP B CA 1
ATOM 3194 C C . ASP B 1 66 ? -5.117 33.938 -5.539 1 95.62 66 ASP B C 1
ATOM 3196 O O . ASP B 1 66 ? -5.348 34.812 -6.359 1 95.62 66 ASP B O 1
ATOM 3200 N N . VAL B 1 67 ? -5.727 33.875 -4.359 1 97.06 67 VAL B N 1
ATOM 3201 C CA . VAL B 1 67 ? -6.832 34.781 -4.098 1 97.06 67 VAL B CA 1
ATOM 3202 C C . VAL B 1 67 ? -6.527 35.625 -2.854 1 97.06 67 VAL B C 1
ATOM 3204 O O . VAL B 1 67 ? -7.441 36.125 -2.213 1 97.06 67 VAL B O 1
ATOM 3207 N N . GLY B 1 68 ? -5.242 35.625 -2.414 1 97.25 68 GLY B N 1
ATOM 3208 C CA . GLY B 1 68 ? -4.793 36.5 -1.341 1 97.25 68 GLY B CA 1
ATOM 3209 C C . GLY B 1 68 ? -5.203 36 0.036 1 97.25 68 GLY B C 1
ATOM 3210 O O . GLY B 1 68 ? -5.285 36.781 0.98 1 97.25 68 GLY B O 1
ATOM 3211 N N . LEU B 1 69 ? -5.484 34.75 0.19 1 98.5 69 LEU B N 1
ATOM 3212 C CA . LEU B 1 69 ? -6.02 34.219 1.445 1 98.5 69 LEU B CA 1
ATOM 3213 C C . LEU B 1 69 ? -4.938 33.5 2.24 1 98.5 69 LEU B C 1
ATOM 3215 O O . LEU B 1 69 ? -5.176 33.062 3.367 1 98.5 69 LEU B O 1
ATOM 3219 N N . TYR B 1 70 ? -3.74 33.438 1.74 1 98.69 70 TYR B N 1
ATOM 3220 C CA . TYR B 1 70 ? -2.711 32.688 2.445 1 98.69 70 TYR B CA 1
ATOM 3221 C C . TYR B 1 70 ? -2.467 33.281 3.834 1 98.69 70 TYR B C 1
ATOM 3223 O O . TYR B 1 70 ? -2.676 32.594 4.84 1 98.69 70 TYR B O 1
ATOM 3231 N N . ARG B 1 71 ? -2.07 34.531 3.924 1 98.69 71 ARG B N 1
ATOM 3232 C CA . ARG B 1 71 ? -1.772 35.156 5.211 1 98.69 71 ARG B CA 1
ATOM 3233 C C . ARG B 1 71 ? -3.014 35.188 6.098 1 98.69 71 ARG B C 1
ATOM 3235 O O . ARG B 1 71 ? -2.969 34.781 7.258 1 98.69 71 ARG B O 1
ATOM 3242 N N . PRO B 1 72 ? -4.227 35.562 5.555 1 98.75 72 PRO B N 1
ATOM 3243 C CA . PRO B 1 72 ? -5.418 35.656 6.402 1 98.75 72 PRO B CA 1
ATOM 3244 C C . PRO B 1 72 ? -5.789 34.312 7.035 1 98.75 72 PRO B C 1
ATOM 3246 O O . PRO B 1 72 ? -6.18 34.25 8.203 1 98.75 72 PRO B O 1
ATOM 3249 N N . VAL B 1 73 ? -5.672 33.25 6.281 1 98.88 73 VAL B N 1
ATOM 3250 C CA . VAL B 1 73 ? -6.062 31.953 6.777 1 98.88 73 VAL B CA 1
ATOM 3251 C C . VAL B 1 73 ? -5.082 31.484 7.855 1 98.88 73 VAL B C 1
ATOM 3253 O O . VAL B 1 73 ? -5.492 30.953 8.891 1 98.88 73 VAL B O 1
ATOM 3256 N N . LEU B 1 74 ? -3.785 31.672 7.637 1 98.94 74 LEU B N 1
ATOM 3257 C CA . LEU B 1 74 ? -2.777 31.328 8.633 1 98.94 74 LEU B CA 1
ATOM 3258 C C . LEU B 1 74 ? -2.973 32.125 9.914 1 98.94 74 LEU B C 1
ATOM 3260 O O . LEU B 1 74 ? -2.918 31.562 11.008 1 98.94 74 LEU B O 1
ATOM 3264 N N . GLU B 1 75 ? -3.188 33.406 9.781 1 98.88 75 GLU B N 1
ATOM 3265 C CA . GLU B 1 75 ? -3.377 34.281 10.938 1 98.88 75 GLU B CA 1
ATOM 3266 C C . GLU B 1 75 ? -4.609 33.875 11.742 1 98.88 75 GLU B C 1
ATOM 3268 O O . GLU B 1 75 ? -4.562 33.812 12.969 1 98.88 75 GLU B O 1
ATOM 3273 N N . LEU B 1 76 ? -5.652 33.625 11.008 1 98.81 76 LEU B N 1
ATOM 3274 C CA . LEU B 1 76 ? -6.91 33.281 11.664 1 98.81 76 LEU B CA 1
ATOM 3275 C C . LEU B 1 76 ? -6.754 32.031 12.516 1 98.81 76 LEU B C 1
ATOM 3277 O O . LEU B 1 76 ? -7.234 31.969 13.648 1 98.81 76 LEU B O 1
ATOM 3281 N N . ALA B 1 77 ? -6.125 30.984 11.984 1 98.88 77 ALA B N 1
ATOM 3282 C CA . ALA B 1 77 ? -5.914 29.75 12.734 1 98.88 77 ALA B CA 1
ATOM 3283 C C . ALA B 1 77 ? -5.035 30 13.953 1 98.88 77 ALA B C 1
ATOM 3285 O O . ALA B 1 77 ? -5.348 29.516 15.055 1 98.88 77 ALA B O 1
ATOM 3286 N N . ALA B 1 78 ? -3.947 30.734 13.773 1 98.81 78 ALA B N 1
ATOM 3287 C CA . ALA B 1 78 ? -3.018 31 14.867 1 98.81 78 ALA B CA 1
ATOM 3288 C C . ALA B 1 78 ? -3.689 31.812 15.969 1 98.81 78 ALA B C 1
ATOM 3290 O O . ALA B 1 78 ? -3.545 31.5 17.156 1 98.81 78 ALA B O 1
ATOM 3291 N N . GLU B 1 79 ? -4.41 32.844 15.602 1 98.62 79 GLU B N 1
ATOM 3292 C CA . GLU B 1 79 ? -5.102 33.688 16.562 1 98.62 79 GLU B CA 1
ATOM 3293 C C . GLU B 1 79 ? -6.172 32.906 17.328 1 98.62 79 GLU B C 1
ATOM 3295 O O . GLU B 1 79 ? -6.293 33.062 18.547 1 98.62 79 GLU B O 1
ATOM 3300 N N . THR B 1 80 ? -6.922 32.156 16.562 1 98.88 80 THR B N 1
ATOM 3301 C CA . THR B 1 80 ? -7.98 31.359 17.188 1 98.88 80 THR B CA 1
ATOM 3302 C C . THR B 1 80 ? -7.395 30.359 18.188 1 98.88 80 THR B C 1
ATOM 3304 O O . THR B 1 80 ? -7.918 30.203 19.281 1 98.88 80 THR B O 1
ATOM 3307 N N . ALA B 1 81 ? -6.34 29.719 17.812 1 98.81 81 ALA B N 1
ATOM 3308 C CA . ALA B 1 81 ? -5.695 28.734 18.688 1 98.81 81 ALA B CA 1
ATOM 3309 C C . ALA B 1 81 ? -5.184 29.406 19.953 1 98.81 81 ALA B C 1
ATOM 3311 O O . ALA B 1 81 ? -5.422 28.922 21.062 1 98.81 81 ALA B O 1
ATOM 3312 N N . ALA B 1 82 ? -4.531 30.562 19.797 1 98.25 82 ALA B N 1
ATOM 3313 C CA . ALA B 1 82 ? -3.945 31.266 20.922 1 98.25 82 ALA B CA 1
ATOM 3314 C C . ALA B 1 82 ? -5.023 31.734 21.891 1 98.25 82 ALA B C 1
ATOM 3316 O O . ALA B 1 82 ? -4.809 31.766 23.109 1 98.25 82 ALA B O 1
ATOM 3317 N N . ALA B 1 83 ? -6.145 32.094 21.375 1 98.44 83 ALA B N 1
ATOM 3318 C CA . ALA B 1 83 ? -7.242 32.594 22.188 1 98.44 83 ALA B CA 1
ATOM 3319 C C . ALA B 1 83 ? -7.984 31.438 22.875 1 98.44 83 ALA B C 1
ATOM 3321 O O . ALA B 1 83 ? -8.656 31.625 23.891 1 98.44 83 ALA B O 1
ATOM 3322 N N . TRP B 1 84 ? -7.871 30.234 22.375 1 98.62 84 TRP B N 1
ATOM 3323 C CA . TRP B 1 84 ? -8.75 29.141 22.781 1 98.62 84 TRP B CA 1
ATOM 3324 C C . TRP B 1 84 ? -8.07 28.25 23.828 1 98.62 84 TRP B C 1
ATOM 3326 O O . TRP B 1 84 ? -8.742 27.641 24.656 1 98.62 84 TRP B O 1
ATOM 3336 N N . THR B 1 85 ? -6.727 28.203 23.781 1 98.44 85 THR B N 1
ATOM 3337 C CA . THR B 1 85 ? -6.051 27.297 24.703 1 98.44 85 THR B CA 1
ATOM 3338 C C . THR B 1 85 ? -4.656 27.812 25.047 1 98.44 85 THR B C 1
ATOM 3340 O O . THR B 1 85 ? -4.098 28.625 24.312 1 98.44 85 THR B O 1
ATOM 3343 N N . THR B 1 86 ? -4.121 27.297 26.172 1 97.62 86 THR B N 1
ATOM 3344 C CA . THR B 1 86 ? -2.748 27.578 26.562 1 97.62 86 THR B CA 1
ATOM 3345 C C . THR B 1 86 ? -1.852 26.375 26.344 1 97.62 86 THR B C 1
ATOM 3347 O O . THR B 1 86 ? -0.636 26.453 26.531 1 97.62 86 THR B O 1
ATOM 3350 N N . ARG B 1 87 ? -2.496 25.25 25.875 1 97.5 87 ARG B N 1
ATOM 3351 C CA . ARG B 1 87 ? -1.723 24.062 25.562 1 97.5 87 ARG B CA 1
ATOM 3352 C C . ARG B 1 87 ? -0.757 24.328 24.406 1 97.5 87 ARG B C 1
ATOM 3354 O O . ARG B 1 87 ? -1.111 25 23.438 1 97.5 87 ARG B O 1
ATOM 3361 N N . PRO B 1 88 ? 0.492 23.844 24.594 1 97.81 88 PRO B N 1
ATOM 3362 C CA . PRO B 1 88 ? 1.376 23.953 23.422 1 97.81 88 PRO B CA 1
ATOM 3363 C C . PRO B 1 88 ? 0.819 23.234 22.188 1 97.81 88 PRO B C 1
ATOM 3365 O O . PRO B 1 88 ? 0.301 22.125 22.312 1 97.81 88 PRO B O 1
ATOM 3368 N N . LEU B 1 89 ? 0.856 23.891 21.078 1 98.75 89 LEU B N 1
ATOM 3369 C CA . LEU B 1 89 ? 0.408 23.344 19.812 1 98.75 89 LEU B CA 1
ATOM 3370 C C . LEU B 1 89 ? 1.51 23.453 18.766 1 98.75 89 LEU B C 1
ATOM 3372 O O . LEU B 1 89 ? 2.219 24.453 18.688 1 98.75 89 LEU B O 1
ATOM 3376 N N . ALA B 1 90 ? 1.745 22.422 18.031 1 98.81 90 ALA B N 1
ATOM 3377 C CA . ALA B 1 90 ? 2.617 22.469 16.859 1 98.81 90 ALA B CA 1
ATOM 3378 C C . ALA B 1 90 ? 1.893 23.078 15.664 1 98.81 90 ALA B C 1
ATOM 3380 O O . ALA B 1 90 ? 1.084 22.406 15.016 1 98.81 90 ALA B O 1
ATOM 3381 N N . MET B 1 91 ? 2.203 24.297 15.422 1 98.88 91 MET B N 1
ATOM 3382 C CA . MET B 1 91 ? 1.594 24.984 14.281 1 98.88 91 MET B CA 1
ATOM 3383 C C . MET B 1 91 ? 2.49 24.891 13.055 1 98.88 91 MET B C 1
ATOM 3385 O O . MET B 1 91 ? 3.609 25.406 13.055 1 98.88 91 MET B O 1
ATOM 3389 N N . VAL B 1 92 ? 2.006 24.234 11.961 1 98.94 92 VAL B N 1
ATOM 3390 C CA . VAL B 1 92 ? 2.76 24 10.734 1 98.94 92 VAL B CA 1
ATOM 3391 C C . VAL B 1 92 ? 2.076 24.703 9.57 1 98.94 92 VAL B C 1
ATOM 3393 O O . VAL B 1 92 ? 0.878 24.516 9.336 1 98.94 92 VAL B O 1
ATOM 3396 N N . ALA B 1 93 ? 2.811 25.516 8.875 1 98.94 93 ALA B N 1
ATOM 3397 C CA . ALA B 1 93 ? 2.266 26.25 7.723 1 98.94 93 ALA B CA 1
ATOM 3398 C C . ALA B 1 93 ? 2.643 25.562 6.414 1 98.94 93 ALA B C 1
ATOM 3400 O O . ALA B 1 93 ? 3.789 25.141 6.234 1 98.94 93 ALA B O 1
ATOM 3401 N N . GLY B 1 94 ? 1.659 25.438 5.512 1 98.81 94 GLY B N 1
ATOM 3402 C CA . GLY B 1 94 ? 1.998 24.984 4.168 1 98.81 94 GLY B CA 1
ATOM 3403 C C . GLY B 1 94 ? 2.775 26.016 3.375 1 98.81 94 GLY B C 1
ATOM 3404 O O . GLY B 1 94 ? 2.484 27.219 3.449 1 98.81 94 GLY B O 1
ATOM 3405 N N . LEU B 1 95 ? 3.812 25.562 2.734 1 98.75 95 LEU B N 1
ATOM 3406 C CA . LEU B 1 95 ? 4.602 26.375 1.82 1 98.75 95 LEU B CA 1
ATOM 3407 C C . LEU B 1 95 ? 4.582 25.797 0.411 1 98.75 95 LEU B C 1
ATOM 3409 O O . LEU B 1 95 ? 4.562 24.578 0.24 1 98.75 95 LEU B O 1
ATOM 3413 N N . ALA B 1 96 ? 4.586 26.688 -0.595 1 97.5 96 ALA B N 1
ATOM 3414 C CA . ALA B 1 96 ? 4.523 26.203 -1.975 1 97.5 96 ALA B CA 1
ATOM 3415 C C . ALA B 1 96 ? 5.133 27.219 -2.934 1 97.5 96 ALA B C 1
ATOM 3417 O O . ALA B 1 96 ? 5.492 28.328 -2.529 1 97.5 96 ALA B O 1
ATOM 3418 N N . GLY B 1 97 ? 5.324 26.766 -4.156 1 96.62 97 GLY B N 1
ATOM 3419 C CA . GLY B 1 97 ? 5.797 27.656 -5.207 1 96.62 97 GLY B CA 1
ATOM 3420 C C . GLY B 1 97 ? 7.297 27.594 -5.418 1 96.62 97 GLY B C 1
ATOM 3421 O O . GLY B 1 97 ? 7.977 26.766 -4.805 1 96.62 97 GLY B O 1
ATOM 3422 N N . ALA B 1 98 ? 7.738 28.438 -6.34 1 97 98 ALA B N 1
ATOM 3423 C CA . ALA B 1 98 ? 9.172 28.547 -6.586 1 97 98 ALA B CA 1
ATOM 3424 C C . ALA B 1 98 ? 9.898 29.094 -5.355 1 97 98 ALA B C 1
ATOM 3426 O O . ALA B 1 98 ? 9.258 29.516 -4.391 1 97 98 ALA B O 1
ATOM 3427 N N . THR B 1 99 ? 11.188 29.078 -5.434 1 98.31 99 THR B N 1
ATOM 3428 C CA . THR B 1 99 ? 12.008 29.375 -4.266 1 98.31 99 THR B CA 1
ATOM 3429 C C . THR B 1 99 ? 11.656 30.75 -3.699 1 98.31 99 THR B C 1
ATOM 3431 O O . THR B 1 99 ? 11.5 30.891 -2.486 1 98.31 99 THR B O 1
ATOM 3434 N N . SER B 1 100 ? 11.5 31.719 -4.543 1 98.25 100 SER B N 1
ATOM 3435 C CA . SER B 1 100 ? 11.203 33.062 -4.074 1 98.25 100 SER B CA 1
ATOM 3436 C C . SER B 1 100 ? 9.859 33.125 -3.355 1 98.25 100 SER B C 1
ATOM 3438 O O . SER B 1 100 ? 9.742 33.75 -2.293 1 98.25 100 SER B O 1
ATOM 3440 N N . GLN B 1 101 ? 8.906 32.5 -3.893 1 98.06 101 GLN B N 1
ATOM 3441 C CA . GLN B 1 101 ? 7.582 32.469 -3.275 1 98.06 101 GLN B CA 1
ATOM 3442 C C . GLN B 1 101 ? 7.598 31.672 -1.971 1 98.06 101 GLN B C 1
ATOM 3444 O O . GLN B 1 101 ? 7.051 32.125 -0.961 1 98.06 101 GLN B O 1
ATOM 3449 N N . ALA B 1 102 ? 8.164 30.5 -2.021 1 98.62 102 ALA B N 1
ATOM 3450 C CA . ALA B 1 102 ? 8.211 29.656 -0.834 1 98.62 102 ALA B CA 1
ATOM 3451 C C . ALA B 1 102 ? 8.938 30.359 0.311 1 98.62 102 ALA B C 1
ATOM 3453 O O . ALA B 1 102 ? 8.516 30.266 1.467 1 98.62 102 ALA B O 1
ATOM 3454 N N . THR B 1 103 ? 10.016 31.047 -0.006 1 98.69 103 THR B N 1
ATOM 3455 C CA . THR B 1 103 ? 10.758 31.781 1.018 1 98.69 103 THR B CA 1
ATOM 3456 C C . THR B 1 103 ? 9.914 32.938 1.574 1 98.69 103 THR B C 1
ATOM 3458 O O . THR B 1 103 ? 9.938 33.188 2.777 1 98.69 103 THR B O 1
ATOM 3461 N N . ALA B 1 104 ? 9.219 33.625 0.72 1 98.62 104 ALA B N 1
ATOM 3462 C CA . ALA B 1 104 ? 8.336 34.688 1.17 1 98.62 104 ALA B CA 1
ATOM 3463 C C . ALA B 1 104 ? 7.238 34.156 2.082 1 98.62 104 ALA B C 1
ATOM 3465 O O . ALA B 1 104 ? 6.914 34.781 3.102 1 98.62 104 ALA B O 1
ATOM 3466 N N . GLU B 1 105 ? 6.668 33.031 1.699 1 98.81 105 GLU B N 1
ATOM 3467 C CA . GLU B 1 105 ? 5.637 32.406 2.521 1 98.81 105 GLU B CA 1
ATOM 3468 C C . GLU B 1 105 ? 6.195 31.953 3.867 1 98.81 105 GLU B C 1
ATOM 3470 O O . GLU B 1 105 ? 5.527 32.062 4.898 1 98.81 105 GLU B O 1
ATOM 3475 N N . ALA B 1 106 ? 7.395 31.453 3.822 1 98.88 106 ALA B N 1
ATOM 3476 C CA . ALA B 1 106 ? 8.055 31.047 5.062 1 98.88 106 ALA B CA 1
ATOM 3477 C C . ALA B 1 106 ? 8.219 32.25 6.008 1 98.88 106 ALA B C 1
ATOM 3479 O O . ALA B 1 106 ? 8.008 32.125 7.215 1 98.88 106 ALA B O 1
ATOM 3480 N N . LYS B 1 107 ? 8.578 33.344 5.469 1 98.69 107 LYS B N 1
ATOM 3481 C CA . LYS B 1 107 ? 8.734 34.562 6.273 1 98.69 107 LYS B CA 1
ATOM 3482 C C . LYS B 1 107 ? 7.398 35 6.871 1 98.69 107 LYS B C 1
ATOM 3484 O O . LYS B 1 107 ? 7.336 35.406 8.031 1 98.69 107 LYS B O 1
ATOM 3489 N N . VAL B 1 108 ? 6.371 34.906 6.078 1 98.69 108 VAL B N 1
ATOM 3490 C CA . VAL B 1 108 ? 5.031 35.219 6.559 1 98.69 108 VAL B CA 1
ATOM 3491 C C . VAL B 1 108 ? 4.66 34.281 7.715 1 98.69 108 VAL B C 1
ATOM 3493 O O . VAL B 1 108 ? 4.234 34.75 8.773 1 98.69 108 VAL B O 1
ATOM 3496 N N . ALA B 1 109 ? 4.852 33 7.508 1 98.81 109 ALA B N 1
ATOM 3497 C CA . ALA B 1 109 ? 4.504 32 8.516 1 98.81 109 ALA B CA 1
ATOM 3498 C C . ALA B 1 109 ? 5.266 32.25 9.812 1 98.81 109 ALA B C 1
ATOM 3500 O O . ALA B 1 109 ? 4.676 32.219 10.898 1 98.81 109 ALA B O 1
ATOM 3501 N N . ARG B 1 110 ? 6.566 32.469 9.656 1 98.12 110 ARG B N 1
ATOM 3502 C CA . ARG B 1 110 ? 7.402 32.75 10.828 1 98.12 110 ARG B CA 1
ATOM 3503 C C . ARG B 1 110 ? 6.934 34 11.555 1 98.12 110 ARG B C 1
ATOM 3505 O O . ARG B 1 110 ? 6.859 34 12.789 1 98.12 110 ARG B O 1
ATOM 3512 N N . GLY B 1 111 ? 6.621 35 10.828 1 98.31 111 GLY B N 1
ATOM 3513 C CA . GLY B 1 111 ? 6.156 36.25 11.422 1 98.31 111 GLY B CA 1
ATOM 3514 C C . GLY B 1 111 ? 4.863 36.094 12.203 1 98.31 111 GLY B C 1
ATOM 3515 O O . GLY B 1 111 ? 4.645 36.781 13.188 1 98.31 111 GLY B O 1
ATOM 3516 N N . ILE B 1 112 ? 4.008 35.156 11.773 1 98.62 112 ILE B N 1
ATOM 3517 C CA . ILE B 1 112 ? 2.723 34.906 12.422 1 98.62 112 ILE B CA 1
ATOM 3518 C C . ILE B 1 112 ? 2.93 34.062 13.672 1 98.62 112 ILE B C 1
ATOM 3520 O O . ILE B 1 112 ? 2.137 34.156 14.617 1 98.62 112 ILE B O 1
ATOM 3524 N N . GLY B 1 113 ? 3.969 33.219 13.672 1 97.94 113 GLY B N 1
ATOM 3525 C CA . GLY B 1 113 ? 4.258 32.406 14.852 1 97.94 113 GLY B CA 1
ATOM 3526 C C . GLY B 1 113 ? 4.199 30.922 14.578 1 97.94 113 GLY B C 1
ATOM 3527 O O . GLY B 1 113 ? 4.152 30.109 15.508 1 97.94 113 GLY B O 1
ATOM 3528 N N . TYR B 1 114 ? 4.168 30.531 13.32 1 98.81 114 TYR B N 1
ATOM 3529 C CA . TYR B 1 114 ? 4.223 29.109 13 1 98.81 114 TYR B CA 1
ATOM 3530 C C . TYR B 1 114 ? 5.602 28.531 13.297 1 98.81 114 TYR B C 1
ATOM 3532 O O . TYR B 1 114 ? 6.605 29.25 13.219 1 98.81 114 TYR B O 1
ATOM 3540 N N . HIS B 1 115 ? 5.648 27.297 13.633 1 98.75 115 HIS B N 1
ATOM 3541 C CA . HIS B 1 115 ? 6.863 26.672 14.141 1 98.75 115 HIS B CA 1
ATOM 3542 C C . HIS B 1 115 ? 7.66 26.016 13.016 1 98.75 115 HIS B C 1
ATOM 3544 O O . HIS B 1 115 ? 8.883 25.875 13.117 1 98.75 115 HIS B O 1
ATOM 3550 N N . ALA B 1 116 ? 6.945 25.578 11.961 1 98.88 116 ALA B N 1
ATOM 3551 C CA . ALA B 1 116 ? 7.582 24.891 10.836 1 98.88 116 ALA B CA 1
ATOM 3552 C C . ALA B 1 116 ? 6.789 25.094 9.547 1 98.88 116 ALA B C 1
ATOM 3554 O O . ALA B 1 116 ? 5.645 25.547 9.586 1 98.88 116 ALA B O 1
ATOM 3555 N N . GLY B 1 117 ? 7.5 24.875 8.461 1 98.88 117 GLY B N 1
ATOM 3556 C CA . GLY B 1 117 ? 6.867 24.922 7.156 1 98.88 117 GLY B CA 1
ATOM 3557 C C . GLY B 1 117 ? 6.828 23.562 6.469 1 98.88 117 GLY B C 1
ATOM 3558 O O . GLY B 1 117 ? 7.863 22.906 6.32 1 98.88 117 GLY B O 1
ATOM 3559 N N . LEU B 1 118 ? 5.617 23.125 6.137 1 98.88 118 LEU B N 1
ATOM 3560 C CA . LEU B 1 118 ? 5.445 21.953 5.273 1 98.88 118 LEU B CA 1
ATOM 3561 C C . LEU B 1 118 ? 5.598 22.344 3.805 1 98.88 118 LEU B C 1
ATOM 3563 O O . LEU B 1 118 ? 4.73 23.016 3.24 1 98.88 118 LEU B O 1
ATOM 3567 N N . LEU B 1 119 ? 6.598 21.812 3.129 1 98.56 119 LEU B N 1
ATOM 3568 C CA . LEU B 1 119 ? 7 22.359 1.838 1 98.56 119 LEU B CA 1
ATOM 3569 C C . LEU B 1 119 ? 6.523 21.469 0.698 1 98.56 119 LEU B C 1
ATOM 3571 O O . LEU B 1 119 ? 7.023 20.344 0.529 1 98.56 119 LEU B O 1
ATOM 3575 N N . SER B 1 120 ? 5.57 22.031 -0.01 1 97.31 120 SER B N 1
ATOM 3576 C CA . SER B 1 120 ? 5.133 21.344 -1.222 1 97.31 120 SER B CA 1
ATOM 3577 C C . SER B 1 120 ? 6.164 21.469 -2.336 1 97.31 120 SER B C 1
ATOM 3579 O O . SER B 1 120 ? 6.73 22.547 -2.539 1 97.31 120 SER B O 1
ATOM 3581 N N . LEU B 1 121 ? 6.383 20.391 -3.061 1 97 121 LEU B N 1
ATOM 3582 C CA . LEU B 1 121 ? 7.355 20.406 -4.148 1 97 121 LEU B CA 1
ATOM 3583 C C . LEU B 1 121 ? 6.656 20.375 -5.504 1 97 121 LEU B C 1
ATOM 3585 O O . LEU B 1 121 ? 7.289 20.094 -6.527 1 97 121 LEU B O 1
ATOM 3589 N N . ALA B 1 122 ? 5.375 20.641 -5.469 1 91.81 122 ALA B N 1
ATOM 3590 C CA . ALA B 1 122 ? 4.574 20.562 -6.688 1 91.81 122 ALA B CA 1
ATOM 3591 C C . ALA B 1 122 ? 5.121 21.5 -7.762 1 91.81 122 ALA B C 1
ATOM 3593 O O . ALA B 1 122 ? 5.074 21.172 -8.953 1 91.81 122 ALA B O 1
ATOM 3594 N N . ALA B 1 123 ? 5.641 22.625 -7.379 1 92.31 123 ALA B N 1
ATOM 3595 C CA . ALA B 1 123 ? 6.145 23.625 -8.32 1 92.31 123 ALA B CA 1
ATOM 3596 C C . ALA B 1 123 ? 7.48 23.188 -8.914 1 92.31 123 ALA B C 1
ATOM 3598 O O . ALA B 1 123 ? 7.941 23.766 -9.898 1 92.31 123 ALA B O 1
ATOM 3599 N N . MET B 1 124 ? 8.031 22.141 -8.32 1 93.62 124 MET B N 1
ATOM 3600 C CA . MET B 1 124 ? 9.352 21.672 -8.734 1 93.62 124 MET B CA 1
ATOM 3601 C C . MET B 1 124 ? 9.25 20.375 -9.531 1 93.62 124 MET B C 1
ATOM 3603 O O . MET B 1 124 ? 10.203 19.594 -9.57 1 93.62 124 MET B O 1
ATOM 3607 N N . LYS B 1 125 ? 8.125 20.109 -10.125 1 91.19 125 LYS B N 1
ATOM 3608 C CA . LYS B 1 125 ? 7.824 18.812 -10.734 1 91.19 125 LYS B CA 1
ATOM 3609 C C . LYS B 1 125 ? 8.805 18.5 -11.867 1 91.19 125 LYS B C 1
ATOM 3611 O O . LYS B 1 125 ? 9.086 17.344 -12.141 1 91.19 125 LYS B O 1
ATOM 3616 N N . SER B 1 126 ? 9.359 19.5 -12.523 1 93.62 126 SER B N 1
ATOM 3617 C CA . SER B 1 126 ? 10.25 19.281 -13.664 1 93.62 126 SER B CA 1
ATOM 3618 C C . SER B 1 126 ? 11.711 19.469 -13.273 1 93.62 126 SER B C 1
ATOM 3620 O O . SER B 1 126 ? 12.609 19.297 -14.102 1 93.62 126 SER B O 1
ATOM 3622 N N . ALA B 1 127 ? 11.938 19.766 -12.039 1 96.25 127 ALA B N 1
ATOM 3623 C CA . ALA B 1 127 ? 13.297 20.047 -11.586 1 96.25 127 ALA B CA 1
ATOM 3624 C C . ALA B 1 127 ? 14.039 18.766 -11.234 1 96.25 127 ALA B C 1
ATOM 3626 O O . ALA B 1 127 ? 13.422 17.734 -10.945 1 96.25 127 ALA B O 1
ATOM 3627 N N . SER B 1 128 ? 15.344 18.766 -11.367 1 97.06 128 SER B N 1
ATOM 3628 C CA . SER B 1 128 ? 16.188 17.672 -10.883 1 97.06 128 SER B CA 1
ATOM 3629 C C . SER B 1 128 ? 16.188 17.609 -9.359 1 97.06 128 SER B C 1
ATOM 3631 O O . SER B 1 128 ? 15.844 18.578 -8.695 1 97.06 128 SER B O 1
ATOM 3633 N N . GLU B 1 129 ? 16.594 16.516 -8.797 1 97.56 129 GLU B N 1
ATOM 3634 C CA . GLU B 1 129 ? 16.672 16.375 -7.344 1 97.56 129 GLU B CA 1
ATOM 3635 C C . GLU B 1 129 ? 17.672 17.391 -6.758 1 97.56 129 GLU B C 1
ATOM 3637 O O . GLU B 1 129 ? 17.469 17.891 -5.648 1 97.56 129 GLU B O 1
ATOM 3642 N N . ASP B 1 130 ? 18.734 17.688 -7.555 1 98.31 130 ASP B N 1
ATOM 3643 C CA . ASP B 1 130 ? 19.688 18.703 -7.105 1 98.31 130 ASP B CA 1
ATOM 3644 C C . ASP B 1 130 ? 19.016 20.062 -6.957 1 98.31 130 ASP B C 1
ATOM 3646 O O . ASP B 1 130 ? 19.234 20.766 -5.965 1 98.31 130 ASP B O 1
ATOM 3650 N N . GLU B 1 131 ? 18.266 20.375 -7.895 1 98.44 131 GLU B N 1
ATOM 3651 C CA . GLU B 1 131 ? 17.562 21.641 -7.859 1 98.44 131 GLU B CA 1
ATOM 3652 C C . GLU B 1 131 ? 16.547 21.688 -6.719 1 98.44 131 GLU B C 1
ATOM 3654 O O . GLU B 1 131 ? 16.375 22.703 -6.062 1 98.44 131 GLU B O 1
ATOM 3659 N N . ILE B 1 132 ? 15.906 20.625 -6.477 1 98.56 132 ILE B N 1
ATOM 3660 C CA . ILE B 1 132 ? 14.906 20.547 -5.414 1 98.56 132 ILE B CA 1
ATOM 3661 C C . ILE B 1 132 ? 15.594 20.688 -4.055 1 98.56 132 ILE B C 1
ATOM 3663 O O . ILE B 1 132 ? 15.086 21.375 -3.168 1 98.56 132 ILE B O 1
ATOM 3667 N N . ILE B 1 133 ? 16.734 20.031 -3.926 1 98.81 133 ILE B N 1
ATOM 3668 C CA . ILE B 1 133 ? 17.469 20.125 -2.668 1 98.81 133 ILE B CA 1
ATOM 3669 C C . ILE B 1 133 ? 17.891 21.578 -2.428 1 98.81 133 ILE B C 1
ATOM 3671 O O . ILE B 1 133 ? 17.75 22.094 -1.319 1 98.81 133 ILE B O 1
ATOM 3675 N N . THR B 1 134 ? 18.359 22.234 -3.482 1 98.75 134 THR B N 1
ATOM 3676 C CA . THR B 1 134 ? 18.75 23.641 -3.373 1 98.75 134 THR B CA 1
ATOM 3677 C C . THR B 1 134 ? 17.547 24.484 -2.951 1 98.75 134 THR B C 1
ATOM 3679 O O . THR B 1 134 ? 17.688 25.375 -2.111 1 98.75 134 THR B O 1
ATOM 3682 N N . HIS B 1 135 ? 16.422 24.203 -3.535 1 98.75 135 HIS B N 1
ATOM 3683 C CA . HIS B 1 135 ? 15.172 24.859 -3.178 1 98.75 135 HIS B CA 1
ATOM 3684 C C . HIS B 1 135 ? 14.852 24.656 -1.7 1 98.75 135 HIS B C 1
ATOM 3686 O O . HIS B 1 135 ? 14.57 25.625 -0.986 1 98.75 135 HIS B O 1
ATOM 3692 N N . CYS B 1 136 ? 14.969 23.469 -1.208 1 98.88 136 CYS B N 1
ATOM 3693 C CA . CYS B 1 136 ? 14.672 23.125 0.181 1 98.88 136 CYS B CA 1
ATOM 3694 C C . CYS B 1 136 ? 15.633 23.844 1.127 1 98.88 136 CYS B C 1
ATOM 3696 O O . CYS B 1 136 ? 15.219 24.359 2.164 1 98.88 136 CYS B O 1
ATOM 3698 N N . GLU B 1 137 ? 16.906 23.828 0.76 1 98.81 137 GLU B N 1
ATOM 3699 C CA . GLU B 1 137 ? 17.906 24.484 1.584 1 98.81 137 GLU B CA 1
ATOM 3700 C C . GLU B 1 137 ? 17.625 25.984 1.725 1 98.81 137 GLU B C 1
ATOM 3702 O O . GLU B 1 137 ? 17.797 26.547 2.803 1 98.81 137 GLU B O 1
ATOM 3707 N N . ALA B 1 138 ? 17.203 26.547 0.653 1 98.75 138 ALA B N 1
ATOM 3708 C CA . ALA B 1 138 ? 16.891 27.969 0.677 1 98.75 138 ALA B CA 1
ATOM 3709 C C . ALA B 1 138 ? 15.727 28.266 1.623 1 98.75 138 ALA B C 1
ATOM 3711 O O . ALA B 1 138 ? 15.789 29.203 2.414 1 98.75 138 ALA B O 1
ATOM 3712 N N . VAL B 1 139 ? 14.711 27.453 1.572 1 98.88 139 VAL B N 1
ATOM 3713 C CA . VAL B 1 139 ? 13.531 27.672 2.404 1 98.88 139 VAL B CA 1
ATOM 3714 C C . VAL B 1 139 ? 13.859 27.359 3.861 1 98.88 139 VAL B C 1
ATOM 3716 O O . VAL B 1 139 ? 13.383 28.031 4.773 1 98.88 139 VAL B O 1
ATOM 3719 N N . ALA B 1 140 ? 14.742 26.422 4.062 1 98.81 140 ALA B N 1
ATOM 3720 C CA . ALA B 1 140 ? 15.102 25.969 5.402 1 98.81 140 ALA B CA 1
ATOM 3721 C C . ALA B 1 140 ? 15.867 27.047 6.156 1 98.81 140 ALA B C 1
ATOM 3723 O O . ALA B 1 140 ? 15.938 27.016 7.391 1 98.81 140 ALA B O 1
ATOM 3724 N N . LYS B 1 141 ? 16.438 27.984 5.461 1 98.44 141 LYS B N 1
ATOM 3725 C CA . LYS B 1 141 ? 17.125 29.094 6.113 1 98.44 141 LYS B CA 1
ATOM 3726 C C . LYS B 1 141 ? 16.125 30.016 6.82 1 98.44 141 LYS B C 1
ATOM 3728 O O . LYS B 1 141 ? 16.484 30.719 7.758 1 98.44 141 LYS B O 1
ATOM 3733 N N . GLU B 1 142 ? 14.883 29.969 6.383 1 98.56 142 GLU B N 1
ATOM 3734 C CA . GLU B 1 142 ? 13.883 30.906 6.906 1 98.56 142 GLU B CA 1
ATOM 3735 C C . GLU B 1 142 ? 13.102 30.281 8.062 1 98.56 142 GLU B C 1
ATOM 3737 O O . GLU B 1 142 ? 12.734 30.969 9.008 1 98.56 142 GLU B O 1
ATOM 3742 N N . ILE B 1 143 ? 12.828 28.984 8.039 1 98.81 143 ILE B N 1
ATOM 3743 C CA . ILE B 1 143 ? 11.953 28.312 8.992 1 98.81 143 ILE B CA 1
ATOM 3744 C C . ILE B 1 143 ? 12.281 26.828 9.023 1 98.81 143 ILE B C 1
ATOM 3746 O O . ILE B 1 143 ? 12.703 26.25 8.016 1 98.81 143 ILE B O 1
ATOM 3750 N N . PRO B 1 144 ? 12.18 26.156 10.219 1 98.88 144 PRO B N 1
ATOM 3751 C CA . PRO B 1 144 ? 12.297 24.703 10.211 1 98.88 144 PRO B CA 1
ATOM 3752 C C . PRO B 1 144 ? 11.367 24.047 9.188 1 98.88 144 PRO B C 1
ATOM 3754 O O . PRO B 1 144 ? 10.242 24.5 8.992 1 98.88 144 PRO B O 1
ATOM 3757 N N . LEU B 1 145 ? 11.828 22.891 8.617 1 98.81 145 LEU B N 1
ATOM 3758 C CA . LEU B 1 145 ? 11.102 22.328 7.484 1 98.81 145 LEU B CA 1
ATOM 3759 C C . LEU B 1 145 ? 10.531 20.953 7.836 1 98.81 145 LEU B C 1
ATOM 3761 O O . LEU B 1 145 ? 11.195 20.156 8.508 1 98.81 145 LEU B O 1
ATOM 3765 N N . VAL B 1 146 ? 9.352 20.797 7.426 1 98.88 146 VAL B N 1
ATOM 3766 C CA . VAL B 1 146 ? 8.734 19.469 7.301 1 98.88 146 VAL B CA 1
ATOM 3767 C C . VAL B 1 146 ? 8.664 19.078 5.832 1 98.88 146 VAL B C 1
ATOM 3769 O O . VAL B 1 146 ? 8.047 19.766 5.02 1 98.88 146 VAL B O 1
ATOM 3772 N N . GLY B 1 147 ? 9.352 17.984 5.52 1 98.69 147 GLY B N 1
ATOM 3773 C CA . GLY B 1 147 ? 9.227 17.469 4.164 1 98.69 147 GLY B CA 1
ATOM 3774 C C . GLY B 1 147 ? 7.832 16.984 3.834 1 98.69 147 GLY B C 1
ATOM 3775 O O . GLY B 1 147 ? 7.074 16.609 4.73 1 98.69 147 GLY B O 1
ATOM 3776 N N . PHE B 1 148 ? 7.531 17.031 2.557 1 97.75 148 PHE B N 1
ATOM 3777 C CA . PHE B 1 148 ? 6.215 16.609 2.098 1 97.75 148 PHE B CA 1
ATOM 3778 C C . PHE B 1 148 ? 6.332 15.68 0.893 1 97.75 148 PHE B C 1
ATOM 3780 O O . PHE B 1 148 ? 6.598 16.141 -0.222 1 97.75 148 PHE B O 1
ATOM 3787 N N . TYR B 1 149 ? 6.172 14.406 1.126 1 97.69 149 TYR B N 1
ATOM 3788 C CA . TYR B 1 149 ? 6.156 13.453 0.026 1 97.69 149 TYR B CA 1
ATOM 3789 C C . TYR B 1 149 ? 4.73 13.156 -0.417 1 97.69 149 TYR B C 1
ATOM 3791 O O . TYR B 1 149 ? 4.156 12.125 -0.046 1 97.69 149 TYR B O 1
ATOM 3799 N N . LEU B 1 150 ? 4.27 13.977 -1.336 1 92.81 150 LEU B N 1
ATOM 3800 C CA . LEU B 1 150 ? 2.895 13.914 -1.819 1 92.81 150 LEU B CA 1
ATOM 3801 C C . LEU B 1 150 ? 2.781 12.984 -3.021 1 92.81 150 LEU B C 1
ATOM 3803 O O . LEU B 1 150 ? 3.656 12.977 -3.893 1 92.81 150 LEU B O 1
ATOM 3807 N N . GLN B 1 151 ? 1.716 12.188 -3.047 1 91.88 151 GLN B N 1
ATOM 3808 C CA . GLN B 1 151 ? 1.523 11.258 -4.156 1 91.88 151 GLN B CA 1
ATOM 3809 C C . GLN B 1 151 ? 1.282 12.008 -5.465 1 91.88 151 GLN B C 1
ATOM 3811 O O . GLN B 1 151 ? 0.66 13.07 -5.473 1 91.88 151 GLN B O 1
ATOM 3816 N N . PRO B 1 152 ? 1.617 11.406 -6.59 1 87.56 152 PRO B N 1
ATOM 3817 C CA . PRO B 1 152 ? 1.557 12.094 -7.883 1 87.56 152 PRO B CA 1
ATOM 3818 C C . PRO B 1 152 ? 0.128 12.422 -8.312 1 87.56 152 PRO B C 1
ATOM 3820 O O . PRO B 1 152 ? -0.109 13.438 -8.969 1 87.56 152 PRO B O 1
ATOM 3823 N N . ALA B 1 153 ? -0.818 11.594 -7.977 1 84.44 153 ALA B N 1
ATOM 3824 C CA . ALA B 1 153 ? -2.197 11.773 -8.43 1 84.44 153 ALA B CA 1
ATOM 3825 C C . ALA B 1 153 ? -2.738 13.133 -8 1 84.44 153 ALA B C 1
ATOM 3827 O O . ALA B 1 153 ? -3.666 13.656 -8.617 1 84.44 153 ALA B O 1
ATOM 3828 N N . VAL B 1 154 ? -2.104 13.727 -6.977 1 84.25 154 VAL B N 1
ATOM 3829 C CA . VAL B 1 154 ? -2.586 15.016 -6.492 1 84.25 154 VAL B CA 1
ATOM 3830 C C . VAL B 1 154 ? -1.446 16.031 -6.496 1 84.25 154 VAL B C 1
ATOM 3832 O O . VAL B 1 154 ? -1.398 16.922 -5.645 1 84.25 154 VAL B O 1
ATOM 3835 N N . GLY B 1 155 ? -0.46 15.789 -7.289 1 83.94 155 GLY B N 1
ATOM 3836 C CA . GLY B 1 155 ? 0.506 16.844 -7.562 1 83.94 155 GLY B CA 1
ATOM 3837 C C . GLY B 1 155 ? 1.888 16.531 -7.012 1 83.94 155 GLY B C 1
ATOM 3838 O O . GLY B 1 155 ? 2.795 17.375 -7.109 1 83.94 155 GLY B O 1
ATOM 3839 N N . GLY B 1 156 ? 2.072 15.367 -6.52 1 90.19 156 GLY B N 1
ATOM 3840 C CA . GLY B 1 156 ? 3.359 15.023 -5.938 1 90.19 156 GLY B CA 1
ATOM 3841 C C . GLY B 1 156 ? 4.402 14.648 -6.977 1 90.19 156 GLY B C 1
ATOM 3842 O O . GLY B 1 156 ? 4.074 14.461 -8.148 1 90.19 156 GLY B O 1
ATOM 3843 N N . VAL B 1 157 ? 5.625 14.664 -6.508 1 93 157 VAL B N 1
ATOM 3844 C CA . VAL B 1 157 ? 6.785 14.281 -7.312 1 93 157 VAL B CA 1
ATOM 3845 C C . VAL B 1 157 ? 7.398 13 -6.766 1 93 157 VAL B C 1
ATOM 3847 O O . VAL B 1 157 ? 7.441 12.789 -5.551 1 93 157 VAL B O 1
ATOM 3850 N N . ILE B 1 158 ? 7.809 12.117 -7.676 1 94.25 158 ILE B N 1
ATOM 3851 C CA . ILE B 1 158 ? 8.484 10.906 -7.227 1 94.25 158 ILE B CA 1
ATOM 3852 C C . ILE B 1 158 ? 9.922 11.227 -6.848 1 94.25 158 ILE B C 1
ATOM 3854 O O . ILE B 1 158 ? 10.672 11.789 -7.652 1 94.25 158 ILE B O 1
ATOM 3858 N N . LEU B 1 159 ? 10.32 10.898 -5.641 1 96.88 159 LEU B N 1
ATOM 3859 C CA . LEU B 1 159 ? 11.633 11.219 -5.09 1 96.88 159 LEU B CA 1
ATOM 3860 C C . LEU B 1 159 ? 12.352 9.953 -4.625 1 96.88 159 LEU B C 1
ATOM 3862 O O . LEU B 1 159 ? 11.727 9.055 -4.062 1 96.88 159 LEU B O 1
ATOM 3866 N N . SER B 1 160 ? 13.656 9.891 -4.832 1 95.75 160 SER B N 1
ATOM 3867 C CA . SER B 1 160 ? 14.445 8.703 -4.535 1 95.75 160 SER B CA 1
ATOM 3868 C C . SER B 1 160 ? 14.852 8.656 -3.064 1 95.75 160 SER B C 1
ATOM 3870 O O . SER B 1 160 ? 14.695 9.648 -2.344 1 95.75 160 SER B O 1
ATOM 3872 N N . ALA B 1 161 ? 15.391 7.508 -2.656 1 96.56 161 ALA B N 1
ATOM 3873 C CA . ALA B 1 161 ? 15.969 7.383 -1.317 1 96.56 161 ALA B CA 1
ATOM 3874 C C . ALA B 1 161 ? 17.141 8.344 -1.132 1 96.56 161 ALA B C 1
ATOM 3876 O O . ALA B 1 161 ? 17.344 8.883 -0.039 1 96.56 161 ALA B O 1
ATOM 3877 N N . ASN B 1 162 ? 17.891 8.539 -2.203 1 97.12 162 ASN B N 1
ATOM 3878 C CA . ASN B 1 162 ? 19.016 9.469 -2.135 1 97.12 162 ASN B CA 1
ATOM 3879 C C . ASN B 1 162 ? 18.547 10.898 -1.902 1 97.12 162 ASN B C 1
ATOM 3881 O O . ASN B 1 162 ? 19.188 11.656 -1.175 1 97.12 162 ASN B O 1
ATOM 3885 N N . PHE B 1 163 ? 17.516 11.297 -2.543 1 98.38 163 PHE B N 1
ATOM 3886 C CA . PHE B 1 163 ? 16.922 12.602 -2.268 1 98.38 163 PHE B CA 1
ATOM 3887 C C . PHE B 1 163 ? 16.609 12.75 -0.783 1 98.38 163 PHE B C 1
ATOM 3889 O O . PHE B 1 163 ? 16.984 13.758 -0.165 1 98.38 163 PHE B O 1
ATOM 3896 N N . TRP B 1 164 ? 15.945 11.789 -0.237 1 98.69 164 TRP B N 1
ATOM 3897 C CA . TRP B 1 164 ? 15.492 11.891 1.147 1 98.69 164 TRP B CA 1
ATOM 3898 C C . TRP B 1 164 ? 16.672 11.867 2.109 1 98.69 164 TRP B C 1
ATOM 3900 O O . TRP B 1 164 ? 16.641 12.5 3.166 1 98.69 164 TRP B O 1
ATOM 3910 N N . ARG B 1 165 ? 17.734 11.07 1.764 1 98.5 165 ARG B N 1
ATOM 3911 C CA . ARG B 1 165 ? 18.969 11.133 2.549 1 98.5 165 ARG B CA 1
ATOM 3912 C C . ARG B 1 165 ? 19.5 12.555 2.6 1 98.5 165 ARG B C 1
ATOM 3914 O O . ARG B 1 165 ? 19.828 13.07 3.676 1 98.5 165 ARG B O 1
ATOM 3921 N N . ARG B 1 166 ? 19.578 13.203 1.439 1 98.81 166 ARG B N 1
ATOM 3922 C CA . ARG B 1 166 ? 20.094 14.57 1.358 1 98.81 166 ARG B CA 1
ATOM 3923 C C . ARG B 1 166 ? 19.156 15.547 2.064 1 98.81 166 ARG B C 1
ATOM 3925 O O . ARG B 1 166 ? 19.609 16.438 2.779 1 98.81 166 ARG B O 1
ATOM 3932 N N . PHE B 1 167 ? 17.875 15.398 1.847 1 98.88 167 PHE B N 1
ATOM 3933 C CA . PHE B 1 167 ? 16.875 16.25 2.479 1 98.88 167 PHE B CA 1
ATOM 3934 C C . PHE B 1 167 ? 16.969 16.172 3.996 1 98.88 167 PHE B C 1
ATOM 3936 O O . PHE B 1 167 ? 16.984 17.203 4.68 1 98.88 167 PHE B O 1
ATOM 3943 N N . ALA B 1 168 ? 17.062 14.93 4.5 1 98.81 168 ALA B N 1
ATOM 3944 C CA . ALA B 1 168 ? 17.141 14.719 5.941 1 98.81 168 ALA B CA 1
ATOM 3945 C C . ALA B 1 168 ? 18.469 15.242 6.5 1 98.81 168 ALA B C 1
ATOM 3947 O O . ALA B 1 168 ? 18.594 15.453 7.707 1 98.81 168 ALA B O 1
ATOM 3948 N N . GLY B 1 169 ? 19.406 15.453 5.621 1 98.62 169 GLY B N 1
ATOM 3949 C CA . GLY B 1 169 ? 20.688 15.992 6.023 1 98.62 169 GLY B CA 1
ATOM 3950 C C . GLY B 1 169 ? 20.656 17.5 6.254 1 98.62 169 GLY B C 1
ATOM 3951 O O . GLY B 1 169 ? 21.594 18.047 6.852 1 98.62 169 GLY B O 1
ATOM 3952 N N . ILE B 1 170 ? 19.672 18.156 5.758 1 98.75 170 ILE B N 1
ATOM 3953 C CA . ILE B 1 170 ? 19.516 19.578 5.996 1 98.75 170 ILE B CA 1
ATOM 3954 C C . ILE B 1 170 ? 19.266 19.844 7.48 1 98.75 170 ILE B C 1
ATOM 3956 O O . ILE B 1 170 ? 18.328 19.281 8.062 1 98.75 170 ILE B O 1
ATOM 3960 N N . ASP B 1 171 ? 19.984 20.641 8.07 1 97.81 171 ASP B N 1
ATOM 3961 C CA . ASP B 1 171 ? 20.031 20.859 9.516 1 97.81 171 ASP B CA 1
ATOM 3962 C C . ASP B 1 171 ? 18.672 21.25 10.055 1 97.81 171 ASP B C 1
ATOM 3964 O O . ASP B 1 171 ? 18.266 20.812 11.133 1 97.81 171 ASP B O 1
ATOM 3968 N N . ASN B 1 172 ? 17.953 22.047 9.312 1 98.69 172 ASN B N 1
ATOM 3969 C CA . ASN B 1 172 ? 16.719 22.656 9.82 1 98.69 172 ASN B CA 1
ATOM 3970 C C . ASN B 1 172 ? 15.484 21.859 9.398 1 98.69 172 ASN B C 1
ATOM 3972 O O . ASN B 1 172 ? 14.367 22.375 9.477 1 98.69 172 ASN B O 1
ATOM 3976 N N . VAL B 1 173 ? 15.672 20.578 8.961 1 98.88 173 VAL B N 1
ATOM 3977 C CA . VAL B 1 173 ? 14.562 19.656 8.734 1 98.88 173 VAL B CA 1
ATOM 3978 C C . VAL B 1 173 ? 14.211 18.953 10.047 1 98.88 173 VAL B C 1
ATOM 3980 O O . VAL B 1 173 ? 15.078 18.375 10.703 1 98.88 173 VAL B O 1
ATOM 3983 N N . ILE B 1 174 ? 12.875 18.922 10.391 1 98.81 174 ILE B N 1
ATOM 3984 C CA . ILE B 1 174 ? 12.547 18.406 11.711 1 98.81 174 ILE B CA 1
ATOM 3985 C C . ILE B 1 174 ? 11.562 17.25 11.586 1 98.81 174 ILE B C 1
ATOM 3987 O O . ILE B 1 174 ? 11.352 16.5 12.539 1 98.81 174 ILE B O 1
ATOM 3991 N N . ALA B 1 175 ? 10.945 17.109 10.445 1 98.94 175 ALA B N 1
ATOM 3992 C CA . ALA B 1 175 ? 9.984 16.031 10.211 1 98.94 175 ALA B CA 1
ATOM 3993 C C . ALA B 1 175 ? 9.758 15.805 8.719 1 98.94 175 ALA B C 1
ATOM 3995 O O . ALA B 1 175 ? 10.188 16.625 7.895 1 98.94 175 ALA B O 1
ATOM 3996 N N . ILE B 1 176 ? 9.203 14.727 8.352 1 98.94 176 ILE B N 1
ATOM 3997 C CA . ILE B 1 176 ? 8.766 14.438 6.992 1 98.94 176 ILE B CA 1
ATOM 3998 C C . ILE B 1 176 ? 7.352 13.852 7.02 1 98.94 176 ILE B C 1
ATOM 4000 O O . ILE B 1 176 ? 7.098 12.852 7.703 1 98.94 176 ILE B O 1
ATOM 4004 N N . LYS B 1 177 ? 6.434 14.516 6.355 1 98.81 177 LYS B N 1
ATOM 4005 C CA . LYS B 1 177 ? 5.129 13.938 6.055 1 98.81 177 LYS B CA 1
ATOM 4006 C C . LYS B 1 177 ? 5.211 13 4.852 1 98.81 177 LYS B C 1
ATOM 4008 O O . LYS B 1 177 ? 5.473 13.438 3.73 1 98.81 177 LYS B O 1
ATOM 4013 N N . ILE B 1 178 ? 4.973 11.758 5.094 1 98.75 178 ILE B N 1
ATOM 4014 C CA . ILE B 1 178 ? 5.105 10.727 4.066 1 98.75 178 ILE B CA 1
ATOM 4015 C C . ILE B 1 178 ? 3.727 10.328 3.551 1 98.75 178 ILE B C 1
ATOM 4017 O O . ILE B 1 178 ? 2.955 9.68 4.262 1 98.75 178 ILE B O 1
ATOM 4021 N N . ALA B 1 179 ? 3.461 10.711 2.281 1 98.06 179 ALA B N 1
ATOM 4022 C CA . ALA B 1 179 ? 2.117 10.508 1.747 1 98.06 179 ALA B CA 1
ATOM 4023 C C . ALA B 1 179 ? 2.168 10.055 0.29 1 98.06 179 ALA B C 1
ATOM 4025 O O . ALA B 1 179 ? 1.416 10.562 -0.548 1 98.06 179 ALA B O 1
ATOM 4026 N N . PRO B 1 180 ? 3.033 9.125 -0.052 1 97 180 PRO B N 1
ATOM 4027 C CA . PRO B 1 180 ? 3.062 8.695 -1.453 1 97 180 PRO B CA 1
ATOM 4028 C C . PRO B 1 180 ? 1.978 7.676 -1.781 1 97 180 PRO B C 1
ATOM 4030 O O . PRO B 1 180 ? 1.752 7.363 -2.953 1 97 180 PRO B O 1
ATOM 4033 N N . PHE B 1 181 ? 1.311 7.031 -0.809 1 96.38 181 PHE B N 1
ATOM 4034 C CA . PHE B 1 181 ? 0.358 5.945 -1.003 1 96.38 181 PHE B CA 1
ATOM 4035 C C . PHE B 1 181 ? 1 4.793 -1.77 1 96.38 181 PHE B C 1
ATOM 4037 O O . PHE B 1 181 ? 0.406 4.258 -2.709 1 96.38 181 PHE B O 1
ATOM 4044 N N . ASN B 1 182 ? 2.193 4.516 -1.504 1 96.25 182 ASN B N 1
ATOM 4045 C CA . ASN B 1 182 ? 3.08 3.529 -2.107 1 96.25 182 ASN B CA 1
ATOM 4046 C C . ASN B 1 182 ? 4.113 3.018 -1.107 1 96.25 182 ASN B C 1
ATOM 4048 O O . ASN B 1 182 ? 4.941 3.785 -0.615 1 96.25 182 ASN B O 1
ATOM 4052 N N . ARG B 1 183 ? 4.047 1.761 -0.876 1 97.44 183 ARG B N 1
ATOM 4053 C CA . ARG B 1 183 ? 4.855 1.209 0.206 1 97.44 183 ARG B CA 1
ATOM 4054 C C . ARG B 1 183 ? 6.34 1.279 -0.129 1 97.44 183 ARG B C 1
ATOM 4056 O O . ARG B 1 183 ? 7.168 1.547 0.745 1 97.44 183 ARG B O 1
ATOM 4063 N N . TYR B 1 184 ? 6.727 1.04 -1.391 1 97.88 184 TYR B N 1
ATOM 4064 C CA . TYR B 1 184 ? 8.125 1.134 -1.791 1 97.88 184 TYR B CA 1
ATOM 4065 C C . TYR B 1 184 ? 8.664 2.541 -1.56 1 97.88 184 TYR B C 1
ATOM 4067 O O . TYR B 1 184 ? 9.766 2.711 -1.024 1 97.88 184 TYR B O 1
ATOM 4075 N N . ARG B 1 185 ? 7.871 3.49 -1.905 1 97.88 185 ARG B N 1
ATOM 4076 C CA . ARG B 1 185 ? 8.289 4.883 -1.772 1 97.88 185 ARG B CA 1
ATOM 4077 C C . ARG B 1 185 ? 8.344 5.301 -0.306 1 97.88 185 ARG B C 1
ATOM 4079 O O . ARG B 1 185 ? 9.203 6.09 0.088 1 97.88 185 ARG B O 1
ATOM 4086 N N . THR B 1 186 ? 7.41 4.812 0.453 1 98.5 186 THR B N 1
ATOM 4087 C CA . THR B 1 186 ? 7.477 5.031 1.894 1 98.5 186 THR B CA 1
ATOM 4088 C C . THR B 1 186 ? 8.789 4.504 2.461 1 98.5 186 THR B C 1
ATOM 4090 O O . THR B 1 186 ? 9.469 5.199 3.223 1 98.5 186 THR B O 1
ATOM 4093 N N . LEU B 1 187 ? 9.164 3.332 2.051 1 98.19 187 LEU B N 1
ATOM 4094 C CA . LEU B 1 187 ? 10.391 2.719 2.539 1 98.19 187 LEU B CA 1
ATOM 4095 C C . LEU B 1 187 ? 11.617 3.5 2.066 1 98.19 187 LEU B C 1
ATOM 4097 O O . LEU B 1 187 ? 12.617 3.582 2.779 1 98.19 187 LEU B O 1
ATOM 4101 N N . ASP B 1 188 ? 11.539 4.094 0.866 1 97.69 188 ASP B N 1
ATOM 4102 C CA . ASP B 1 188 ? 12.625 4.93 0.373 1 97.69 188 ASP B CA 1
ATOM 4103 C C . ASP B 1 188 ? 12.898 6.09 1.323 1 97.69 188 ASP B C 1
ATOM 4105 O O . ASP B 1 188 ? 14.055 6.441 1.569 1 97.69 188 ASP B O 1
ATOM 4109 N N . VAL B 1 189 ? 11.836 6.676 1.835 1 98.75 189 VAL B N 1
ATOM 4110 C CA . VAL B 1 189 ? 12 7.781 2.775 1 98.75 189 VAL B CA 1
ATOM 4111 C C . VAL B 1 189 ? 12.695 7.281 4.043 1 98.75 189 VAL B C 1
ATOM 4113 O O . VAL B 1 189 ? 13.672 7.875 4.496 1 98.75 189 VAL B O 1
ATOM 4116 N N . LEU B 1 190 ? 12.188 6.168 4.594 1 98.62 190 LEU B N 1
ATOM 4117 C CA . LEU B 1 190 ? 12.742 5.637 5.836 1 98.62 190 LEU B CA 1
ATOM 4118 C C . LEU B 1 190 ? 14.219 5.281 5.664 1 98.62 190 LEU B C 1
ATOM 4120 O O . LEU B 1 190 ? 15.047 5.617 6.516 1 98.62 190 LEU B O 1
ATOM 4124 N N . ARG B 1 191 ? 14.5 4.652 4.574 1 97.56 191 ARG B N 1
ATOM 4125 C CA . ARG B 1 191 ? 15.883 4.266 4.297 1 97.56 191 ARG B CA 1
ATOM 4126 C C . ARG B 1 191 ? 16.766 5.496 4.125 1 97.56 191 ARG B C 1
ATOM 4128 O O . ARG B 1 191 ? 17.906 5.523 4.598 1 97.56 191 ARG B O 1
ATOM 4135 N N . GLY B 1 192 ? 16.234 6.52 3.402 1 97.81 192 GLY B N 1
ATOM 4136 C CA . GLY B 1 192 ? 17 7.75 3.223 1 97.81 192 GLY B CA 1
ATOM 4137 C C . GLY B 1 192 ? 17.312 8.453 4.531 1 97.81 192 GLY B C 1
ATOM 4138 O O . GLY B 1 192 ? 18.453 8.844 4.77 1 97.81 192 GLY B O 1
ATOM 4139 N N . VAL B 1 193 ? 16.312 8.578 5.375 1 98.56 193 VAL B N 1
ATOM 4140 C CA . VAL B 1 193 ? 16.5 9.258 6.656 1 98.56 193 VAL B CA 1
ATOM 4141 C C . VAL B 1 193 ? 17.484 8.477 7.516 1 98.56 193 VAL B C 1
ATOM 4143 O O . VAL B 1 193 ? 18.344 9.07 8.18 1 98.56 193 VAL B O 1
ATOM 4146 N N . ALA B 1 194 ? 17.344 7.152 7.531 1 97.69 194 ALA B N 1
ATOM 4147 C CA . ALA B 1 194 ? 18.281 6.305 8.266 1 97.69 194 ALA B CA 1
ATOM 4148 C C . ALA B 1 194 ? 19.703 6.492 7.758 1 97.69 194 ALA B C 1
ATOM 4150 O O . ALA B 1 194 ? 20.641 6.617 8.555 1 97.69 194 ALA B O 1
ATOM 4151 N N . ALA B 1 195 ? 19.875 6.5 6.453 1 96.06 195 ALA B N 1
ATOM 4152 C CA . ALA B 1 195 ? 21.203 6.641 5.836 1 96.06 195 ALA B CA 1
ATOM 4153 C C . ALA B 1 195 ? 21.828 7.988 6.176 1 96.06 195 ALA B C 1
ATOM 4155 O O . ALA B 1 195 ? 23.047 8.109 6.242 1 96.06 195 ALA B O 1
ATOM 4156 N N . ALA B 1 196 ? 21 8.977 6.422 1 97.5 196 ALA B N 1
ATOM 4157 C CA . ALA B 1 196 ? 21.469 10.305 6.797 1 97.5 196 ALA B CA 1
ATOM 4158 C C . ALA B 1 196 ? 21.828 10.367 8.273 1 97.5 196 ALA B C 1
ATOM 4160 O O . ALA B 1 196 ? 22.375 11.367 8.75 1 97.5 196 ALA B O 1
ATOM 4161 N N . GLY B 1 197 ? 21.547 9.289 9.047 1 96.56 197 GLY B N 1
ATOM 4162 C CA . GLY B 1 197 ? 21.719 9.312 10.484 1 96.56 197 GLY B CA 1
ATOM 4163 C C . GLY B 1 197 ? 20.797 10.281 11.188 1 96.56 197 GLY B C 1
ATOM 4164 O O . GLY B 1 197 ? 21.172 10.891 12.195 1 96.56 197 GLY B O 1
ATOM 4165 N N . ALA B 1 198 ? 19.562 10.477 10.625 1 97.94 198 ALA B N 1
ATOM 4166 C CA . ALA B 1 198 ? 18.734 11.578 11.094 1 97.94 198 ALA B CA 1
ATOM 4167 C C . ALA B 1 198 ? 17.453 11.062 11.75 1 97.94 198 ALA B C 1
ATOM 4169 O O . ALA B 1 198 ? 16.531 11.828 12.016 1 97.94 198 ALA B O 1
ATOM 4170 N N . LEU B 1 199 ? 17.312 9.734 12.109 1 97.06 199 LEU B N 1
ATOM 4171 C CA . LEU B 1 199 ? 16.109 9.148 12.656 1 97.06 199 LEU B CA 1
ATOM 4172 C C . LEU B 1 199 ? 15.781 9.734 14.023 1 97.06 199 LEU B C 1
ATOM 4174 O O . LEU B 1 199 ? 14.625 9.75 14.445 1 97.06 199 LEU B O 1
ATOM 4178 N N . ASP B 1 200 ? 16.781 10.297 14.727 1 95.94 200 ASP B N 1
ATOM 4179 C CA . ASP B 1 200 ? 16.562 10.875 16.047 1 95.94 200 ASP B CA 1
ATOM 4180 C C . ASP B 1 200 ? 16.141 12.336 15.945 1 95.94 200 ASP B C 1
ATOM 4182 O O . ASP B 1 200 ? 15.586 12.898 16.891 1 95.94 200 ASP B O 1
ATOM 4186 N N . ARG B 1 201 ? 16.438 12.914 14.836 1 96.44 201 ARG B N 1
ATOM 4187 C CA . ARG B 1 201 ? 16.172 14.344 14.68 1 96.44 201 ARG B CA 1
ATOM 4188 C C . ARG B 1 201 ? 14.93 14.586 13.836 1 96.44 201 ARG B C 1
ATOM 4190 O O . ARG B 1 201 ? 14.164 15.508 14.102 1 96.44 201 ARG B O 1
ATOM 4197 N N . VAL B 1 202 ? 14.75 13.781 12.805 1 98.69 202 VAL B N 1
ATOM 4198 C CA . VAL B 1 202 ? 13.664 13.969 11.852 1 98.69 202 VAL B CA 1
ATOM 4199 C C . VAL B 1 202 ? 12.516 13.031 12.188 1 98.69 202 VAL B C 1
ATOM 4201 O O . VAL B 1 202 ? 12.617 11.812 12 1 98.69 202 VAL B O 1
ATOM 4204 N N . ALA B 1 203 ? 11.414 13.609 12.688 1 98.81 203 ALA B N 1
ATOM 4205 C CA . ALA B 1 203 ? 10.242 12.805 13.023 1 98.81 203 ALA B CA 1
ATOM 4206 C C . ALA B 1 203 ? 9.492 12.367 11.766 1 98.81 203 ALA B C 1
ATOM 4208 O O . ALA B 1 203 ? 9.281 13.172 10.852 1 98.81 203 ALA B O 1
ATOM 4209 N N . LEU B 1 204 ? 9.156 11.102 11.68 1 98.88 204 LEU B N 1
ATOM 4210 C CA . LEU B 1 204 ? 8.414 10.562 10.555 1 98.88 204 LEU B CA 1
ATOM 4211 C C . LEU B 1 204 ? 6.91 10.609 10.82 1 98.88 204 LEU B C 1
ATOM 4213 O O . LEU B 1 204 ? 6.426 10 11.773 1 98.88 204 LEU B O 1
ATOM 4217 N N . TYR B 1 205 ? 6.207 11.336 10 1 98.94 205 TYR B N 1
ATOM 4218 C CA . TYR B 1 205 ? 4.758 11.477 10.086 1 98.94 205 TYR B CA 1
ATOM 4219 C C . TYR B 1 205 ? 4.07 10.82 8.898 1 98.94 205 TYR B C 1
ATOM 4221 O O . TYR B 1 205 ? 4.441 11.062 7.746 1 98.94 205 TYR B O 1
ATOM 4229 N N . THR B 1 206 ? 3.107 9.977 9.195 1 98.81 206 THR B N 1
ATOM 4230 C CA . THR B 1 206 ? 2.377 9.383 8.078 1 98.81 206 THR B CA 1
ATOM 4231 C C . THR B 1 206 ? 1.342 10.359 7.527 1 98.81 206 THR B C 1
ATOM 4233 O O . THR B 1 206 ? 0.704 11.094 8.289 1 98.81 206 THR B O 1
ATOM 4236 N N . GLY B 1 207 ? 1.278 10.445 6.301 1 98.44 207 GLY B N 1
ATOM 4237 C CA . GLY B 1 207 ? 0.2 11.031 5.52 1 98.44 207 GLY B CA 1
ATOM 4238 C C . GLY B 1 207 ? -0.483 10.031 4.605 1 98.44 207 GLY B C 1
ATOM 4239 O O . GLY B 1 207 ? -1.277 10.414 3.742 1 98.44 207 GLY B O 1
ATOM 4240 N N . ASN B 1 208 ? -0.091 8.727 4.758 1 98.12 208 ASN B N 1
ATOM 4241 C CA . ASN B 1 208 ? -0.672 7.648 3.963 1 98.12 208 ASN B CA 1
ATOM 4242 C C . ASN B 1 208 ? -2.074 7.289 4.445 1 98.12 208 ASN B C 1
ATOM 4244 O O . ASN B 1 208 ? -2.24 6.406 5.285 1 98.12 208 ASN B O 1
ATOM 4248 N N . ASP B 1 209 ? -3.059 7.879 3.809 1 97.25 209 ASP B N 1
ATOM 4249 C CA . ASP B 1 209 ? -4.438 7.637 4.219 1 97.25 209 ASP B CA 1
ATOM 4250 C C . ASP B 1 209 ? -4.84 6.188 3.957 1 97.25 209 ASP B C 1
ATOM 4252 O O . ASP B 1 209 ? -5.805 5.688 4.543 1 97.25 209 ASP B O 1
ATOM 4256 N N . ASP B 1 210 ? -4.078 5.484 3.102 1 96.88 210 ASP B N 1
ATOM 4257 C CA . ASP B 1 210 ? -4.387 4.09 2.787 1 96.88 210 ASP B CA 1
ATOM 4258 C C . ASP B 1 210 ? -3.797 3.146 3.832 1 96.88 210 ASP B C 1
ATOM 4260 O O . ASP B 1 210 ? -4.016 1.936 3.773 1 96.88 210 ASP B O 1
ATOM 4264 N N . HIS B 1 211 ? -3.061 3.709 4.859 1 97.44 211 HIS B N 1
ATOM 4265 C CA . HIS B 1 211 ? -2.393 2.875 5.855 1 97.44 211 HIS B CA 1
ATOM 4266 C C . HIS B 1 211 ? -2.27 3.604 7.188 1 97.44 211 HIS B C 1
ATOM 4268 O O . HIS B 1 211 ? -1.233 3.518 7.852 1 97.44 211 HIS B O 1
ATOM 4274 N N . ILE B 1 212 ? -3.238 4.254 7.617 1 98.62 212 ILE B N 1
ATOM 4275 C CA . ILE B 1 212 ? -3.086 5.18 8.734 1 98.62 212 ILE B CA 1
ATOM 4276 C C . ILE B 1 212 ? -2.688 4.41 9.992 1 98.62 212 ILE B C 1
ATOM 4278 O O . ILE B 1 212 ? -1.58 4.578 10.508 1 98.62 212 ILE B O 1
ATOM 4282 N N . LEU B 1 213 ? -3.49 3.469 10.43 1 98.62 213 LEU B N 1
ATOM 4283 C CA . LEU B 1 213 ? -3.229 2.812 11.703 1 98.62 213 LEU B CA 1
ATOM 4284 C C . LEU B 1 213 ? -2.018 1.891 11.602 1 98.62 213 LEU B C 1
ATOM 4286 O O . LEU B 1 213 ? -1.218 1.804 12.531 1 98.62 213 LEU B O 1
ATOM 4290 N N . LEU B 1 214 ? -1.873 1.233 10.484 1 98.25 214 LEU B N 1
ATOM 4291 C CA . LEU B 1 214 ? -0.718 0.362 10.297 1 98.25 214 LEU B CA 1
ATOM 4292 C C . LEU B 1 214 ? 0.582 1.154 10.391 1 98.25 214 LEU B C 1
ATOM 4294 O O . LEU B 1 214 ? 1.499 0.766 11.117 1 98.25 214 LEU B O 1
ATOM 4298 N N . ASP B 1 215 ? 0.626 2.287 9.711 1 98.44 215 ASP B N 1
ATOM 4299 C CA . ASP B 1 215 ? 1.83 3.105 9.797 1 98.44 215 ASP B CA 1
ATOM 4300 C C . ASP B 1 215 ? 2.135 3.475 11.25 1 98.44 215 ASP B C 1
ATOM 4302 O O . ASP B 1 215 ? 3.295 3.477 11.664 1 98.44 215 ASP B O 1
ATOM 4306 N N . LEU B 1 216 ? 1.099 3.734 11.977 1 98.44 216 LEU B N 1
ATOM 4307 C CA . LEU B 1 216 ? 1.275 4.316 13.305 1 98.44 216 LEU B CA 1
ATOM 4308 C C . LEU B 1 216 ? 1.675 3.248 14.312 1 98.44 216 LEU B C 1
ATOM 4310 O O . LEU B 1 216 ? 2.121 3.568 15.422 1 98.44 216 LEU B O 1
ATOM 4314 N N . MET B 1 217 ? 1.578 1.974 13.953 1 97.12 217 MET B N 1
ATOM 4315 C CA . MET B 1 217 ? 1.865 0.988 14.992 1 97.12 217 MET B CA 1
ATOM 4316 C C . MET B 1 217 ? 2.971 0.037 14.547 1 97.12 217 MET B C 1
ATOM 4318 O O . MET B 1 217 ? 3.617 -0.602 15.383 1 97.12 217 MET B O 1
ATOM 4322 N N . LEU B 1 218 ? 3.229 -0.08 13.281 1 97.19 218 LEU B N 1
ATOM 4323 C CA . LEU B 1 218 ? 4.152 -1.083 12.766 1 97.19 218 LEU B CA 1
ATOM 4324 C C . LEU B 1 218 ? 5.598 -0.666 13.008 1 97.19 218 LEU B C 1
ATOM 4326 O O . LEU B 1 218 ? 5.953 0.501 12.828 1 97.19 218 LEU B O 1
ATOM 4330 N N . PRO B 1 219 ? 6.418 -1.612 13.445 1 98.44 219 PRO B N 1
ATOM 4331 C CA . PRO B 1 219 ? 7.867 -1.4 13.383 1 98.44 219 PRO B CA 1
ATOM 4332 C C . PRO B 1 219 ? 8.438 -1.633 11.984 1 98.44 219 PRO B C 1
ATOM 4334 O O . PRO B 1 219 ? 7.914 -2.455 11.227 1 98.44 219 PRO B O 1
ATOM 4337 N N . PHE B 1 220 ? 9.484 -0.929 11.633 1 98.62 220 PHE B N 1
ATOM 4338 C CA . PHE B 1 220 ? 10.211 -1.097 10.383 1 98.62 220 PHE B CA 1
ATOM 4339 C C . PHE B 1 220 ? 11.664 -1.467 10.641 1 98.62 220 PHE B C 1
ATOM 4341 O O . PHE B 1 220 ? 12.406 -0.693 11.25 1 98.62 220 PHE B O 1
ATOM 4348 N N . ASP B 1 221 ? 12.031 -2.615 10.258 1 98.56 221 ASP B N 1
ATOM 4349 C CA . ASP B 1 221 ? 13.445 -2.977 10.297 1 98.56 221 ASP B CA 1
ATOM 4350 C C . ASP B 1 221 ? 14.148 -2.582 9.008 1 98.56 221 ASP B C 1
ATOM 4352 O O . ASP B 1 221 ? 13.773 -3.035 7.922 1 98.56 221 ASP B O 1
ATOM 4356 N N . LEU B 1 222 ? 15.07 -1.736 9.133 1 98.06 222 LEU B N 1
ATOM 4357 C CA . LEU B 1 222 ? 15.883 -1.266 8.016 1 98.06 222 LEU B CA 1
ATOM 4358 C C . LEU B 1 222 ? 17.297 -1.81 8.109 1 98.06 222 LEU B C 1
ATOM 4360 O O . LEU B 1 222 ? 17.859 -1.928 9.211 1 98.06 222 LEU B O 1
ATOM 4364 N N . ARG B 1 223 ? 17.828 -2.164 6.961 1 95.88 223 ARG B N 1
ATOM 4365 C CA . ARG B 1 223 ? 19.203 -2.674 6.934 1 95.88 223 ARG B CA 1
ATOM 4366 C C . ARG B 1 223 ? 20.125 -1.739 6.152 1 95.88 223 ARG B C 1
ATOM 4368 O O . ARG B 1 223 ? 19.781 -1.308 5.051 1 95.88 223 ARG B O 1
ATOM 4375 N N . ASP B 1 224 ? 21.172 -1.395 6.766 1 90.12 224 ASP B N 1
ATOM 4376 C CA . ASP B 1 224 ? 22.234 -0.616 6.125 1 90.12 224 ASP B CA 1
ATOM 4377 C C . ASP B 1 224 ? 23.609 -1.028 6.645 1 90.12 224 ASP B C 1
ATOM 4379 O O . ASP B 1 224 ? 23.859 -0.992 7.848 1 90.12 224 ASP B O 1
ATOM 4383 N N . GLN B 1 225 ? 24.5 -1.418 5.73 1 87.88 225 GLN B N 1
ATOM 4384 C CA . GLN B 1 225 ? 25.875 -1.815 6.043 1 87.88 225 GLN B CA 1
ATOM 4385 C C . GLN B 1 225 ? 25.906 -2.848 7.168 1 87.88 225 GLN B C 1
ATOM 4387 O O . GLN B 1 225 ? 26.641 -2.693 8.141 1 87.88 225 GLN B O 1
ATOM 4392 N N . GLY B 1 226 ? 25 -3.764 7.129 1 85.81 226 GLY B N 1
ATOM 4393 C CA . GLY B 1 226 ? 24.984 -4.891 8.047 1 85.81 226 GLY B CA 1
ATOM 4394 C C . GLY B 1 226 ? 24.297 -4.582 9.359 1 85.81 226 GLY B C 1
ATOM 4395 O O . GLY B 1 226 ? 24.188 -5.453 10.227 1 85.81 226 GLY B O 1
ATOM 4396 N N . VAL B 1 227 ? 23.828 -3.396 9.516 1 91.94 227 VAL B N 1
ATOM 4397 C CA . VAL B 1 227 ? 23.188 -2.98 10.766 1 91.94 227 VAL B CA 1
ATOM 4398 C C . VAL B 1 227 ? 21.688 -2.902 10.57 1 91.94 227 VAL B C 1
ATOM 4400 O O . VAL B 1 227 ? 21.203 -2.377 9.562 1 91.94 227 VAL B O 1
ATOM 4403 N N . THR B 1 228 ? 20.969 -3.537 11.516 1 95.38 228 THR B N 1
ATOM 4404 C CA . THR B 1 228 ? 19.516 -3.414 11.539 1 95.38 228 THR B CA 1
ATOM 4405 C C . THR B 1 228 ? 19.078 -2.268 12.445 1 95.38 228 THR B C 1
ATOM 4407 O O . THR B 1 228 ? 19.484 -2.205 13.609 1 95.38 228 THR B O 1
ATOM 4410 N N . THR B 1 229 ? 18.375 -1.372 11.898 1 97.12 229 THR B N 1
ATOM 4411 C CA . THR B 1 229 ? 17.781 -0.288 12.672 1 97.12 229 THR B CA 1
ATOM 4412 C C . THR B 1 229 ? 16.25 -0.361 12.617 1 97.12 229 THR B C 1
ATOM 4414 O O . THR B 1 229 ? 15.664 -0.375 11.531 1 97.12 229 THR B O 1
ATOM 4417 N N . ARG B 1 230 ? 15.68 -0.555 13.859 1 98.25 230 ARG B N 1
ATOM 4418 C CA . ARG B 1 230 ? 14.219 -0.529 13.938 1 98.25 230 ARG B CA 1
ATOM 4419 C C . ARG B 1 230 ? 13.711 0.89 14.164 1 98.25 230 ARG B C 1
ATOM 4421 O O . ARG B 1 230 ? 14.258 1.626 14.992 1 98.25 230 ARG B O 1
ATOM 4428 N N . THR B 1 231 ? 12.719 1.319 13.359 1 98.31 231 THR B N 1
ATOM 4429 C CA . THR B 1 231 ? 12.164 2.658 13.508 1 98.31 231 THR B CA 1
ATOM 4430 C C . THR B 1 231 ? 10.641 2.625 13.406 1 98.31 231 THR B C 1
ATOM 4432 O O . THR B 1 231 ? 10.055 1.568 13.172 1 98.31 231 THR B O 1
ATOM 4435 N N . TYR B 1 232 ? 9.961 3.732 13.727 1 98.5 232 TYR B N 1
ATOM 4436 C CA . TYR B 1 232 ? 8.508 3.891 13.766 1 98.5 232 TYR B CA 1
ATOM 4437 C C . TYR B 1 232 ? 8.094 5.246 13.211 1 98.5 232 TYR B C 1
ATOM 4439 O O . TYR B 1 232 ? 8.844 6.223 13.305 1 98.5 232 TYR B O 1
ATOM 4447 N N . PHE B 1 233 ? 6.969 5.285 12.594 1 98.75 233 PHE B N 1
ATOM 4448 C CA . PHE B 1 233 ? 6.281 6.566 12.492 1 98.75 233 PHE B CA 1
ATOM 4449 C C . PHE B 1 233 ? 5.914 7.094 13.875 1 98.75 233 PHE B C 1
ATOM 4451 O O . PHE B 1 233 ? 5.531 6.32 14.758 1 98.75 233 PHE B O 1
ATOM 4458 N N . LYS B 1 234 ? 5.992 8.445 14.008 1 98.25 234 LYS B N 1
ATOM 4459 C CA . LYS B 1 234 ? 5.754 9.023 15.328 1 98.25 234 LYS B CA 1
ATOM 4460 C C . LYS B 1 234 ? 4.359 9.641 15.414 1 98.25 234 LYS B C 1
ATOM 4462 O O . LYS B 1 234 ? 3.725 9.609 16.469 1 98.25 234 LYS B O 1
ATOM 4467 N N . GLY B 1 235 ? 3.928 10.188 14.383 1 98.69 235 GLY B N 1
ATOM 4468 C CA . GLY B 1 235 ? 2.654 10.891 14.336 1 98.69 235 GLY B CA 1
ATOM 4469 C C . GLY B 1 235 ? 2.033 10.898 12.953 1 98.69 235 GLY B C 1
ATOM 4470 O O . GLY B 1 235 ? 2.428 10.125 12.078 1 98.69 235 GLY B O 1
ATOM 4471 N N . GLY B 1 236 ? 0.988 11.68 12.805 1 98.81 236 GLY B N 1
ATOM 4472 C CA . GLY B 1 236 ? 0.316 11.789 11.523 1 98.81 236 GLY B CA 1
ATOM 4473 C C . GLY B 1 236 ? -0.078 13.211 11.164 1 98.81 236 GLY B C 1
ATOM 4474 O O . GLY B 1 236 ? -0.419 14 12.047 1 98.81 236 GLY B O 1
ATOM 4475 N N . LEU B 1 237 ? 0.108 13.586 10 1 98.81 237 LEU B N 1
ATOM 4476 C CA . LEU B 1 237 ? -0.423 14.781 9.359 1 98.81 237 LEU B CA 1
ATOM 4477 C C . LEU B 1 237 ? -1.295 14.414 8.164 1 98.81 237 LEU B C 1
ATOM 4479 O O . LEU B 1 237 ? -0.78 14.047 7.105 1 98.81 237 LEU B O 1
ATOM 4483 N N . LEU B 1 238 ? -2.59 14.445 8.406 1 98.5 238 LEU B N 1
ATOM 4484 C CA . LEU B 1 238 ? -3.494 13.797 7.461 1 98.5 238 LEU B CA 1
ATOM 4485 C C . LEU B 1 238 ? -4.695 14.68 7.156 1 98.5 238 LEU B C 1
ATOM 4487 O O . LEU B 1 238 ? -5.238 15.328 8.055 1 98.5 238 LEU B O 1
ATOM 4491 N N . GLY B 1 239 ? -5.051 14.719 5.863 1 97.88 239 GLY B N 1
ATOM 4492 C CA . GLY B 1 239 ? -6.34 15.281 5.5 1 97.88 239 GLY B CA 1
ATOM 4493 C C . GLY B 1 239 ? -7.512 14.516 6.086 1 97.88 239 GLY B C 1
ATOM 4494 O O . GLY B 1 239 ? -8.5 15.117 6.52 1 97.88 239 GLY B O 1
ATOM 4495 N N . HIS B 1 240 ? -7.379 13.211 6.16 1 98 240 HIS B N 1
ATOM 4496 C CA . HIS B 1 240 ? -8.398 12.352 6.746 1 98 240 HIS B CA 1
ATOM 4497 C C . HIS B 1 240 ? -8.727 12.773 8.172 1 98 240 HIS B C 1
ATOM 4499 O O . HIS B 1 240 ? -9.875 12.672 8.609 1 98 240 HIS B O 1
ATOM 4505 N N . TRP B 1 241 ? -7.777 13.258 8.898 1 98.75 241 TRP B N 1
ATOM 4506 C CA . TRP B 1 241 ? -7.961 13.586 10.305 1 98.75 241 TRP B CA 1
ATOM 4507 C C . TRP B 1 241 ? -8.656 14.938 10.469 1 98.75 241 TRP B C 1
ATOM 4509 O O . TRP B 1 241 ? -8.906 15.375 11.594 1 98.75 241 TRP B O 1
ATOM 4519 N N . SER B 1 242 ? -8.984 15.57 9.344 1 98.69 242 SER B N 1
ATOM 4520 C CA . SER B 1 242 ? -9.828 16.766 9.438 1 98.69 242 SER B CA 1
ATOM 4521 C C . SER B 1 242 ? -11.273 16.375 9.773 1 98.69 242 SER B C 1
ATOM 4523 O O . SER B 1 242 ? -12.07 17.234 10.148 1 98.69 242 SER B O 1
ATOM 4525 N N . VAL B 1 243 ? -11.602 15.156 9.602 1 98.75 243 VAL B N 1
ATOM 4526 C CA . VAL B 1 243 ? -12.922 14.664 9.984 1 98.75 243 VAL B CA 1
ATOM 4527 C C . VAL B 1 243 ? -12.781 13.555 11.023 1 98.75 243 VAL B C 1
ATOM 4529 O O . VAL B 1 243 ? -11.758 12.867 11.078 1 98.75 243 VAL B O 1
ATOM 4532 N N . TRP B 1 244 ? -13.758 13.453 11.883 1 98.81 244 TRP B N 1
ATOM 4533 C CA . TRP B 1 244 ? -13.781 12.445 12.938 1 98.81 244 TRP B CA 1
ATOM 4534 C C . TRP B 1 244 ? -12.508 12.5 13.773 1 98.81 244 TRP B C 1
ATOM 4536 O O . TRP B 1 244 ? -11.953 11.461 14.148 1 98.81 244 TRP B O 1
ATOM 4546 N N . THR B 1 245 ? -12.07 13.719 14.086 1 98.88 245 THR B N 1
ATOM 4547 C CA . THR B 1 245 ? -10.766 13.977 14.688 1 98.88 245 THR B CA 1
ATOM 4548 C C . THR B 1 245 ? -10.68 13.367 16.078 1 98.88 245 THR B C 1
ATOM 4550 O O . THR B 1 245 ? -9.656 12.781 16.453 1 98.88 245 THR B O 1
ATOM 4553 N N . ALA B 1 246 ? -11.727 13.477 16.844 1 98.88 246 ALA B N 1
ATOM 4554 C CA . ALA B 1 246 ? -11.695 12.93 18.203 1 98.88 246 ALA B CA 1
ATOM 4555 C C . ALA B 1 246 ? -11.492 11.422 18.188 1 98.88 246 ALA B C 1
ATOM 4557 O O . ALA B 1 246 ? -10.734 10.883 19 1 98.88 246 ALA B O 1
ATOM 4558 N N . SER B 1 247 ? -12.18 10.781 17.312 1 98.69 247 SER B N 1
ATOM 4559 C CA . SER B 1 247 ? -12.008 9.344 17.156 1 98.69 247 SER B CA 1
ATOM 4560 C C . SER B 1 247 ? -10.609 8.992 16.672 1 98.69 247 SER B C 1
ATOM 4562 O O . SER B 1 247 ? -10.008 8.016 17.125 1 98.69 247 SER B O 1
ATOM 4564 N N . ALA B 1 248 ? -10.125 9.773 15.727 1 98.56 248 ALA B N 1
ATOM 4565 C CA . ALA B 1 248 ? -8.773 9.578 15.211 1 98.56 248 ALA B CA 1
ATOM 4566 C C . ALA B 1 248 ? -7.738 9.68 16.328 1 98.56 248 ALA B C 1
ATOM 4568 O O . ALA B 1 248 ? -6.77 8.922 16.359 1 98.56 248 ALA B O 1
ATOM 4569 N N . ILE B 1 249 ? -7.941 10.617 17.25 1 98.69 249 ILE B N 1
ATOM 4570 C CA . ILE B 1 249 ? -7.008 10.82 18.344 1 98.69 249 ILE B CA 1
ATOM 4571 C C . ILE B 1 249 ? -7.027 9.602 19.266 1 98.69 249 ILE B C 1
ATOM 4573 O O . ILE B 1 249 ? -5.977 9.148 19.734 1 98.69 249 ILE B O 1
ATOM 4577 N N . LYS B 1 250 ? -8.195 9.086 19.531 1 98.62 250 LYS B N 1
ATOM 4578 C CA . LYS B 1 250 ? -8.297 7.871 20.328 1 98.62 250 LYS B CA 1
ATOM 4579 C C . LYS B 1 250 ? -7.543 6.719 19.672 1 98.62 250 LYS B C 1
ATOM 4581 O O . LYS B 1 250 ? -6.809 5.988 20.344 1 98.62 250 LYS B O 1
ATOM 4586 N N . GLN B 1 251 ? -7.734 6.566 18.422 1 98.69 251 GLN B N 1
ATOM 4587 C CA . GLN B 1 251 ? -7.039 5.527 17.672 1 98.69 251 GLN B CA 1
ATOM 4588 C C . GLN B 1 251 ? -5.527 5.746 17.703 1 98.69 251 GLN B C 1
ATOM 4590 O O . GLN B 1 251 ? -4.762 4.797 17.891 1 98.69 251 GLN B O 1
ATOM 4595 N N . PHE B 1 252 ? -5.133 6.992 17.547 1 98.81 252 PHE B N 1
ATOM 4596 C CA . PHE B 1 252 ? -3.717 7.344 17.594 1 98.81 252 PHE B CA 1
ATOM 4597 C C . PHE B 1 252 ? -3.098 6.926 18.922 1 98.81 252 PHE B C 1
ATOM 4599 O O . PHE B 1 252 ? -2.021 6.324 18.953 1 98.81 252 PHE B O 1
ATOM 4606 N N . GLU B 1 253 ? -3.777 7.227 19.984 1 98.62 253 GLU B N 1
ATOM 4607 C CA . GLU B 1 253 ? -3.258 6.902 21.297 1 98.62 253 GLU B CA 1
ATOM 4608 C C . GLU B 1 253 ? -3.145 5.391 21.5 1 98.62 253 GLU B C 1
ATOM 4610 O O . GLU B 1 253 ? -2.197 4.91 22.125 1 98.62 253 GLU B O 1
ATOM 4615 N N . MET B 1 254 ? -4.082 4.684 20.969 1 98.5 254 MET B N 1
ATOM 4616 C CA . MET B 1 254 ? -4.012 3.227 21.031 1 98.5 254 MET B CA 1
ATOM 4617 C C . MET B 1 254 ? -2.814 2.701 20.25 1 98.5 254 MET B C 1
ATOM 4619 O O . MET B 1 254 ? -2.104 1.811 20.719 1 98.5 254 MET B O 1
ATOM 4623 N N . CYS B 1 255 ? -2.615 3.242 19.078 1 98.5 255 CYS B N 1
ATOM 4624 C CA . CYS B 1 255 ? -1.484 2.83 18.266 1 98.5 255 CYS B CA 1
ATOM 4625 C C . CYS B 1 255 ? -0.163 3.166 18.938 1 98.5 255 CYS B C 1
ATOM 4627 O O . CYS B 1 255 ? 0.758 2.348 18.953 1 98.5 255 CYS B O 1
ATOM 4629 N N . LYS B 1 256 ? -0.098 4.375 19.422 1 98.06 256 LYS B N 1
ATOM 4630 C CA . LYS B 1 256 ? 1.103 4.812 20.141 1 98.06 256 LYS B CA 1
ATOM 4631 C C . LYS B 1 256 ? 1.43 3.879 21.297 1 98.06 256 LYS B C 1
ATOM 4633 O O . LYS B 1 256 ? 2.592 3.521 21.5 1 98.06 256 LYS B O 1
ATOM 4638 N N . ALA B 1 257 ? 0.439 3.443 22.047 1 98.06 257 ALA B N 1
ATOM 4639 C CA . ALA B 1 257 ? 0.617 2.555 23.188 1 98.06 257 ALA B CA 1
ATOM 4640 C C . ALA B 1 257 ? 1.104 1.179 22.75 1 98.06 257 ALA B C 1
ATOM 4642 O O . ALA B 1 257 ? 1.743 0.461 23.516 1 98.06 257 ALA B O 1
ATOM 4643 N N . ALA B 1 258 ? 0.844 0.835 21.484 1 97.75 258 ALA B N 1
ATOM 4644 C CA . ALA B 1 258 ? 1.19 -0.488 20.969 1 97.75 258 ALA B CA 1
ATOM 4645 C C . ALA B 1 258 ? 2.619 -0.512 20.422 1 97.75 258 ALA B C 1
ATOM 4647 O O . ALA B 1 258 ? 3.189 -1.583 20.203 1 97.75 258 ALA B O 1
ATOM 4648 N N . ARG B 1 259 ? 3.211 0.637 20.312 1 97.25 259 ARG B N 1
ATOM 4649 C CA . ARG B 1 259 ? 4.566 0.714 19.781 1 97.25 259 ARG B CA 1
ATOM 4650 C C . ARG B 1 259 ? 5.582 0.192 20.781 1 97.25 259 ARG B C 1
ATOM 4652 O O . ARG B 1 259 ? 5.34 0.221 21.984 1 97.25 259 ARG B O 1
ATOM 4659 N N . HIS B 1 260 ? 6.652 -0.286 20.297 1 97.19 260 HIS B N 1
ATOM 4660 C CA . HIS B 1 260 ? 7.812 -0.695 21.078 1 97.19 260 HIS B CA 1
ATOM 4661 C C . HIS B 1 260 ? 7.48 -1.874 21.984 1 97.19 260 HIS B C 1
ATOM 4663 O O . HIS B 1 260 ? 8.156 -2.096 22.984 1 97.19 260 HIS B O 1
ATOM 4669 N N . LYS B 1 261 ? 6.391 -2.57 21.703 1 97.94 261 LYS B N 1
ATOM 4670 C CA . LYS B 1 261 ? 6.062 -3.812 22.406 1 97.94 261 LYS B CA 1
ATOM 4671 C C . LYS B 1 261 ? 6.445 -5.027 21.562 1 97.94 261 LYS B C 1
ATOM 4673 O O . LYS B 1 261 ? 6.746 -4.898 20.375 1 97.94 261 LYS B O 1
ATOM 4678 N N . GLU B 1 262 ? 6.457 -6.176 22.234 1 98.12 262 GLU B N 1
ATOM 4679 C CA . GLU B 1 262 ? 6.84 -7.41 21.547 1 98.12 262 GLU B CA 1
ATOM 4680 C C . GLU B 1 262 ? 5.719 -7.918 20.656 1 98.12 262 GLU B C 1
ATOM 4682 O O . GLU B 1 262 ? 5.949 -8.758 19.781 1 98.12 262 GLU B O 1
ATOM 4687 N N . THR B 1 263 ? 4.555 -7.496 20.984 1 98.38 263 THR B N 1
ATOM 4688 C CA . THR B 1 263 ? 3.377 -7.891 20.219 1 98.38 263 THR B CA 1
ATOM 4689 C C . THR B 1 263 ? 2.471 -6.691 19.969 1 98.38 263 THR B C 1
ATOM 4691 O O . THR B 1 263 ? 2.545 -5.688 20.672 1 98.38 263 THR B O 1
ATOM 4694 N N . VAL B 1 264 ? 1.71 -6.766 18.953 1 98.44 264 VAL B N 1
ATOM 4695 C CA . VAL B 1 264 ? 0.723 -5.758 18.578 1 98.44 264 VAL B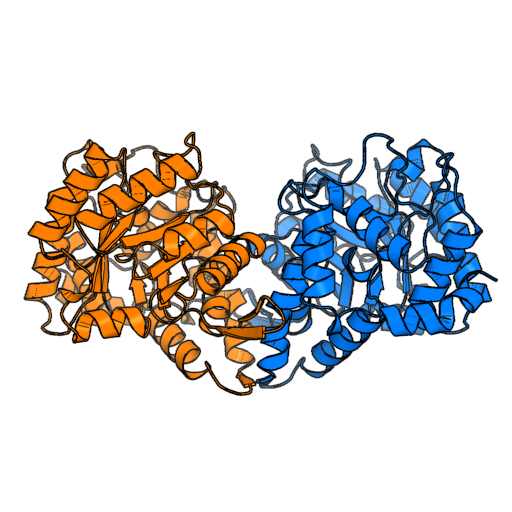 CA 1
ATOM 4696 C C . VAL B 1 264 ? -0.675 -6.371 18.594 1 98.44 264 VAL B C 1
ATOM 4698 O O . VAL B 1 264 ? -0.89 -7.465 18.078 1 98.44 264 VAL B O 1
ATOM 4701 N N . PRO B 1 265 ? -1.684 -5.727 19.234 1 98.44 265 PRO B N 1
ATOM 4702 C CA . PRO B 1 265 ? -3.037 -6.281 19.312 1 98.44 265 PRO B CA 1
ATOM 4703 C C . PRO B 1 265 ? -3.664 -6.492 17.938 1 98.44 265 PRO B C 1
ATOM 4705 O O . PRO B 1 265 ? -3.68 -5.57 17.109 1 98.44 265 PRO B O 1
ATOM 4708 N N . ALA B 1 266 ? -4.238 -7.676 17.672 1 98.31 266 ALA B N 1
ATOM 4709 C CA . ALA B 1 266 ? -4.836 -8.031 16.375 1 98.31 266 ALA B CA 1
ATOM 4710 C C . ALA B 1 266 ? -6.035 -7.145 16.062 1 98.31 266 ALA B C 1
ATOM 4712 O O . ALA B 1 266 ? -6.273 -6.797 14.906 1 98.31 266 ALA B O 1
ATOM 4713 N N . ASP B 1 267 ? -6.758 -6.746 17.078 1 98.12 267 ASP B N 1
ATOM 4714 C CA . ASP B 1 267 ? -7.941 -5.922 16.875 1 98.12 267 ASP B CA 1
ATOM 4715 C C . ASP B 1 267 ? -7.57 -4.551 16.312 1 98.12 267 ASP B C 1
ATOM 4717 O O . ASP B 1 267 ? -8.305 -3.986 15.5 1 98.12 267 ASP B O 1
ATOM 4721 N N . LEU B 1 268 ? -6.496 -4.023 16.812 1 98.06 268 LEU B N 1
ATOM 4722 C CA . LEU B 1 268 ? -6.023 -2.738 16.297 1 98.06 268 LEU B CA 1
ATOM 4723 C C . LEU B 1 268 ? -5.566 -2.857 14.852 1 98.06 268 LEU B C 1
ATOM 4725 O O . LEU B 1 268 ? -5.859 -1.985 14.031 1 98.06 268 LEU B O 1
ATOM 4729 N N . LEU B 1 269 ? -4.91 -3.971 14.547 1 98.44 269 LEU B N 1
ATOM 4730 C CA . LEU B 1 269 ? -4.488 -4.25 13.172 1 98.44 269 LEU B CA 1
ATOM 4731 C C . LEU B 1 269 ? -5.695 -4.406 12.258 1 98.44 269 LEU B C 1
ATOM 4733 O O . LEU B 1 269 ? -5.715 -3.871 11.148 1 98.44 269 LEU B O 1
ATOM 4737 N N . ALA B 1 270 ? -6.723 -5.047 12.742 1 98.5 270 ALA B N 1
ATOM 4738 C CA . ALA B 1 270 ? -7.926 -5.324 11.961 1 98.5 270 ALA B CA 1
ATOM 4739 C C . ALA B 1 270 ? -8.688 -4.043 11.656 1 98.5 270 ALA B C 1
ATOM 4741 O O . ALA B 1 270 ? -9.32 -3.922 10.609 1 98.5 270 ALA B O 1
ATOM 4742 N N . LEU B 1 271 ? -8.57 -3.09 12.555 1 98.56 271 LEU B N 1
ATOM 4743 C CA . LEU B 1 271 ? -9.312 -1.836 12.469 1 98.56 271 LEU B CA 1
ATOM 4744 C C . LEU B 1 271 ? -8.836 -1.001 11.289 1 98.56 271 LEU B C 1
ATOM 4746 O O . LEU B 1 271 ? -9.602 -0.204 10.734 1 98.56 271 LEU B O 1
ATOM 4750 N N . ASP B 1 272 ? -7.621 -1.231 10.836 1 98.44 272 ASP B N 1
ATOM 4751 C CA . ASP B 1 272 ? -7.047 -0.452 9.742 1 98.44 272 ASP B CA 1
ATOM 4752 C C . ASP B 1 272 ? -7.902 -0.565 8.484 1 98.44 272 ASP B C 1
ATOM 4754 O O . ASP B 1 272 ? -8.086 0.417 7.762 1 98.44 272 ASP B O 1
ATOM 4758 N N . ALA B 1 273 ? -8.438 -1.762 8.227 1 98.5 273 ALA B N 1
ATOM 4759 C CA . ALA B 1 273 ? -9.25 -1.979 7.035 1 98.5 273 ALA B CA 1
ATOM 4760 C C . ALA B 1 273 ? -10.516 -1.118 7.066 1 98.5 273 ALA B C 1
ATOM 4762 O O . ALA B 1 273 ? -10.938 -0.594 6.035 1 98.5 273 ALA B O 1
ATOM 4763 N N . ARG B 1 274 ? -11.078 -0.95 8.219 1 98.5 274 ARG B N 1
ATOM 4764 C CA . ARG B 1 274 ? -12.289 -0.148 8.359 1 98.5 274 ARG B CA 1
ATOM 4765 C C . ARG B 1 274 ? -11.992 1.334 8.156 1 98.5 274 ARG B C 1
ATOM 4767 O O . ARG B 1 274 ? -12.734 2.031 7.465 1 98.5 274 ARG B O 1
ATOM 4774 N N . VAL B 1 275 ? -10.898 1.782 8.75 1 98.69 275 VAL B N 1
ATOM 4775 C CA . VAL B 1 275 ? -10.492 3.178 8.602 1 98.69 275 VAL B CA 1
ATOM 4776 C C . VAL B 1 275 ? -10.18 3.477 7.141 1 98.69 275 VAL B C 1
ATOM 4778 O O . VAL B 1 275 ? -10.57 4.52 6.613 1 98.69 275 VAL B O 1
ATOM 4781 N N . THR B 1 276 ? -9.523 2.551 6.488 1 98.62 276 THR B N 1
ATOM 4782 C CA . THR B 1 276 ? -9.156 2.717 5.086 1 98.62 276 THR B CA 1
ATOM 4783 C C . THR B 1 276 ? -10.398 2.717 4.195 1 98.62 276 THR B C 1
ATOM 4785 O O . THR B 1 276 ? -10.453 3.439 3.199 1 98.62 276 THR B O 1
ATOM 4788 N N . ASP B 1 277 ? -11.367 1.904 4.547 1 98.44 277 ASP B N 1
ATOM 4789 C CA . ASP B 1 277 ? -12.633 1.92 3.824 1 98.44 277 ASP B CA 1
ATOM 4790 C C . ASP B 1 277 ? -13.305 3.287 3.924 1 98.44 277 ASP B C 1
ATOM 4792 O O . ASP B 1 277 ? -13.797 3.818 2.924 1 98.44 277 ASP B O 1
ATOM 4796 N N . CYS B 1 278 ? -13.297 3.889 5.066 1 98.69 278 CYS B N 1
ATOM 4797 C CA . CYS B 1 278 ? -13.844 5.227 5.238 1 98.69 278 CYS B CA 1
ATOM 4798 C C . CYS B 1 278 ? -13.109 6.238 4.363 1 98.69 278 CYS B C 1
ATOM 4800 O O . CYS B 1 278 ? -13.734 7.047 3.678 1 98.69 278 CYS B O 1
ATOM 4802 N N . ASN B 1 279 ? -11.812 6.129 4.402 1 98.69 279 ASN B N 1
ATOM 4803 C CA . ASN B 1 279 ? -11.023 7.059 3.605 1 98.69 279 ASN B CA 1
ATOM 4804 C C . ASN B 1 279 ? -11.328 6.926 2.117 1 98.69 279 ASN B C 1
ATOM 4806 O O . ASN B 1 279 ? -11.312 7.914 1.383 1 98.69 279 ASN B O 1
ATOM 4810 N N . SER B 1 280 ? -11.562 5.688 1.683 1 98.5 280 SER B N 1
ATOM 4811 C CA . SER B 1 280 ? -11.844 5.473 0.265 1 98.5 280 SER B CA 1
ATOM 4812 C C . SER B 1 280 ? -13.031 6.312 -0.197 1 98.5 280 SER B C 1
ATOM 4814 O O . SER B 1 280 ? -13.047 6.805 -1.326 1 98.5 280 SER B O 1
ATOM 4816 N N . ALA B 1 281 ? -14.008 6.496 0.665 1 98.56 281 ALA B N 1
ATOM 4817 C CA . ALA B 1 281 ? -15.188 7.297 0.352 1 98.56 281 ALA B CA 1
ATOM 4818 C C . ALA B 1 281 ? -14.891 8.789 0.473 1 98.56 281 ALA B C 1
ATOM 4820 O O . ALA B 1 281 ? -15.18 9.562 -0.44 1 98.56 281 ALA B O 1
ATOM 4821 N N . PHE B 1 282 ? -14.227 9.18 1.588 1 98.69 282 PHE B N 1
ATOM 4822 C CA . PHE B 1 282 ? -13.938 10.586 1.843 1 98.69 282 PHE B CA 1
ATOM 4823 C C . PHE B 1 282 ? -13.055 11.164 0.744 1 98.69 282 PHE B C 1
ATOM 4825 O O . PHE B 1 282 ? -13.32 12.258 0.237 1 98.69 282 PHE B O 1
ATOM 4832 N N . PHE B 1 283 ? -12.078 10.398 0.372 1 98.12 283 PHE B N 1
ATOM 4833 C CA . PHE B 1 283 ? -11.055 10.914 -0.523 1 98.12 283 PHE B CA 1
ATOM 4834 C C . PHE B 1 283 ? -11.375 10.578 -1.974 1 98.12 283 PHE B C 1
ATOM 4836 O O . PHE B 1 283 ? -10.625 10.93 -2.883 1 98.12 283 PHE B O 1
ATOM 4843 N N . ASP B 1 284 ? -12.492 9.859 -2.199 1 97.88 284 ASP B N 1
ATOM 4844 C CA . ASP B 1 284 ? -13 9.648 -3.551 1 97.88 284 ASP B CA 1
ATOM 4845 C C . ASP B 1 284 ? -12.031 8.812 -4.383 1 97.88 284 ASP B C 1
ATOM 4847 O O . ASP B 1 284 ? -11.664 9.203 -5.492 1 97.88 284 ASP B O 1
ATOM 4851 N N . VAL B 1 285 ? -11.602 7.703 -3.875 1 97 285 VAL B N 1
ATOM 4852 C CA . VAL B 1 285 ? -10.648 6.816 -4.527 1 97 285 VAL B CA 1
ATOM 4853 C C . VAL B 1 285 ? -11.211 6.348 -5.867 1 97 285 VAL B C 1
ATOM 4855 O O . VAL B 1 285 ? -10.477 6.258 -6.855 1 97 285 VAL B O 1
ATOM 4858 N N . ALA B 1 286 ? -12.5 6.117 -5.977 1 94.94 286 ALA B N 1
ATOM 4859 C CA . ALA B 1 286 ? -13.141 5.633 -7.199 1 94.94 286 ALA B CA 1
ATOM 4860 C C . ALA B 1 286 ? -12.938 6.613 -8.352 1 94.94 286 ALA B C 1
ATOM 4862 O O . ALA B 1 286 ? -12.961 6.219 -9.523 1 94.94 286 ALA B O 1
ATOM 4863 N N . ASN B 1 287 ? -12.734 7.855 -8.016 1 96.12 287 ASN B N 1
ATOM 4864 C CA . ASN B 1 287 ? -12.562 8.883 -9.031 1 96.12 287 ASN B CA 1
ATOM 4865 C C . ASN B 1 287 ? -11.188 9.539 -8.938 1 96.12 287 ASN B C 1
ATOM 4867 O O . ASN B 1 287 ? -11.047 10.742 -9.164 1 96.12 287 ASN B O 1
ATOM 4871 N N . ASN B 1 288 ? -10.211 8.727 -8.523 1 94.5 288 ASN B N 1
ATOM 4872 C CA . ASN B 1 288 ? -8.805 9.102 -8.484 1 94.5 288 ASN B CA 1
ATOM 4873 C C . ASN B 1 288 ? -8.578 10.344 -7.637 1 94.5 288 ASN B C 1
ATOM 4875 O O . ASN B 1 288 ? -7.844 11.25 -8.039 1 94.5 288 ASN B O 1
ATOM 4879 N N . PHE B 1 289 ? -9.328 10.516 -6.504 1 96.12 289 PHE B N 1
ATOM 4880 C CA . PHE B 1 289 ? -9.125 11.5 -5.445 1 96.12 289 PHE B CA 1
ATOM 4881 C C . PHE B 1 289 ? -9.594 12.875 -5.887 1 96.12 289 PHE B C 1
ATOM 4883 O O . PHE B 1 289 ? -9.18 13.891 -5.316 1 96.12 289 PHE B O 1
ATOM 4890 N N . HIS B 1 290 ? -10.406 12.914 -6.945 1 95.69 290 HIS B N 1
ATOM 4891 C CA . HIS B 1 290 ? -10.914 14.195 -7.418 1 95.69 290 HIS B CA 1
ATOM 4892 C C . HIS B 1 290 ? -11.672 14.93 -6.32 1 95.69 290 HIS B C 1
ATOM 4894 O O . HIS B 1 290 ? -11.547 16.156 -6.18 1 95.69 290 HIS B O 1
ATOM 4900 N N . GLY B 1 291 ? -12.422 14.203 -5.523 1 96.94 291 GLY B N 1
ATOM 4901 C CA . GLY B 1 291 ? -13.297 14.797 -4.527 1 96.94 291 GLY B CA 1
ATOM 4902 C C . GLY B 1 291 ? -12.727 14.75 -3.123 1 96.94 291 GLY B C 1
ATOM 4903 O O . GLY B 1 291 ? -13.469 14.805 -2.143 1 96.94 291 GLY B O 1
ATOM 4904 N N . CYS B 1 292 ? -11.406 14.602 -2.945 1 96.88 292 CYS B N 1
ATOM 4905 C CA . CYS B 1 292 ? -10.844 14.32 -1.632 1 96.88 292 CYS B CA 1
ATOM 4906 C C . CYS B 1 292 ? -11.094 15.469 -0.667 1 96.88 292 CYS B C 1
ATOM 4908 O O . CYS B 1 292 ? -11.406 15.25 0.505 1 96.88 292 CYS B O 1
ATOM 4910 N N . ILE B 1 293 ? -11.055 16.75 -1.182 1 97.75 293 ILE B N 1
ATOM 4911 C CA . ILE B 1 293 ? -11.312 17.891 -0.321 1 97.75 293 ILE B CA 1
ATOM 4912 C C . ILE B 1 293 ? -12.805 18.016 -0.056 1 97.75 293 ILE B C 1
ATOM 4914 O O . ILE B 1 293 ? -13.234 18.094 1.099 1 97.75 293 ILE B O 1
ATOM 4918 N N . ALA B 1 294 ? -13.586 17.906 -1.124 1 98.44 294 ALA B N 1
ATOM 4919 C CA . ALA B 1 294 ? -15.039 18.016 -1.016 1 98.44 294 ALA B CA 1
ATOM 4920 C C . ALA B 1 294 ? -15.617 16.922 -0.136 1 98.44 294 ALA B C 1
ATOM 4922 O O . ALA B 1 294 ? -16.594 17.125 0.577 1 98.44 294 ALA B O 1
ATOM 4923 N N . GLY B 1 295 ? -14.984 15.766 -0.241 1 98.75 295 GLY B N 1
ATOM 4924 C CA . GLY B 1 295 ? -15.445 14.672 0.603 1 98.75 295 GLY B CA 1
ATOM 4925 C C . GLY B 1 295 ? -15.297 14.961 2.084 1 98.75 295 GLY B C 1
ATOM 4926 O O . GLY B 1 295 ? -16.203 14.688 2.871 1 98.75 295 GLY B O 1
ATOM 4927 N N . CYS B 1 296 ? -14.188 15.5 2.502 1 98.75 296 CYS B N 1
ATOM 4928 C CA . CYS B 1 296 ? -14 15.906 3.889 1 98.75 296 CYS B CA 1
ATOM 4929 C C . CYS B 1 296 ? -14.977 17.016 4.27 1 98.75 296 CYS B C 1
ATOM 4931 O O . CYS B 1 296 ? -15.555 16.984 5.355 1 98.75 296 CYS B O 1
ATOM 4933 N N . HIS B 1 297 ? -15.148 17.969 3.291 1 98.81 297 HIS B N 1
ATOM 4934 C CA . HIS B 1 297 ? -16.109 19.047 3.535 1 98.81 297 HIS B CA 1
ATOM 4935 C C . HIS B 1 297 ? -17.5 18.484 3.812 1 98.81 297 HIS B C 1
ATOM 4937 O O . HIS B 1 297 ? -18.219 19 4.668 1 98.81 297 HIS B O 1
ATOM 4943 N N . GLU B 1 298 ? -17.891 17.469 3.123 1 98.88 298 GLU B N 1
ATOM 4944 C CA . GLU B 1 298 ? -19.219 16.906 3.266 1 98.88 298 GLU B CA 1
ATOM 4945 C C . GLU B 1 298 ? -19.453 16.344 4.668 1 98.88 298 GLU B C 1
ATOM 4947 O O . GLU B 1 298 ? -20.516 16.531 5.254 1 98.88 298 GLU B O 1
ATOM 4952 N N . ILE B 1 299 ? -18.453 15.695 5.215 1 98.88 299 ILE B N 1
ATOM 4953 C CA . ILE B 1 299 ? -18.562 15.188 6.574 1 98.88 299 ILE B CA 1
ATOM 4954 C C . ILE B 1 299 ? -18.719 16.344 7.551 1 98.88 299 ILE B C 1
ATOM 4956 O O . ILE B 1 299 ? -19.578 16.312 8.438 1 98.88 299 ILE B O 1
ATOM 4960 N N . LEU B 1 300 ? -17.891 17.359 7.398 1 98.94 300 LEU B N 1
ATOM 4961 C CA . LEU B 1 300 ? -17.906 18.516 8.289 1 98.94 300 LEU B CA 1
ATOM 4962 C C . LEU B 1 300 ? -19.219 19.281 8.148 1 98.94 300 LEU B C 1
ATOM 4964 O O . LEU B 1 300 ? -19.734 19.812 9.141 1 98.94 300 LEU B O 1
ATOM 4968 N N . ARG B 1 301 ? -19.75 19.375 6.926 1 98.88 301 ARG B N 1
ATOM 4969 C CA . ARG B 1 301 ? -21.031 20.016 6.703 1 98.88 301 ARG B CA 1
ATOM 4970 C C . ARG B 1 301 ? -22.141 19.266 7.438 1 98.88 301 ARG B C 1
ATOM 4972 O O . ARG B 1 301 ? -22.984 19.891 8.102 1 98.88 301 ARG B O 1
ATOM 4979 N N . ARG B 1 302 ? -22.141 17.953 7.312 1 98.69 302 ARG B N 1
ATOM 4980 C CA . ARG B 1 302 ? -23.141 17.125 7.988 1 98.69 302 ARG B CA 1
ATOM 4981 C C . ARG B 1 302 ? -23.094 17.344 9.5 1 98.69 302 ARG B C 1
ATOM 4983 O O . ARG B 1 302 ? -24.125 17.266 10.172 1 98.69 302 ARG B O 1
ATOM 4990 N N . GLN B 1 303 ? -21.938 17.625 9.992 1 98.81 303 GLN B N 1
ATOM 4991 C CA . GLN B 1 303 ? -21.75 17.781 11.43 1 98.81 303 GLN B CA 1
ATOM 4992 C C . GLN B 1 303 ? -22.047 19.219 11.867 1 98.81 303 GLN B C 1
ATOM 4994 O O . GLN B 1 303 ? -22.047 19.516 13.062 1 98.81 303 GLN B O 1
ATOM 4999 N N . GLY B 1 304 ? -22.25 20.125 10.945 1 98.75 304 GLY B N 1
ATOM 5000 C CA . GLY B 1 304 ? -22.578 21.516 11.242 1 98.75 304 GLY B CA 1
ATOM 5001 C C . GLY B 1 304 ? -21.359 22.406 11.383 1 98.75 304 GLY B C 1
ATOM 5002 O O . GLY B 1 304 ? -21.484 23.594 11.664 1 98.75 304 GLY B O 1
ATOM 5003 N N . LEU B 1 305 ? -20.203 21.906 11.117 1 98.88 305 LEU B N 1
ATOM 5004 C CA . LEU B 1 305 ? -18.969 22.641 11.266 1 98.88 305 LEU B CA 1
ATOM 5005 C C . LEU B 1 305 ? -18.703 23.516 10.039 1 98.88 305 LEU B C 1
ATOM 5007 O O . LEU B 1 305 ? -17.922 24.469 10.102 1 98.88 305 LEU B O 1
ATOM 5011 N N . MET B 1 306 ? -19.266 23.109 8.922 1 98.69 306 MET B N 1
ATOM 5012 C CA . MET B 1 306 ? -19.266 23.906 7.699 1 98.69 306 MET B CA 1
ATOM 5013 C C . MET B 1 306 ? -20.688 24.141 7.199 1 98.69 306 MET B C 1
ATOM 5015 O O . MET B 1 306 ? -21.578 23.312 7.438 1 98.69 306 MET B O 1
ATOM 5019 N N . GLN B 1 307 ? -20.891 25.234 6.469 1 98.06 307 GLN B N 1
ATOM 5020 C CA . GLN B 1 307 ? -22.219 25.547 5.93 1 98.06 307 GLN B CA 1
ATOM 5021 C C . GLN B 1 307 ? -22.453 24.812 4.609 1 98.06 307 GLN B C 1
ATOM 5023 O O . GLN B 1 307 ? -23.594 24.516 4.258 1 98.06 307 GLN B O 1
ATOM 5028 N N . GLY B 1 308 ? -21.484 24.625 3.93 1 98.06 308 GLY B N 1
ATOM 5029 C CA . GLY B 1 308 ? -21.484 23.984 2.623 1 98.06 308 GLY B CA 1
ATOM 5030 C C . GLY B 1 308 ? -20.141 23.391 2.242 1 98.06 308 GLY B C 1
ATOM 5031 O O . GLY B 1 308 ? -19.203 23.406 3.039 1 98.06 308 GLY B O 1
ATOM 5032 N N . ILE B 1 309 ? -20.078 22.859 1.055 1 98.44 309 ILE B N 1
ATOM 5033 C CA . ILE B 1 309 ? -18.859 22.141 0.683 1 98.44 309 ILE B CA 1
ATOM 5034 C C . ILE B 1 309 ? -18.125 22.906 -0.402 1 98.44 309 ILE B C 1
ATOM 5036 O O . ILE B 1 309 ? -17.375 22.328 -1.184 1 98.44 309 ILE B O 1
ATOM 5040 N N . TRP B 1 310 ? -18.281 24.172 -0.459 1 97.81 310 TRP B N 1
ATOM 5041 C CA . TRP B 1 310 ? -17.734 25.016 -1.517 1 97.81 310 TRP B CA 1
ATOM 5042 C C . TRP B 1 310 ? -16.219 25.047 -1.467 1 97.81 310 TRP B C 1
ATOM 5044 O O . TRP B 1 310 ? -15.625 25.094 -0.386 1 97.81 310 TRP B O 1
ATOM 5054 N N . CYS B 1 311 ? -15.609 24.938 -2.607 1 97.94 311 CYS B N 1
ATOM 5055 C CA . CYS B 1 311 ? -14.172 25.125 -2.801 1 97.94 311 CYS B CA 1
ATOM 5056 C C . CYS B 1 311 ? -13.891 26.391 -3.604 1 97.94 311 CYS B C 1
ATOM 5058 O O . CYS B 1 311 ? -14.797 26.969 -4.199 1 97.94 311 CYS B O 1
ATOM 5060 N N . LEU B 1 312 ? -12.672 26.797 -3.531 1 98.06 312 LEU B N 1
ATOM 5061 C CA . LEU B 1 312 ? -12.305 27.984 -4.293 1 98.06 312 LEU B CA 1
ATOM 5062 C C . LEU B 1 312 ? -12.516 27.766 -5.785 1 98.06 312 LEU B C 1
ATOM 5064 O O . LEU B 1 312 ? -12.977 28.656 -6.492 1 98.06 312 LEU B O 1
ATOM 5068 N N . ASP B 1 313 ? -12.055 26.594 -6.246 1 96.06 313 ASP B N 1
ATOM 5069 C CA . ASP B 1 313 ? -12.375 26.188 -7.609 1 96.06 313 ASP B CA 1
ATOM 5070 C C . ASP B 1 313 ? -13.844 25.781 -7.723 1 96.06 313 ASP B C 1
ATOM 5072 O O . ASP B 1 313 ? -14.25 24.766 -7.148 1 96.06 313 ASP B O 1
ATOM 5076 N N . LYS B 1 314 ? -14.602 26.422 -8.523 1 94.56 314 LYS B N 1
ATOM 5077 C CA . LYS B 1 314 ? -16.047 26.203 -8.633 1 94.56 314 LYS B CA 1
ATOM 5078 C C . LYS B 1 314 ? -16.344 24.828 -9.211 1 94.56 314 LYS B C 1
ATOM 5080 O O . LYS B 1 314 ? -17.453 24.297 -9.016 1 94.56 314 LYS B O 1
ATOM 5085 N N . ASP B 1 315 ? -15.367 24.25 -9.852 1 93.75 315 ASP B N 1
ATOM 5086 C CA . ASP B 1 315 ? -15.594 22.969 -10.5 1 93.75 315 ASP B CA 1
ATOM 5087 C C . ASP B 1 315 ? -15.211 21.812 -9.578 1 93.75 315 ASP B C 1
ATOM 5089 O O . ASP B 1 315 ? -15.422 20.641 -9.906 1 93.75 315 ASP B O 1
ATOM 5093 N N . GLU B 1 316 ? -14.648 22.188 -8.461 1 94.69 316 GLU B N 1
ATOM 5094 C CA . GLU B 1 316 ? -14.297 21.156 -7.492 1 94.69 316 GLU B CA 1
ATOM 5095 C C . GLU B 1 316 ? -15.484 20.828 -6.586 1 94.69 316 GLU B C 1
ATOM 5097 O O . GLU B 1 316 ? -16.156 21.719 -6.078 1 94.69 316 GLU B O 1
ATOM 5102 N N . GLY B 1 317 ? -15.828 19.594 -6.484 1 96.75 317 GLY B N 1
ATOM 5103 C CA . GLY B 1 317 ? -16.922 19.078 -5.684 1 96.75 317 GLY B CA 1
ATOM 5104 C C . GLY B 1 317 ? -16.922 17.562 -5.59 1 96.75 317 GLY B C 1
ATOM 5105 O O . GLY B 1 317 ? -15.891 16.922 -5.793 1 96.75 317 GLY B O 1
ATOM 5106 N N . LEU B 1 318 ? -18.016 17.078 -5.148 1 98.38 318 LEU B N 1
ATOM 5107 C CA . LEU B 1 318 ? -18.156 15.625 -5.074 1 98.38 318 LEU B CA 1
ATOM 5108 C C . LEU B 1 318 ? -18.297 15.023 -6.465 1 98.38 318 LEU B C 1
ATOM 5110 O O . LEU B 1 318 ? -19 15.578 -7.316 1 98.38 318 LEU B O 1
ATOM 5114 N N . SER B 1 319 ? -17.609 13.945 -6.73 1 97.94 319 SER B N 1
ATOM 5115 C CA . SER B 1 319 ? -17.781 13.211 -7.98 1 97.94 319 SER B CA 1
ATOM 5116 C C . SER B 1 319 ? -19.078 12.406 -7.973 1 97.94 319 SER B C 1
ATOM 5118 O O . SER B 1 319 ? -19.656 12.164 -6.914 1 97.94 319 SER B O 1
ATOM 5120 N N . PRO B 1 320 ? -19.531 12.055 -9.203 1 97 320 PRO B N 1
ATOM 5121 C CA . PRO B 1 320 ? -20.672 11.125 -9.25 1 97 320 PRO B CA 1
ATOM 5122 C C . PRO B 1 320 ? -20.422 9.859 -8.445 1 97 320 PRO B C 1
ATOM 5124 O O . PRO B 1 320 ? -19.359 9.234 -8.57 1 97 320 PRO B O 1
ATOM 5127 N N . GLY B 1 321 ? -21.344 9.547 -7.555 1 97.5 321 GLY B N 1
ATOM 5128 C CA . GLY B 1 321 ? -21.266 8.32 -6.785 1 97.5 321 GLY B CA 1
ATOM 5129 C C . GLY B 1 321 ? -20.578 8.508 -5.441 1 97.5 321 GLY B C 1
ATOM 5130 O O . GLY B 1 321 ? -20.719 7.668 -4.551 1 97.5 321 GLY B O 1
ATOM 5131 N N . GLN B 1 322 ? -19.844 9.547 -5.289 1 98.44 322 GLN B N 1
ATOM 5132 C CA . GLN B 1 322 ? -19.094 9.727 -4.055 1 98.44 322 GLN B CA 1
ATOM 5133 C C . GLN B 1 322 ? -20.016 9.906 -2.861 1 98.44 322 GLN B C 1
ATOM 5135 O O . GLN B 1 322 ? -19.766 9.383 -1.778 1 98.44 322 GLN B O 1
ATOM 5140 N N . MET B 1 323 ? -21.109 10.688 -3.049 1 98.5 323 MET B N 1
ATOM 5141 C CA . MET B 1 323 ? -22.062 10.914 -1.965 1 98.5 323 MET B CA 1
ATOM 5142 C C . MET B 1 323 ? -22.609 9.594 -1.447 1 98.5 323 MET B C 1
ATOM 5144 O O . MET B 1 323 ? -22.75 9.398 -0.237 1 98.5 323 MET B O 1
ATOM 5148 N N . ALA B 1 324 ? -22.938 8.703 -2.318 1 98.19 324 ALA B N 1
ATOM 5149 C CA . ALA B 1 324 ? -23.453 7.398 -1.941 1 98.19 324 ALA B CA 1
ATOM 5150 C C . ALA B 1 324 ? -22.438 6.602 -1.14 1 98.19 324 ALA B C 1
ATOM 5152 O O . ALA B 1 324 ? -22.797 5.891 -0.199 1 98.19 324 ALA B O 1
ATOM 5153 N N . GLU B 1 325 ? -21.188 6.695 -1.522 1 98.06 325 GLU B N 1
ATOM 5154 C CA . GLU B 1 325 ? -20.141 6.012 -0.785 1 98.06 325 GLU B CA 1
ATOM 5155 C C . GLU B 1 325 ? -19.938 6.621 0.601 1 98.06 325 GLU B C 1
ATOM 5157 O O . GLU B 1 325 ? -19.703 5.902 1.574 1 98.06 325 GLU B O 1
ATOM 5162 N N . ILE B 1 326 ? -20.031 7.918 0.686 1 98.81 326 ILE B N 1
ATOM 5163 C CA . ILE B 1 326 ? -19.938 8.586 1.979 1 98.81 326 ILE B CA 1
ATOM 5164 C C . ILE B 1 326 ? -21.094 8.141 2.871 1 98.81 326 ILE B C 1
ATOM 5166 O O . ILE B 1 326 ? -20.891 7.812 4.043 1 98.81 326 ILE B O 1
ATOM 5170 N N . ASP B 1 327 ? -22.312 8.07 2.285 1 98.5 327 ASP B N 1
ATOM 5171 C CA . ASP B 1 327 ? -23.453 7.57 3.027 1 98.5 327 ASP B CA 1
ATOM 5172 C C . ASP B 1 327 ? -23.203 6.156 3.545 1 98.5 327 ASP B C 1
ATOM 5174 O O . ASP B 1 327 ? -23.5 5.848 4.699 1 98.5 327 ASP B O 1
ATOM 5178 N N . ARG B 1 328 ? -22.672 5.348 2.695 1 97.38 328 ARG B N 1
ATOM 5179 C CA . ARG B 1 328 ? -22.422 3.953 3.039 1 97.38 328 ARG B CA 1
ATOM 5180 C C . ARG B 1 328 ? -21.469 3.844 4.223 1 97.38 328 ARG B C 1
ATOM 5182 O O . ARG B 1 328 ? -21.766 3.168 5.211 1 97.38 328 ARG B O 1
ATOM 5189 N N . VAL B 1 329 ? -20.344 4.535 4.188 1 98 329 VAL B N 1
ATOM 5190 C CA . VAL B 1 329 ? -19.344 4.355 5.23 1 98 329 VAL B CA 1
ATOM 5191 C C . VAL B 1 329 ? -19.828 5 6.527 1 98 329 VAL B C 1
ATOM 5193 O O . VAL B 1 329 ? -19.531 4.508 7.621 1 98 329 VAL B O 1
ATOM 5196 N N . CYS B 1 330 ? -20.594 6.094 6.43 1 98.12 330 CYS B N 1
ATOM 5197 C CA . CYS B 1 330 ? -21.141 6.719 7.633 1 98.12 330 CYS B CA 1
ATOM 5198 C C . CYS B 1 330 ? -22.125 5.789 8.328 1 98.12 330 CYS B C 1
ATOM 5200 O O . CYS B 1 330 ? -22.25 5.801 9.555 1 98.12 330 CYS B O 1
ATOM 5202 N N . ARG B 1 331 ? -22.781 4.984 7.5 1 97.38 331 ARG B N 1
ATOM 5203 C CA . ARG B 1 331 ? -23.703 4 8.055 1 97.38 331 ARG B CA 1
ATOM 5204 C C . ARG B 1 331 ? -22.953 2.789 8.594 1 97.38 331 ARG B C 1
ATOM 5206 O O . ARG B 1 331 ? -23.156 2.389 9.742 1 97.38 331 ARG B O 1
ATOM 5213 N N . GLU B 1 332 ? -22.078 2.256 7.844 1 96.62 332 GLU B N 1
ATOM 5214 C CA . GLU B 1 332 ? -21.406 0.993 8.156 1 96.62 332 GLU B CA 1
ATOM 5215 C C . GLU B 1 332 ? -20.406 1.165 9.289 1 96.62 332 GLU B C 1
ATOM 5217 O O . GLU B 1 332 ? -20.172 0.237 10.062 1 96.62 332 GLU B O 1
ATOM 5222 N N . HIS B 1 333 ? -19.812 2.35 9.359 1 97.81 333 HIS B N 1
ATOM 5223 C CA . HIS B 1 333 ? -18.766 2.6 10.344 1 97.81 333 HIS B CA 1
ATOM 5224 C C . HIS B 1 333 ? -19.156 3.729 11.289 1 97.81 333 HIS B C 1
ATOM 5226 O O . HIS B 1 333 ? -18.312 4.543 11.672 1 97.81 333 HIS B O 1
ATOM 5232 N N . ALA B 1 334 ? -20.406 3.789 11.672 1 96.56 334 ALA B N 1
ATOM 5233 C CA . ALA B 1 334 ? -20.938 4.867 12.5 1 96.56 334 ALA B CA 1
ATOM 5234 C C . ALA B 1 334 ? -20.188 4.957 13.828 1 96.56 334 ALA B C 1
ATOM 5236 O O . ALA B 1 334 ? -20.016 6.047 14.375 1 96.56 334 ALA B O 1
ATOM 5237 N N . ASP B 1 335 ? -19.703 3.811 14.266 1 96.81 335 ASP B N 1
ATOM 5238 C CA . ASP B 1 335 ? -19.031 3.756 15.555 1 96.81 335 ASP B CA 1
ATOM 5239 C C . ASP B 1 335 ? -17.672 4.449 15.484 1 96.81 335 ASP B C 1
ATOM 5241 O O . ASP B 1 335 ? -17.062 4.746 16.516 1 96.81 335 ASP B O 1
ATOM 5245 N N . LEU B 1 336 ? -17.172 4.777 14.305 1 98.06 336 LEU B N 1
ATOM 5246 C CA . LEU B 1 336 ? -15.891 5.445 14.148 1 98.06 336 LEU B CA 1
ATOM 5247 C C . LEU B 1 336 ? -16.062 6.957 14.062 1 98.06 336 LEU B C 1
ATOM 5249 O O . LEU B 1 336 ? -15.094 7.703 14.086 1 98.06 336 LEU B O 1
ATOM 5253 N N . SER B 1 337 ? -17.297 7.41 13.984 1 98.44 337 SER B N 1
ATOM 5254 C CA . SER B 1 337 ? -17.547 8.844 13.891 1 98.44 337 SER B CA 1
ATOM 5255 C C . SER B 1 337 ? -17.406 9.523 15.242 1 98.44 337 SER B C 1
ATOM 5257 O O . SER B 1 337 ? -17.344 8.859 16.281 1 98.44 337 SER B O 1
ATOM 5259 N N . ASP B 1 338 ? -17.25 10.781 15.219 1 98.81 338 ASP B N 1
ATOM 5260 C CA . ASP B 1 338 ? -17.266 11.555 16.453 1 98.81 338 ASP B CA 1
ATOM 5261 C C . ASP B 1 338 ? -18.453 12.531 16.453 1 98.81 338 ASP B C 1
ATOM 5263 O O . ASP B 1 338 ? -18.344 13.625 17.031 1 98.81 338 ASP B O 1
ATOM 5267 N N . ASP B 1 339 ? -19.531 12.156 15.797 1 98.62 339 ASP B N 1
ATOM 5268 C CA . ASP B 1 339 ? -20.703 12.992 15.625 1 98.62 339 ASP B CA 1
ATOM 5269 C C . ASP B 1 339 ? -21.266 13.445 16.984 1 98.62 339 ASP B C 1
ATOM 5271 O O . ASP B 1 339 ? -21.688 14.586 17.125 1 98.62 339 ASP B O 1
ATOM 5275 N N . ALA B 1 340 ? -21.328 12.531 17.938 1 98.56 340 ALA B N 1
ATOM 5276 C CA . ALA B 1 340 ? -21.859 12.883 19.25 1 98.56 340 ALA B CA 1
ATOM 5277 C C . ALA B 1 340 ? -21 13.953 19.922 1 98.56 340 ALA B C 1
ATOM 5279 O O . ALA B 1 340 ? -21.516 14.883 20.531 1 98.56 340 ALA B O 1
ATOM 5280 N N . PHE B 1 341 ? -19.703 13.781 19.828 1 98.81 341 PHE B N 1
ATOM 5281 C CA . PHE B 1 341 ? -18.766 14.75 20.375 1 98.81 341 PHE B CA 1
ATOM 5282 C C . PHE B 1 341 ? -18.969 16.125 19.75 1 98.81 341 PHE B C 1
ATOM 5284 O O . PHE B 1 341 ? -19 17.141 20.438 1 98.81 341 PHE B O 1
ATOM 5291 N N . VAL B 1 342 ? -19.141 16.172 18.422 1 98.88 342 VAL B N 1
ATOM 5292 C CA . VAL B 1 342 ? -19.328 17.438 17.688 1 98.88 342 VAL B CA 1
ATOM 5293 C C . VAL B 1 342 ? -20.656 18.062 18.078 1 98.88 342 VAL B C 1
ATOM 5295 O O . VAL B 1 342 ? -20.719 19.266 18.359 1 98.88 342 VAL B O 1
ATOM 5298 N N . ALA B 1 343 ? -21.688 17.266 18.125 1 98.69 343 ALA B N 1
ATOM 5299 C CA . ALA B 1 343 ? -23.016 17.781 18.453 1 98.69 343 ALA B CA 1
ATOM 5300 C C . ALA B 1 343 ? -23.016 18.438 19.828 1 98.69 343 ALA B C 1
ATOM 5302 O O . ALA B 1 343 ? -23.672 19.469 20.031 1 98.69 343 ALA B O 1
ATOM 5303 N N . GLU B 1 344 ? -22.312 17.859 20.719 1 98.69 344 GLU B N 1
ATOM 5304 C CA . GLU B 1 344 ? -22.281 18.344 22.094 1 98.69 344 GLU B CA 1
ATOM 5305 C C . GLU B 1 344 ? -21.562 19.688 22.203 1 98.69 344 GLU B C 1
ATOM 5307 O O . GLU B 1 344 ? -21.812 20.453 23.125 1 98.69 344 GLU B O 1
ATOM 5312 N N . ASN B 1 345 ? -20.672 20 21.266 1 98.81 345 ASN B N 1
ATOM 5313 C CA . ASN B 1 345 ? -19.781 21.141 21.453 1 98.81 345 ASN B CA 1
ATOM 5314 C C . ASN B 1 345 ? -19.953 22.188 20.359 1 98.81 345 ASN B C 1
ATOM 5316 O O . ASN B 1 345 ? -19.375 23.266 20.438 1 98.81 345 ASN B O 1
ATOM 5320 N N . LEU B 1 346 ? -20.781 21.938 19.391 1 98.75 346 LEU B N 1
ATOM 5321 C CA . LEU B 1 346 ? -20.844 22.719 18.172 1 98.75 346 LEU B CA 1
ATOM 5322 C C . LEU B 1 346 ? -21.172 24.188 18.469 1 98.75 346 LEU B C 1
ATOM 5324 O O . LEU B 1 346 ? -20.516 25.094 17.938 1 98.75 346 LEU B O 1
ATOM 5328 N N . GLN B 1 347 ? -22.109 24.406 19.297 1 98.44 347 GLN B N 1
ATOM 5329 C CA . GLN B 1 347 ? -22.531 25.781 19.594 1 98.44 347 GLN B CA 1
ATOM 5330 C C . GLN B 1 347 ? -21.406 26.562 20.266 1 98.44 347 GLN B C 1
ATOM 5332 O O . GLN B 1 347 ? -21.234 27.75 20 1 98.44 347 GLN B O 1
ATOM 5337 N N . LYS B 1 348 ? -20.672 25.859 21.109 1 98.56 348 LYS B N 1
ATOM 5338 C CA . LYS B 1 348 ? -19.516 26.453 21.781 1 98.56 348 LYS B CA 1
ATOM 5339 C C . LYS B 1 348 ? -18.469 26.906 20.75 1 98.56 348 LYS B C 1
ATOM 5341 O O . LYS B 1 348 ? -17.891 28 20.875 1 98.56 348 LYS B O 1
ATOM 5346 N N . TRP B 1 349 ? -18.234 26.141 19.719 1 98.75 349 TRP B N 1
ATOM 5347 C CA . TRP B 1 349 ? -17.203 26.438 18.719 1 98.75 349 TRP B CA 1
ATOM 5348 C C . TRP B 1 349 ? -17.656 27.516 17.766 1 98.75 349 TRP B C 1
ATOM 5350 O O . TRP B 1 349 ? -16.844 28.266 17.219 1 98.75 349 TRP B O 1
ATOM 5360 N N . LEU B 1 350 ? -18.984 27.609 17.609 1 98.25 350 LEU B N 1
ATOM 5361 C CA . LEU B 1 350 ? -19.547 28.562 16.641 1 98.25 350 LEU B CA 1
ATOM 5362 C C . LEU B 1 350 ? -19.812 29.906 17.297 1 98.25 350 LEU B C 1
ATOM 5364 O O . LEU B 1 350 ? -20.203 30.859 16.625 1 98.25 350 LEU B O 1
ATOM 5368 N N . ALA B 1 351 ? -19.719 30.047 18.609 1 95.12 351 ALA B N 1
ATOM 5369 C CA . ALA B 1 351 ? -19.984 31.297 19.328 1 95.12 351 ALA B CA 1
ATOM 5370 C C . ALA B 1 351 ? -18.922 32.344 19.031 1 95.12 351 ALA B C 1
ATOM 5372 O O . ALA B 1 351 ? -17.766 32 18.734 1 95.12 351 ALA B O 1
#

pLDDT: mean 97.66, std 2.17, range [83.88, 98.94]

Sequence (702 aa):
MHHSDIKPEVRKLIADGTVLPAHPLALDADRKLDLRHQRALTRYYIDAGAGGLAVGVHTTQFAIRDVGLYRPVLELAAETAAAWTTRPLAMVAGLAGATSQATAEAKVARGIGYHAGLLSLAAMKSASEDEIITHCEAVAKEIPLVGFYLQPAVGGVILSANFWRRFAGIDNVIAIKIAPFNRYRTLDVLRGVAAAGALDRVALYTGNDDHILLDLMLPFDLRDQGVTTRTYFKGGLLGHWSVWTASAIKQFEMCKAARHKETVPADLLALDARVTDCNSAFFDVANNFHGCIAGCHEILRRQGLMQGIWCLDKDEGLSPGQMAEIDRVCREHADLSDDAFVAENLQKWLAMHHSDIKPEVRKLIADGTVLPAHPLALDADRKLDLRHQRALTRYYIDAGAGGLAVGVHTTQFAIRDVGLYRPVLELAAETAAAWTTRPLAMVAGLAGATSQATAEAKVARGIGYHAGLLSLAAMKSASEDEIITHCEAVAKEIPLVGFYLQPAVGGVILSANFWRRFAGIDNVIAIKIAPFNRYRTLDVLRGVAAAGALDRVALYTGNDDHILLDLMLPFDLRDQGVTTRTYFKGGLLGHWSVWTASAIKQFEMCKAARHKETVPADLLALDARVTDCNSAFFDVANNFHGCIAGCHEILRRQGLMQGIWCLDKDEGLSPGQMAEIDRVCREHADLSDDAFVAENLQKWLA

Solvent-accessible surface area (backbone atoms only — not comparable to full-atom values): 34931 Å² total; per-residue (Å²): 76,53,57,87,70,46,55,66,70,36,50,46,44,55,56,62,28,40,45,23,27,26,37,63,57,40,25,37,97,85,58,39,82,27,65,58,38,41,43,18,50,51,47,47,44,50,74,43,59,39,39,28,39,29,32,60,29,70,48,29,39,64,62,34,62,79,70,71,35,48,67,59,55,48,46,48,50,52,52,48,48,62,74,71,47,84,68,76,54,42,37,29,29,37,27,47,54,53,58,70,50,22,38,52,46,34,48,51,36,48,73,73,62,38,64,30,32,36,42,47,51,50,67,47,63,86,52,53,69,68,54,48,49,52,41,50,54,58,36,29,63,46,26,15,26,24,43,49,40,39,27,57,87,81,50,26,55,95,72,55,32,66,51,32,18,56,52,46,54,39,82,31,37,45,27,33,35,43,22,50,76,40,62,68,58,50,47,26,44,55,52,8,24,50,74,44,71,22,65,89,59,35,22,37,19,41,32,25,65,70,40,52,52,52,48,42,37,44,45,35,37,40,66,55,96,77,40,77,46,76,47,60,41,41,27,34,47,25,58,71,41,58,43,41,40,43,37,48,46,53,51,47,53,54,26,54,69,35,38,96,44,72,44,34,54,32,67,63,55,12,45,32,47,46,56,29,53,43,40,40,25,30,29,18,52,91,60,68,42,66,12,30,57,28,29,45,29,47,55,36,27,74,63,64,52,29,90,46,47,52,43,85,53,84,85,51,38,72,48,90,66,31,64,60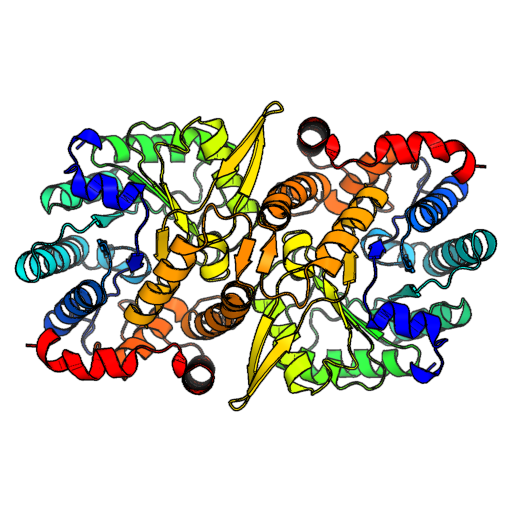,39,40,52,48,38,53,63,48,44,45,86,57,48,33,60,70,64,42,64,75,42,46,66,71,36,58,102,76,54,57,86,70,44,57,66,69,36,50,47,43,55,56,62,28,40,44,24,27,25,37,64,54,40,25,37,96,85,55,41,82,27,65,57,36,40,42,18,49,51,47,48,44,49,74,43,59,39,38,27,38,29,33,59,29,71,46,27,38,66,62,33,63,78,71,72,36,47,66,58,53,48,46,48,50,52,52,46,48,62,74,71,46,87,70,76,52,43,36,29,29,38,28,47,53,52,59,70,50,24,37,52,47,34,48,51,35,46,73,72,63,37,63,29,32,36,41,47,50,51,66,47,63,86,53,52,69,69,54,48,49,52,40,49,54,59,36,27,63,45,26,14,26,23,43,50,39,41,26,57,87,81,48,27,54,93,74,55,32,66,51,31,18,54,52,46,55,39,82,32,38,44,28,33,37,42,23,50,77,39,62,67,57,51,48,26,44,55,52,7,23,50,73,44,70,22,66,89,58,35,22,37,20,41,33,24,64,70,41,53,53,52,48,42,36,44,46,34,37,40,66,55,95,77,39,77,46,78,46,61,42,43,27,33,48,25,59,70,40,58,43,39,38,42,37,48,46,53,52,47,52,54,26,54,70,36,38,97,44,72,44,33,56,32,66,64,52,11,45,32,46,46,55,29,54,40,42,41,25,30,29,18,52,91,61,69,41,66,12,31,57,27,28,45,30,47,55,35,27,76,62,64,52,28,88,46,47,52,43,88,53,84,85,51,35,70,48,93,65,30,64,60,39,40,52,46,38,53,62,49,44,48,88,56,49,32,60,68,63,42,64,75,41,45,67,71,35,58,103

Radius of gyration: 26.14 Å; Cα contacts (8 Å, |Δi|>4): 1517; chains: 2; bounding box: 51×74×56 Å

Foldseek 3Di:
DFLVPDDPLLLCDVLQAWEEAEQAFFADPVRHGDLLLSLLLLLVLVVLPGQAYEYCDVLNPVCCVVVVCQLVSLLSSLVSNVVRDPHHHQYEYEAEDFLVRRLVSLQSNVVSPHQEYEYACLNVQPPDLVRVLVSLLSNLVRHQYEYEQAAPLSRGHQDALCSLLSNLLRNRHQEYEHARLDPVSVVSNVQSNVNNVRLSRYAYAYAHQLQHLVQLADWDWDDDPRDTDIHGHRYYYYNLCSFLVSLVNVLNVLSSVNHPDPDHDVVNVVCSVLSNLLQCLCQVVVVSSQQNSLSSLVRCCVLVSHVHSDDPPNPRHDDVPSVVSNVVSCVVVVVSHPSVVSNVCVVVSSD/DFLVPDDPLLLCDVLQAWEEAEQAFFADPVRHGDLLLSLLLLLVLVVLPGQAYEYCDVLNPVCCVVVVCQLVSLLSSLVSNVVRDPRHHQYEYEAEDFLVRRLVSLQSNVVSPHQEYEYACLNVQPPDLVRVLVSLLSNLVRHQYEYEQAAPLSRGHQDALCSLLSNLLRNRHQEYEHARLDPVSVVSNVQSNVNNVRLSRYAYAYQHQLQHLVQLADWDWDDDPRDTDIHGHRYYYYNLCSFLVSLVNVLNVLSSVNHPDPDHDVVNVVCSVLSNLLQCLCQVVVVSSQQNSLSSLVRCCVLVSHVHSDDPPNPRHDDVPSVVSNVVSCVVVVVSHCSVVSNVCVVVSSD

InterPro domains:
  IPR002220 DapA-like [PF00701] (22-216)
  IPR002220 DapA-like [PTHR12128] (19-330)
  IPR002220 DapA-like [SM01130] (15-334)
  IPR013785 Aldolase-type TIM barrel [G3DSA:3.20.20.70] (17-333)

Nearest PDB structures (foldseek):
  3s5o-assembly1_A  TM=8.815E-01  e=1.058E-12  Homo sapiens
  3d0c-assembly1_B  TM=8.672E-01  e=1.235E-12  Oceanobacillus iheyensis HTE831
  7c0d-assembly1_A  TM=8.295E-01  e=1.235E-12  Azospirillum brasilense
  7c0c-assembly1_B  TM=8.316E-01  e=2.970E-12  Azospirillum brasilense
  3fkk-assembly1_A  TM=8.242E-01  e=1.397E-11  Azospirillum brasilense

Secondary structure (DSSP, 8-state):
--GGGS-HHHHHHHHH--EEEB-PPPB-TTS-B-HHHHHHHHHHHHHHT-SEEEESSSTT-GGGGGGT-HHHHHHHHHHHHHHH--S--EEEEEE-SSHHHHHHHHHHHHHHT-SEEEE--GGGTTS-HHHHHHHHHHHHTTS-EEEEEE-GGGT-----HHHHHHHHTSTTEEEEEEE-S-HHHHHHHHHHHHHTT-TTTSEEEE--GGGHHHHHH--EEEEETTEEEEE---EEEESGGGSSHHHHHHHHHHHHHHTTSSEEEHHHHHHHHHHHHHHHHHTTGGGTTTTHHHHHHHHHHHTTS-S----SSTT-SPPTTHHHHHHHHHHHTGGG--HHHHHHHHHHHH-/--GGGS-HHHHHHHHH--EEEB-PPPB-TTS-B-HHHHHHHHHHHHHHT-SEEEESSSTT-GGGGGGT-HHHHHHHHHHHHHHH--S--EEEEEE-SSHHHHHHHHHHHHHHT-SEEEE--GGGTTS-HHHHHHHHHHHHTTS-EEEEEE-GGGT-----HHHHHHHHTSTTEEEEEEE-S-HHHHHHHHHHHHHTT-TTTSEEEE--GGGHHHHHH--EEEEETTEEEEE---EEEESGGGSSHHHHHHHHHHHHHHTTSSEEEHHHHHHHHHHHHHHHHHTTGGGTTTTHHHHHHHHHHHTTS-S----SSTT-SPPTTHHHHHHHHHHHTGGG--HHHHHHHHHHHH-